Protein AF-A0A1Q9MZ43-F1 (afdb_monomer_lite)

Sequence (380 aa):
MIFENDQVIDEEHNCGMGNIPNIKDFVMHPITAGITEICFRAGCSLTLVGNVIAVASSGENAQPFSVPVIVAAQNDEGRVVGIGSYEMFRDRIASGFGESQHAKFTSNIFNWLVSEKRYQMRAQNKVPIPNIAGAVFAQQEFAANTTPQNDSGSPPVGTLSTEPSANAAKYEVNTMININTKSDLGIELTNILIEFETLKGRLEAVIRAVMQSKEVIQMGLDARAMPTLPSYESTSDTSTEIPRSAPATPTLTPLPEPPRSKFSDLPIPPPGAPTITPQTLQETSALVDTIPEQEVAPKKSSKKTPAEPTENKEDLLTEMETIRSQIISIQDLKTFSEKKFKAGKIDATAFKKQEASLETDLKRAQFRLSEIEGKLKHFK

Foldseek 3Di:
DDFDPDAKFAPPAAPPGRSFHWWQAFDDDLLCVVPRTAGQHGFTFDDDDPQKDQGTFGDCRIVVHRTRQWIWHDDPQAIDIDGRGPQLCDPPDRRHCPPPCNVVSVVSVVVVRCGPVQVVCVVVVNHPDPPVVVVVVVVCVVVVPDPPDPPVDDDPPDPDDPDDPPCPDPPPPDDDQDDPDPVSVVVVVVVVVRVVVVVVVVVVVVVVVVCPDPVVVVVVVVVVPDDDDDDDDDDDDDDDDDDDDDDDDDDDDDDDDDDDDDDDDDDDDDPDDDDDDDDDDDDDDDDDDDDDDDDDDDDDDPDPDDPDPPDDLVNLVVVLVVLVVVLVVLVVVLVVLVVCVVVVNDDPVVSVVSNVVSVVVNVVSVVVSVVSVVVNVVVD

Radius of gyration: 32.49 Å; chains: 1; bounding box: 84×82×87 Å

Structure (mmCIF, N/CA/C/O backbone):
data_AF-A0A1Q9MZ43-F1
#
_entry.id   AF-A0A1Q9MZ43-F1
#
loop_
_atom_site.group_PDB
_atom_site.id
_atom_site.type_symbol
_atom_site.label_atom_id
_atom_site.label_alt_id
_atom_site.label_comp_id
_atom_site.label_asym_id
_atom_site.label_entity_id
_atom_site.label_seq_id
_atom_site.pdbx_PDB_ins_code
_atom_site.Cartn_x
_atom_site.Cartn_y
_atom_site.Cartn_z
_atom_site.occupancy
_atom_site.B_iso_or_equiv
_atom_site.auth_seq_id
_atom_site.auth_comp_id
_atom_site.auth_asym_id
_atom_site.auth_atom_id
_atom_site.pdbx_PDB_model_num
ATOM 1 N N . MET A 1 1 ? 1.167 -0.014 14.588 1.00 92.94 1 MET A N 1
ATOM 2 C CA . MET A 1 1 ? 1.391 0.217 13.144 1.00 92.94 1 MET A CA 1
ATOM 3 C C . MET A 1 1 ? 1.456 1.716 12.903 1.00 92.94 1 MET A C 1
ATOM 5 O O . MET A 1 1 ? 0.676 2.426 13.529 1.00 92.94 1 MET A O 1
ATOM 9 N N . ILE A 1 2 ? 2.391 2.181 12.078 1.00 97.19 2 ILE A N 1
ATOM 10 C CA . ILE A 1 2 ? 2.583 3.591 11.705 1.00 97.19 2 ILE A CA 1
ATOM 11 C C . ILE A 1 2 ? 2.497 3.673 10.180 1.00 97.19 2 ILE A C 1
ATOM 13 O O . ILE A 1 2 ? 3.044 2.806 9.505 1.00 97.19 2 ILE A O 1
ATOM 17 N N . PHE A 1 3 ? 1.780 4.669 9.661 1.00 98.19 3 PHE A N 1
ATOM 18 C CA . PHE A 1 3 ? 1.714 4.951 8.228 1.00 98.19 3 PHE A CA 1
ATOM 19 C C . PHE A 1 3 ? 2.869 5.871 7.866 1.00 98.19 3 PHE A C 1
ATOM 21 O O . PHE A 1 3 ? 3.004 6.940 8.467 1.00 98.19 3 PHE A O 1
ATOM 28 N N . GLU A 1 4 ? 3.695 5.451 6.918 1.00 98.25 4 GLU A N 1
ATOM 29 C CA . GLU A 1 4 ? 4.826 6.255 6.481 1.00 98.25 4 GLU A CA 1
ATOM 30 C C . GLU A 1 4 ? 4.370 7.362 5.528 1.00 98.25 4 GLU A C 1
ATOM 32 O O . GLU A 1 4 ? 3.367 7.242 4.820 1.00 98.25 4 GLU A O 1
ATOM 37 N N . ASN A 1 5 ? 5.116 8.466 5.522 1.00 97.50 5 ASN A N 1
ATOM 38 C CA . ASN A 1 5 ? 4.918 9.555 4.570 1.00 97.50 5 ASN A CA 1
ATOM 39 C C . ASN A 1 5 ? 5.711 9.275 3.285 1.00 97.50 5 ASN A C 1
ATOM 41 O O . ASN A 1 5 ? 6.652 9.995 2.945 1.00 97.50 5 ASN A O 1
ATOM 45 N N . ASP A 1 6 ? 5.365 8.178 2.622 1.00 97.62 6 ASP A N 1
ATOM 46 C CA . ASP A 1 6 ? 5.946 7.747 1.359 1.00 97.62 6 ASP A CA 1
ATOM 47 C C . ASP A 1 6 ? 4.859 7.286 0.376 1.00 97.62 6 ASP A C 1
ATOM 49 O O . ASP A 1 6 ? 3.658 7.341 0.650 1.00 97.62 6 ASP A O 1
ATOM 53 N N . GLN A 1 7 ? 5.291 6.863 -0.808 1.00 98.25 7 GLN A N 1
ATOM 54 C CA . GLN A 1 7 ? 4.433 6.224 -1.791 1.00 98.25 7 GLN A CA 1
ATOM 55 C C . GLN A 1 7 ? 5.154 5.000 -2.338 1.00 98.25 7 GLN A C 1
ATOM 57 O O . GLN A 1 7 ? 6.305 5.099 -2.760 1.00 98.25 7 GLN A O 1
ATOM 62 N N . VAL A 1 8 ? 4.464 3.862 -2.351 1.00 98.31 8 VAL A N 1
ATOM 63 C CA . VAL A 1 8 ? 4.978 2.624 -2.935 1.00 98.31 8 VAL A CA 1
ATOM 64 C C . VAL A 1 8 ? 4.791 2.675 -4.447 1.00 98.31 8 VAL A C 1
ATOM 66 O O . VAL A 1 8 ? 3.669 2.790 -4.945 1.00 98.31 8 VAL A O 1
ATOM 69 N N . ILE A 1 9 ? 5.902 2.598 -5.173 1.00 98.31 9 ILE A N 1
ATOM 70 C CA . ILE A 1 9 ? 5.971 2.685 -6.633 1.00 98.31 9 ILE A CA 1
ATOM 71 C C . ILE A 1 9 ? 6.724 1.460 -7.156 1.00 98.31 9 ILE A C 1
ATOM 73 O O . ILE A 1 9 ? 7.784 1.140 -6.641 1.00 98.31 9 ILE A O 1
ATOM 77 N N . ASP A 1 10 ? 6.222 0.786 -8.185 1.00 98.19 10 ASP A N 1
ATOM 78 C CA . ASP A 1 10 ? 6.925 -0.297 -8.883 1.00 98.19 10 ASP A CA 1
ATOM 79 C C . ASP A 1 10 ? 6.786 -0.093 -10.393 1.00 98.19 10 ASP A C 1
ATOM 81 O O . ASP A 1 10 ? 5.701 -0.236 -10.950 1.00 98.19 10 ASP A O 1
ATOM 85 N N . GLU A 1 11 ? 7.869 0.275 -11.075 1.00 97.81 11 GLU A N 1
ATOM 86 C CA . GLU A 1 11 ? 7.840 0.571 -12.516 1.00 97.81 11 GLU A CA 1
ATOM 87 C C . GLU A 1 11 ? 7.746 -0.688 -13.393 1.00 97.81 11 GLU A C 1
ATOM 89 O O . GLU A 1 11 ? 7.346 -0.603 -14.555 1.00 97.81 11 GLU A O 1
ATOM 94 N N . GLU A 1 12 ? 8.078 -1.862 -12.850 1.00 97.38 12 GLU A N 1
ATOM 95 C CA . GLU A 1 12 ? 8.149 -3.115 -13.606 1.00 97.38 12 GLU A CA 1
ATOM 96 C C . GLU A 1 12 ? 6.896 -3.976 -13.413 1.00 97.38 12 GLU A C 1
ATOM 98 O O . GLU A 1 12 ? 6.358 -4.526 -14.376 1.00 97.38 12 GLU A O 1
ATOM 103 N N . HIS A 1 13 ? 6.402 -4.072 -12.179 1.00 97.31 13 HIS A N 1
ATOM 104 C CA . HIS A 1 13 ? 5.303 -4.952 -11.792 1.00 97.31 13 HIS A CA 1
ATOM 105 C C . HIS A 1 13 ? 4.106 -4.132 -11.300 1.00 97.31 13 HIS A C 1
ATOM 107 O O . HIS A 1 13 ? 3.821 -4.066 -10.107 1.00 97.31 13 HIS A O 1
ATOM 113 N N . ASN A 1 14 ? 3.357 -3.533 -12.228 1.00 96.62 14 ASN A N 1
ATOM 114 C CA . ASN A 1 14 ? 2.222 -2.660 -11.910 1.00 96.62 14 ASN A CA 1
ATOM 115 C C . ASN A 1 14 ? 0.987 -2.873 -12.798 1.00 96.62 14 ASN A C 1
ATOM 117 O O . ASN A 1 14 ? 1.035 -3.555 -13.820 1.00 96.62 14 ASN A O 1
ATOM 121 N N . CYS A 1 15 ? -0.130 -2.253 -12.409 1.00 94.38 15 CYS A N 1
ATOM 122 C CA . CYS A 1 15 ? -1.392 -2.239 -13.155 1.00 94.38 15 CYS A CA 1
ATOM 123 C C . CYS A 1 15 ? -1.462 -1.064 -14.154 1.00 94.38 15 CYS A C 1
ATOM 125 O O . CYS A 1 15 ? -2.457 -0.343 -14.222 1.00 94.38 15 CYS A O 1
ATOM 127 N N . GLY A 1 16 ? -0.386 -0.844 -14.917 1.00 94.00 16 GLY A N 1
ATOM 128 C CA . GLY A 1 16 ? -0.294 0.144 -15.999 1.00 94.00 16 GLY A CA 1
ATOM 129 C C . GLY A 1 16 ? 0.328 1.492 -15.622 1.00 94.00 16 GLY A C 1
ATOM 130 O O . GLY A 1 16 ? 0.611 2.292 -16.513 1.00 94.00 16 GLY A O 1
ATOM 131 N N . MET A 1 17 ? 0.552 1.757 -14.336 1.00 95.06 17 MET A N 1
ATOM 132 C CA . MET A 1 17 ? 1.260 2.940 -13.837 1.00 95.06 17 MET A CA 1
ATOM 133 C C . MET A 1 17 ? 2.116 2.553 -12.634 1.00 95.06 17 MET A C 1
ATOM 135 O O . MET A 1 17 ? 1.642 1.801 -11.785 1.00 95.06 17 MET A O 1
ATOM 139 N N . GLY A 1 18 ? 3.327 3.109 -12.517 1.00 94.88 18 GLY A N 1
ATOM 140 C CA . GLY A 1 18 ? 4.262 2.768 -11.439 1.00 94.88 18 GLY A CA 1
ATOM 141 C C . GLY A 1 18 ? 3.680 2.934 -10.032 1.00 94.88 18 GLY A C 1
ATOM 142 O O . GLY A 1 18 ? 3.953 2.138 -9.145 1.00 94.88 18 GLY A O 1
ATOM 143 N N . ASN A 1 19 ? 2.785 3.903 -9.826 1.00 96.62 19 ASN A N 1
ATOM 144 C CA . ASN A 1 19 ? 2.089 4.122 -8.553 1.00 96.62 19 ASN A CA 1
ATOM 145 C C . ASN A 1 19 ? 0.909 3.159 -8.292 1.00 96.62 19 ASN A C 1
ATOM 147 O O . ASN A 1 19 ? 0.085 3.422 -7.412 1.00 96.62 19 ASN A O 1
ATOM 151 N N . ILE A 1 20 ? 0.782 2.080 -9.067 1.00 97.44 20 ILE A N 1
ATOM 152 C CA . ILE A 1 20 ? -0.196 1.002 -8.870 1.00 97.44 20 ILE A CA 1
ATOM 153 C C . ILE A 1 20 ? 0.532 -0.351 -8.874 1.00 97.44 20 ILE A C 1
ATOM 155 O O . ILE A 1 20 ? 0.290 -1.178 -9.760 1.00 97.44 20 ILE A O 1
ATOM 159 N N . PRO A 1 21 ? 1.461 -0.581 -7.929 1.00 97.94 21 PRO A N 1
ATOM 160 C CA . PRO A 1 21 ? 2.193 -1.838 -7.834 1.00 97.94 21 PRO A CA 1
ATOM 161 C C . PRO A 1 21 ? 1.262 -3.047 -7.678 1.00 97.94 21 PRO A C 1
ATOM 163 O O . PRO A 1 21 ? 0.248 -3.001 -6.976 1.00 97.94 21 PRO A O 1
ATOM 166 N N . ASN A 1 22 ? 1.647 -4.154 -8.311 1.00 97.75 22 ASN A N 1
ATOM 167 C CA . ASN A 1 22 ? 1.044 -5.467 -8.120 1.00 97.75 22 ASN A CA 1
ATOM 168 C C . ASN A 1 22 ? 1.655 -6.135 -6.891 1.00 97.75 22 ASN A C 1
ATOM 170 O O . ASN A 1 22 ? 2.789 -6.610 -6.928 1.00 97.75 22 ASN A O 1
ATOM 174 N N . ILE A 1 23 ? 0.891 -6.221 -5.808 1.00 98.19 23 ILE A N 1
ATOM 175 C CA . ILE A 1 23 ? 1.345 -6.869 -4.579 1.00 98.19 23 ILE A CA 1
ATOM 176 C C . ILE A 1 23 ? 1.039 -8.361 -4.664 1.00 98.19 23 ILE A C 1
ATOM 178 O O . ILE A 1 23 ? -0.119 -8.754 -4.818 1.00 98.19 23 ILE A O 1
ATOM 182 N N . LYS A 1 24 ? 2.094 -9.176 -4.578 1.00 98.12 24 LYS A N 1
ATOM 183 C CA . LYS A 1 24 ? 2.049 -10.648 -4.673 1.00 98.12 24 LYS A CA 1
ATOM 184 C C . LYS A 1 24 ? 2.716 -11.348 -3.493 1.00 98.12 24 LYS A C 1
ATOM 186 O O . LYS A 1 24 ? 2.477 -12.534 -3.280 1.00 98.12 24 LYS A O 1
ATOM 191 N N . ASP A 1 25 ? 3.548 -10.627 -2.746 1.00 98.06 25 ASP A N 1
ATOM 192 C CA . ASP A 1 25 ? 4.229 -11.155 -1.571 1.00 98.06 25 ASP A CA 1
ATOM 193 C C . ASP A 1 25 ? 3.279 -11.124 -0.370 1.00 98.06 25 ASP A C 1
ATOM 195 O O . ASP A 1 25 ? 3.124 -10.104 0.307 1.00 98.06 25 ASP A O 1
ATOM 199 N N . PHE A 1 26 ? 2.576 -12.239 -0.166 1.00 98.25 26 PHE A N 1
ATOM 200 C CA . PHE A 1 26 ? 1.626 -12.423 0.923 1.00 98.25 26 PHE A CA 1
ATOM 201 C C . PHE A 1 26 ? 2.137 -13.443 1.932 1.00 98.25 26 PHE A C 1
ATOM 203 O O . PHE A 1 26 ? 2.513 -14.564 1.586 1.00 98.25 26 PHE A O 1
ATOM 210 N N . VAL A 1 27 ? 2.006 -13.106 3.211 1.00 96.12 27 VAL A N 1
ATOM 211 C CA . VAL A 1 27 ? 2.093 -14.084 4.295 1.00 96.12 27 VAL A CA 1
ATOM 212 C C . VAL A 1 27 ? 0.751 -14.809 4.411 1.00 96.12 27 VAL A C 1
ATOM 214 O O . VAL A 1 27 ? -0.322 -14.220 4.236 1.00 96.12 27 VAL A O 1
ATOM 217 N N . MET A 1 28 ? 0.797 -16.108 4.718 1.00 96.25 28 MET A N 1
ATOM 218 C CA . MET A 1 28 ? -0.404 -16.915 4.922 1.00 96.25 28 MET A CA 1
ATOM 219 C C . MET A 1 28 ? -1.231 -16.353 6.087 1.00 96.25 28 MET A C 1
ATOM 221 O O . MET A 1 28 ? -0.858 -16.481 7.253 1.00 96.25 28 MET A O 1
ATOM 225 N N . HIS A 1 29 ? -2.375 -15.749 5.768 1.00 97.81 29 HIS A N 1
ATOM 226 C CA . HIS A 1 29 ? -3.280 -15.141 6.736 1.00 97.81 29 HIS A CA 1
ATOM 227 C C . HIS A 1 29 ? -4.737 -15.299 6.264 1.00 97.81 29 HIS A C 1
ATOM 229 O O . HIS A 1 29 ? -4.988 -15.290 5.058 1.00 97.81 29 HIS A O 1
ATOM 235 N N . PRO A 1 30 ? -5.739 -15.397 7.162 1.00 97.56 30 PRO A N 1
ATOM 236 C CA . PRO A 1 30 ? -7.140 -15.508 6.746 1.00 97.56 30 PRO A CA 1
ATOM 237 C C . PRO A 1 30 ? -7.608 -14.389 5.805 1.00 97.56 30 PRO A C 1
ATOM 239 O O . PRO A 1 30 ? -8.410 -14.639 4.909 1.00 97.56 30 PRO A O 1
ATOM 242 N N . ILE A 1 31 ? -7.079 -13.168 5.955 1.00 98.12 31 ILE A N 1
ATOM 243 C CA . ILE A 1 31 ? -7.461 -12.043 5.082 1.00 98.12 31 ILE A CA 1
ATOM 244 C C . ILE A 1 31 ? -6.949 -12.203 3.637 1.00 98.12 31 ILE A C 1
ATOM 246 O O . ILE A 1 31 ? -7.586 -11.716 2.709 1.00 98.12 31 ILE A O 1
ATOM 250 N N . THR A 1 32 ? -5.851 -12.933 3.424 1.00 98.19 32 THR A N 1
ATOM 251 C CA . THR A 1 32 ? -5.269 -13.218 2.097 1.00 98.19 32 THR A CA 1
ATOM 252 C C . THR A 1 32 ? -5.718 -14.568 1.532 1.00 98.19 32 THR A C 1
ATOM 254 O O . THR A 1 32 ? -5.229 -15.002 0.492 1.00 98.19 32 THR A O 1
ATOM 257 N N . ALA A 1 33 ? -6.682 -15.244 2.170 1.00 97.81 33 ALA A N 1
ATOM 258 C CA . ALA A 1 33 ? -7.140 -16.565 1.753 1.00 97.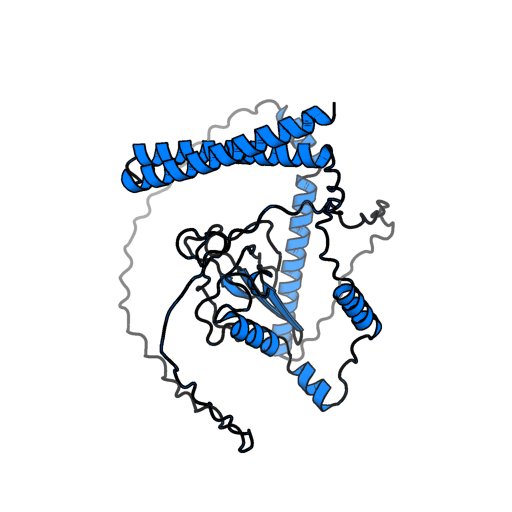81 33 ALA A CA 1
ATOM 259 C C . ALA A 1 33 ? -7.665 -16.574 0.304 1.00 97.81 33 ALA A C 1
ATOM 261 O O . ALA A 1 33 ? -8.703 -15.988 -0.028 1.00 97.81 33 ALA A O 1
ATOM 262 N N . GLY A 1 34 ? -6.937 -17.286 -0.563 1.00 97.12 34 GLY A N 1
ATOM 263 C CA . GLY A 1 34 ? -7.233 -17.398 -1.988 1.00 97.12 34 GLY A CA 1
ATOM 264 C C . GLY A 1 34 ? -7.133 -16.073 -2.747 1.00 97.12 34 GLY A C 1
ATOM 265 O O . GLY A 1 34 ? -7.880 -15.907 -3.714 1.00 97.12 34 GLY A O 1
ATOM 266 N N . ILE A 1 35 ? -6.289 -15.154 -2.272 1.00 98.31 35 ILE A N 1
ATOM 267 C CA . ILE A 1 35 ? -5.844 -13.954 -2.980 1.00 98.31 35 ILE A CA 1
ATOM 268 C C . ILE A 1 35 ? -4.448 -14.240 -3.533 1.00 98.31 35 ILE A C 1
ATOM 270 O O . ILE A 1 35 ? -3.586 -14.711 -2.795 1.00 98.31 35 ILE A O 1
ATOM 274 N N . THR A 1 36 ? -4.233 -14.003 -4.824 1.00 98.12 36 THR A N 1
ATOM 275 C CA . THR A 1 36 ? -2.933 -14.233 -5.481 1.00 98.12 36 THR A CA 1
ATOM 276 C C . THR A 1 36 ? -2.225 -12.940 -5.848 1.00 98.12 36 THR A C 1
ATOM 278 O O . THR A 1 36 ? -1.003 -12.929 -5.952 1.00 98.12 36 THR A O 1
ATOM 281 N N . GLU A 1 37 ? -2.978 -11.864 -6.064 1.00 97.50 37 GLU A N 1
ATOM 282 C CA . GLU A 1 37 ? -2.453 -10.528 -6.331 1.00 97.50 37 GLU A CA 1
ATOM 283 C C . GLU A 1 37 ? -3.507 -9.462 -6.015 1.00 97.50 37 GLU A C 1
ATOM 285 O O . GLU A 1 37 ? -4.711 -9.730 -6.069 1.00 97.50 37 GLU A O 1
ATOM 290 N N . ILE A 1 38 ? -3.046 -8.256 -5.687 1.00 97.81 38 ILE A N 1
ATOM 291 C CA . ILE A 1 38 ? -3.879 -7.052 -5.565 1.00 97.81 38 ILE A CA 1
ATOM 292 C C . ILE A 1 38 ? -3.181 -5.875 -6.258 1.00 97.81 38 ILE A C 1
ATOM 294 O O . ILE A 1 38 ? -1.956 -5.755 -6.192 1.00 97.81 38 ILE A O 1
ATOM 298 N N . CYS A 1 39 ? -3.957 -4.984 -6.876 1.00 97.56 39 CYS A N 1
ATOM 299 C CA . CYS A 1 39 ? -3.443 -3.716 -7.390 1.00 97.56 39 CYS A CA 1
ATOM 300 C C . CYS A 1 39 ? -3.431 -2.683 -6.254 1.00 97.56 39 CYS A C 1
ATOM 302 O O . CYS A 1 39 ? -4.473 -2.165 -5.846 1.00 97.56 39 CYS A O 1
ATOM 304 N N . PHE A 1 40 ? -2.252 -2.352 -5.737 1.00 97.81 40 PHE A N 1
ATOM 305 C CA . PHE A 1 40 ? -2.106 -1.467 -4.585 1.00 97.81 40 PHE A CA 1
ATOM 306 C C . PHE A 1 40 ? -1.929 -0.014 -5.028 1.00 97.81 40 PHE A C 1
ATOM 308 O O . PHE A 1 40 ? -0.827 0.503 -5.171 1.00 97.81 40 PHE A O 1
ATOM 315 N N . ARG A 1 41 ? -3.051 0.651 -5.303 1.00 96.88 41 ARG A N 1
ATOM 316 C CA . ARG A 1 41 ? -3.077 1.993 -5.897 1.00 96.88 41 ARG A CA 1
ATOM 317 C C . ARG A 1 41 ? -2.673 3.083 -4.906 1.00 96.88 41 ARG A C 1
ATOM 319 O O . ARG A 1 41 ? -3.319 3.232 -3.874 1.00 96.88 41 ARG A O 1
ATOM 326 N N . ALA A 1 42 ? -1.680 3.891 -5.272 1.00 96.19 42 ALA A N 1
ATOM 327 C CA . ALA A 1 42 ? -1.280 5.126 -4.596 1.00 96.19 42 ALA A CA 1
ATOM 328 C C . ALA A 1 42 ? -1.202 5.013 -3.061 1.00 96.19 42 ALA A C 1
ATOM 330 O O . ALA A 1 42 ? -1.640 5.915 -2.350 1.00 96.19 42 ALA A O 1
ATOM 331 N N . GLY A 1 43 ? -0.697 3.883 -2.564 1.00 97.56 43 GLY A N 1
ATOM 332 C CA . GLY A 1 43 ? -0.582 3.638 -1.133 1.00 97.56 43 GLY A CA 1
ATOM 333 C C . GLY A 1 43 ? 0.805 3.938 -0.582 1.00 97.56 43 GLY A C 1
ATOM 334 O O . GLY A 1 43 ? 1.780 3.994 -1.333 1.00 97.56 43 GLY A O 1
ATOM 335 N N . CYS A 1 44 ? 0.881 4.097 0.734 1.00 98.56 44 CYS A N 1
ATOM 336 C CA . CYS A 1 44 ? 2.131 4.204 1.478 1.00 98.56 44 CYS A CA 1
ATOM 337 C C . CYS A 1 44 ? 2.539 2.864 2.104 1.00 98.56 44 CYS A C 1
ATOM 339 O O . CYS A 1 44 ? 1.768 1.896 2.132 1.00 98.56 44 CYS A O 1
ATOM 341 N N . SER A 1 45 ? 3.769 2.810 2.600 1.00 98.62 45 SER A N 1
ATOM 342 C CA . SER A 1 45 ? 4.272 1.712 3.410 1.00 98.62 45 SER A CA 1
ATOM 343 C C . SER A 1 45 ? 3.867 1.849 4.882 1.00 98.62 45 SER A C 1
ATOM 345 O O . SER A 1 45 ? 3.374 2.885 5.343 1.00 98.62 45 SER A O 1
ATOM 347 N N . LEU A 1 46 ? 4.027 0.758 5.632 1.00 98.56 46 LEU A N 1
ATOM 348 C CA . LEU A 1 46 ? 3.656 0.655 7.036 1.00 98.56 46 LEU A CA 1
ATOM 349 C C . LEU A 1 46 ? 4.844 0.183 7.878 1.00 98.56 46 LEU A C 1
ATOM 351 O O . LEU A 1 46 ? 5.414 -0.881 7.631 1.00 98.56 46 LEU A O 1
ATOM 355 N N . THR A 1 47 ? 5.129 0.897 8.964 1.00 97.88 47 THR A N 1
ATOM 356 C CA . THR A 1 47 ? 6.062 0.435 9.999 1.00 97.88 47 THR A CA 1
ATOM 357 C C . THR A 1 47 ? 5.324 -0.363 11.074 1.00 97.88 47 THR A C 1
ATOM 359 O O . THR A 1 47 ? 4.303 0.060 11.640 1.00 97.88 47 THR A O 1
ATOM 362 N N . LEU A 1 48 ? 5.845 -1.551 11.386 1.00 96.12 48 LEU A N 1
ATOM 363 C CA . LEU A 1 48 ? 5.297 -2.427 12.421 1.00 96.12 48 LEU A CA 1
ATOM 364 C C . LEU A 1 48 ? 5.740 -1.942 13.801 1.00 96.12 48 LEU A C 1
ATOM 366 O O . LEU A 1 48 ? 6.912 -1.673 14.041 1.00 96.12 48 LEU A O 1
ATOM 370 N N . VAL A 1 49 ? 4.783 -1.866 14.724 1.00 94.06 49 VAL A N 1
ATOM 371 C CA . VAL A 1 49 ? 5.023 -1.522 16.131 1.00 94.06 49 VAL A CA 1
ATOM 372 C C . VAL A 1 49 ? 4.162 -2.441 16.983 1.00 94.06 49 VAL A C 1
ATOM 374 O O . VAL A 1 49 ? 2.937 -2.410 16.838 1.00 94.06 49 VAL A O 1
ATOM 377 N N . GLY A 1 50 ? 4.793 -3.226 17.859 1.00 91.31 50 GLY A N 1
ATOM 378 C CA . GLY A 1 50 ? 4.128 -4.192 18.739 1.00 91.31 50 GLY A CA 1
ATOM 379 C C . GLY A 1 50 ? 3.811 -5.531 18.062 1.00 91.31 50 GLY A C 1
ATOM 380 O O . GLY A 1 50 ? 4.464 -5.918 17.095 1.00 91.31 50 GLY A O 1
ATOM 381 N N . ASN A 1 51 ? 2.801 -6.240 18.578 1.00 92.56 51 ASN A N 1
ATOM 382 C CA . ASN A 1 51 ? 2.365 -7.541 18.063 1.00 92.56 51 ASN A CA 1
ATOM 383 C C . ASN A 1 51 ? 1.517 -7.379 16.787 1.00 92.56 51 ASN A C 1
ATOM 385 O O . ASN A 1 51 ? 0.284 -7.380 16.819 1.00 92.56 51 ASN A O 1
ATOM 389 N N . VAL A 1 52 ? 2.203 -7.151 15.671 1.00 97.00 52 VAL A N 1
ATOM 390 C CA . VAL A 1 52 ? 1.618 -6.892 14.354 1.00 97.00 52 VAL A CA 1
ATOM 391 C C . VAL A 1 52 ? 2.293 -7.805 13.336 1.00 97.00 52 VAL A C 1
ATOM 393 O O . VAL A 1 52 ? 3.507 -7.975 13.363 1.00 97.00 52 VAL A O 1
ATOM 396 N N . ILE A 1 53 ? 1.512 -8.370 12.421 1.00 97.31 53 ILE A N 1
ATOM 397 C CA . ILE A 1 53 ? 1.989 -9.227 11.336 1.00 97.31 53 ILE A CA 1
ATOM 398 C C . ILE A 1 53 ? 1.891 -8.442 10.027 1.00 97.31 53 ILE A C 1
ATOM 400 O O . ILE A 1 53 ? 0.830 -7.899 9.710 1.00 97.31 53 ILE A O 1
ATOM 404 N N . ALA A 1 54 ? 2.981 -8.395 9.260 1.00 98.12 54 ALA A N 1
ATOM 405 C CA . ALA A 1 54 ? 2.955 -7.937 7.875 1.00 98.12 54 ALA A CA 1
ATOM 406 C C . ALA A 1 54 ? 2.288 -9.024 7.029 1.00 98.12 54 ALA A C 1
ATOM 408 O O . ALA A 1 54 ? 2.823 -10.117 6.875 1.00 98.12 54 ALA A O 1
ATOM 409 N N . VAL A 1 55 ? 1.079 -8.751 6.549 1.00 98.38 55 VAL A N 1
ATOM 410 C CA . VAL A 1 55 ? 0.298 -9.716 5.770 1.00 98.38 55 VAL A CA 1
ATOM 411 C C . VAL A 1 55 ? 0.626 -9.622 4.285 1.00 98.38 55 VAL A C 1
ATOM 413 O O . VAL A 1 55 ? 0.553 -10.627 3.581 1.00 98.38 55 VAL A O 1
ATOM 416 N N . ALA A 1 56 ? 0.991 -8.433 3.816 1.00 98.50 56 ALA A N 1
ATOM 417 C CA . ALA A 1 56 ? 1.477 -8.225 2.464 1.00 98.50 56 ALA A CA 1
ATOM 418 C C . ALA A 1 56 ? 2.610 -7.201 2.457 1.00 98.50 56 ALA A C 1
ATOM 420 O O . ALA A 1 56 ? 2.558 -6.224 3.218 1.00 98.50 56 ALA A O 1
ATOM 421 N N . SER A 1 57 ? 3.568 -7.400 1.557 1.00 98.62 57 SER A N 1
ATOM 422 C CA . SER A 1 57 ? 4.724 -6.523 1.367 1.00 98.62 57 SER A CA 1
ATOM 423 C C . SER A 1 57 ? 4.853 -6.071 -0.087 1.00 98.62 57 SER A C 1
ATOM 425 O O . SER A 1 57 ? 4.369 -6.735 -1.003 1.00 98.62 57 SER A O 1
ATOM 427 N N . SER A 1 58 ? 5.500 -4.928 -0.310 1.00 98.38 58 SER A N 1
ATOM 428 C CA . SER A 1 58 ? 5.897 -4.487 -1.646 1.00 98.38 58 SER A CA 1
ATOM 429 C C . SER A 1 58 ? 6.903 -5.457 -2.276 1.00 98.38 58 SER A C 1
ATOM 431 O O . SER A 1 58 ? 7.570 -6.225 -1.583 1.00 98.38 58 SER A O 1
ATOM 433 N N . GLY A 1 59 ? 6.992 -5.453 -3.607 1.00 95.56 59 GLY A N 1
ATOM 434 C CA . GLY A 1 59 ? 7.935 -6.303 -4.334 1.00 95.56 59 GLY A CA 1
ATOM 435 C C . GLY A 1 59 ? 9.397 -5.894 -4.129 1.00 95.56 59 GLY A C 1
ATOM 436 O O . GLY A 1 59 ? 9.703 -4.815 -3.624 1.00 95.56 59 GLY A O 1
ATOM 437 N N . GLU A 1 60 ? 10.316 -6.750 -4.577 1.00 95.31 60 GLU A N 1
ATOM 438 C CA . GLU A 1 60 ? 11.763 -6.476 -4.545 1.00 95.31 60 GLU A CA 1
ATOM 439 C C . GLU A 1 60 ? 12.171 -5.317 -5.473 1.00 95.31 60 GLU A C 1
ATOM 441 O O . GLU A 1 60 ? 13.142 -4.618 -5.196 1.00 95.31 60 GLU A O 1
ATOM 446 N N . ASN A 1 61 ? 11.411 -5.091 -6.551 1.00 95.62 61 ASN A N 1
ATOM 447 C CA . ASN A 1 61 ? 11.641 -4.009 -7.518 1.00 95.62 61 ASN A CA 1
ATOM 448 C C . ASN A 1 61 ? 10.831 -2.741 -7.207 1.00 95.62 61 ASN A C 1
ATOM 450 O O . ASN A 1 61 ? 10.931 -1.747 -7.929 1.00 95.62 61 ASN A O 1
ATOM 454 N N . ALA A 1 62 ? 10.032 -2.767 -6.138 1.00 98.06 62 ALA A N 1
ATOM 455 C CA . ALA A 1 62 ? 9.289 -1.607 -5.689 1.00 98.06 62 ALA A CA 1
ATOM 456 C C . ALA A 1 62 ? 10.199 -0.635 -4.925 1.00 98.06 62 ALA A C 1
ATOM 458 O O . ALA A 1 62 ? 11.221 -1.004 -4.350 1.00 98.06 62 ALA A O 1
ATOM 459 N N . GLN A 1 63 ? 9.785 0.621 -4.870 1.00 97.62 63 GLN A N 1
ATOM 460 C CA . GLN A 1 63 ? 10.375 1.672 -4.069 1.00 97.62 63 GLN A CA 1
ATOM 461 C C . GLN A 1 63 ? 9.289 2.230 -3.141 1.00 97.62 63 GLN A C 1
ATOM 463 O O . GLN A 1 63 ? 8.328 2.813 -3.641 1.00 97.62 63 GLN A O 1
ATOM 468 N N . PRO A 1 64 ? 9.437 2.111 -1.812 1.00 97.69 64 PRO A N 1
ATOM 469 C CA . PRO A 1 64 ? 10.421 1.284 -1.091 1.00 97.69 64 PRO A CA 1
ATOM 470 C C . PRO A 1 64 ? 10.283 -0.239 -1.337 1.00 97.69 64 PRO A C 1
ATOM 472 O O . PRO A 1 64 ? 9.183 -0.748 -1.571 1.00 97.69 64 PRO A O 1
ATOM 475 N N . PHE A 1 65 ? 11.410 -0.960 -1.258 1.00 95.06 65 PHE A N 1
ATOM 476 C CA . PHE A 1 65 ? 11.503 -2.398 -1.559 1.00 95.06 65 PHE A CA 1
ATOM 477 C C . PHE A 1 65 ? 11.129 -3.265 -0.353 1.00 95.06 65 PHE A C 1
ATOM 479 O O . PHE A 1 65 ? 11.540 -2.966 0.768 1.00 95.06 65 PHE A O 1
ATOM 486 N N . SER A 1 66 ? 10.396 -4.359 -0.584 1.00 96.88 66 SER A N 1
ATOM 487 C CA . SER A 1 66 ? 10.079 -5.380 0.433 1.00 96.88 66 SER A CA 1
ATOM 488 C C . SER A 1 66 ? 9.556 -4.826 1.765 1.00 96.88 66 SER A C 1
ATOM 490 O O . SER A 1 66 ? 9.852 -5.365 2.833 1.00 96.88 66 SER A O 1
ATOM 492 N N . VAL A 1 67 ? 8.780 -3.741 1.720 1.00 98.38 67 VAL A N 1
ATOM 493 C CA . VAL A 1 67 ? 8.209 -3.126 2.921 1.00 98.38 67 VAL A CA 1
ATOM 494 C C . VAL A 1 67 ? 6.755 -3.539 3.127 1.00 98.38 67 VAL A C 1
ATOM 496 O O . VAL A 1 67 ? 6.034 -3.756 2.155 1.00 98.38 67 VAL A O 1
ATOM 499 N N . PRO A 1 68 ? 6.271 -3.601 4.374 1.00 98.69 68 PRO A N 1
ATOM 500 C CA . PRO A 1 68 ? 4.879 -3.918 4.666 1.00 98.69 68 PRO A CA 1
ATOM 501 C C . PRO A 1 68 ? 3.923 -2.876 4.081 1.00 98.69 68 PRO A C 1
ATOM 503 O O . PRO A 1 68 ? 4.111 -1.676 4.259 1.00 98.69 68 PRO A O 1
ATOM 506 N N . VAL A 1 69 ? 2.857 -3.341 3.435 1.00 98.62 69 VAL A N 1
ATOM 507 C CA . VAL A 1 69 ? 1.795 -2.485 2.865 1.00 98.62 69 VAL A CA 1
ATOM 508 C C . VAL A 1 69 ? 0.412 -2.812 3.427 1.00 98.62 69 VAL A C 1
ATOM 510 O O . VAL A 1 69 ? -0.486 -1.965 3.446 1.00 98.62 69 VAL A O 1
ATOM 513 N N . ILE A 1 70 ? 0.248 -4.037 3.936 1.00 98.62 70 ILE A N 1
ATOM 514 C CA . ILE A 1 70 ? -0.923 -4.488 4.686 1.00 98.62 70 ILE A CA 1
ATOM 515 C C . ILE A 1 70 ? -0.437 -5.168 5.956 1.00 98.62 70 ILE A C 1
ATOM 517 O O . ILE A 1 70 ? 0.379 -6.089 5.912 1.00 98.62 70 ILE A O 1
ATOM 521 N N . VAL A 1 71 ? -0.990 -4.757 7.091 1.00 98.62 71 VAL A N 1
ATOM 522 C CA . VAL A 1 71 ? -0.679 -5.336 8.395 1.00 98.62 71 VAL A CA 1
ATOM 523 C C . VAL A 1 71 ? -1.944 -5.757 9.124 1.00 98.62 71 VAL A C 1
ATOM 525 O O . VAL A 1 71 ? -2.993 -5.127 8.998 1.00 98.62 71 VAL A O 1
ATOM 528 N N . ALA A 1 72 ? -1.841 -6.807 9.926 1.00 98.12 72 ALA A N 1
ATOM 529 C CA . ALA A 1 72 ? -2.909 -7.266 10.799 1.00 98.12 72 ALA A CA 1
ATOM 530 C C . ALA A 1 72 ? -2.394 -7.384 12.232 1.00 98.12 72 ALA A C 1
ATOM 532 O O . ALA A 1 72 ? -1.259 -7.794 12.470 1.00 98.12 72 ALA A O 1
ATOM 533 N N . ALA A 1 73 ? -3.232 -7.020 13.194 1.00 97.19 73 ALA A N 1
ATOM 534 C CA . ALA A 1 73 ? -2.943 -7.153 14.611 1.00 97.19 73 ALA A CA 1
ATOM 535 C C . ALA A 1 73 ? -4.152 -7.755 15.319 1.00 97.19 73 ALA A C 1
ATOM 537 O O . ALA A 1 73 ? -5.294 -7.361 15.064 1.00 97.19 73 ALA A O 1
ATOM 538 N N . GLN A 1 74 ? -3.895 -8.689 16.226 1.00 94.62 74 GLN A N 1
ATOM 539 C CA . GLN A 1 74 ? -4.902 -9.228 17.124 1.00 94.62 74 GLN A CA 1
ATOM 540 C C . GLN A 1 74 ? -4.409 -9.059 18.556 1.00 94.62 74 GLN A C 1
ATOM 542 O O . GLN A 1 74 ? -3.303 -9.482 18.885 1.00 94.62 74 GLN A O 1
ATOM 547 N N . ASN A 1 75 ? -5.242 -8.448 19.392 1.00 91.00 75 ASN A N 1
ATOM 548 C CA . ASN A 1 75 ? -5.024 -8.375 20.827 1.00 91.00 75 ASN A CA 1
ATOM 549 C C . ASN A 1 75 ? -6.291 -8.863 21.527 1.00 91.00 75 ASN A C 1
ATOM 551 O O . ASN A 1 75 ? -7.345 -8.231 21.415 1.00 91.00 75 ASN A O 1
ATOM 555 N N . ASP A 1 76 ? -6.195 -10.021 22.175 1.00 88.69 76 ASP A N 1
ATOM 556 C CA . ASP A 1 76 ? -7.330 -10.774 22.705 1.00 88.69 76 ASP A CA 1
ATOM 557 C C . ASP A 1 76 ? -8.432 -10.987 21.643 1.00 88.69 76 ASP A C 1
ATOM 559 O O . ASP A 1 76 ? -8.251 -11.683 20.637 1.00 88.6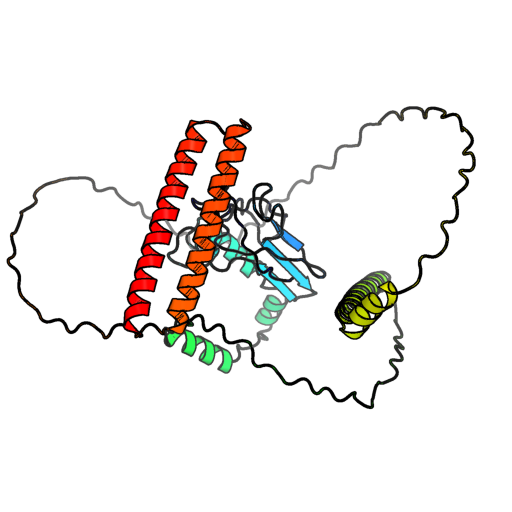9 76 ASP A O 1
ATOM 563 N N . GLU A 1 77 ? -9.587 -10.357 21.858 1.00 87.38 77 GLU A N 1
ATOM 564 C CA . GLU A 1 77 ? -10.773 -10.406 21.001 1.00 87.38 77 GLU A CA 1
ATOM 565 C C . GLU A 1 77 ? -10.846 -9.228 20.014 1.00 87.38 77 GLU A C 1
ATOM 567 O O . GLU A 1 77 ? -11.747 -9.180 19.169 1.00 87.38 77 GLU A O 1
ATOM 572 N N . GLY A 1 78 ? -9.937 -8.258 20.145 1.00 91.44 78 GLY A N 1
ATOM 573 C CA . GLY A 1 78 ? -9.803 -7.110 19.260 1.00 91.44 78 GLY A CA 1
ATOM 574 C C . GLY A 1 78 ? -8.943 -7.455 18.050 1.00 91.44 78 GLY A C 1
ATOM 575 O O . GLY A 1 78 ? -7.862 -8.026 18.182 1.00 91.44 78 GLY A O 1
ATOM 576 N N . ARG A 1 79 ? -9.416 -7.094 16.858 1.00 95.50 79 ARG A N 1
ATOM 577 C CA . ARG A 1 79 ? -8.704 -7.294 15.593 1.00 95.50 79 ARG A CA 1
ATOM 578 C C . ARG A 1 79 ? -8.643 -5.976 14.838 1.00 95.50 79 ARG A C 1
ATOM 580 O O . ARG A 1 79 ? -9.629 -5.243 14.799 1.00 95.50 79 ARG A O 1
ATOM 587 N N . VAL A 1 80 ? -7.490 -5.682 14.248 1.00 96.25 80 VAL A N 1
ATOM 588 C CA . VAL A 1 80 ? -7.250 -4.471 13.456 1.00 96.25 80 VAL A CA 1
ATOM 589 C C . VAL A 1 80 ? -6.506 -4.858 12.184 1.00 96.25 80 VAL A C 1
ATOM 591 O O . VAL A 1 80 ? -5.566 -5.648 12.235 1.00 96.25 80 VAL A O 1
ATOM 594 N N . VAL A 1 81 ? -6.916 -4.289 11.052 1.00 98.19 81 VAL A N 1
ATOM 595 C CA . VAL A 1 81 ? -6.178 -4.355 9.784 1.00 98.19 81 VAL A CA 1
ATOM 596 C C . VAL A 1 81 ? -5.789 -2.933 9.396 1.00 98.19 81 VAL A C 1
ATOM 598 O O . VAL A 1 81 ? -6.645 -2.051 9.374 1.00 98.19 81 VAL A O 1
ATOM 601 N N . GLY A 1 82 ? -4.507 -2.714 9.114 1.00 98.06 82 GLY A N 1
ATOM 602 C CA . GLY A 1 82 ? -3.986 -1.480 8.532 1.00 98.06 82 GLY A CA 1
ATOM 603 C C . GLY A 1 82 ? -3.609 -1.709 7.077 1.00 98.06 82 GLY A C 1
ATOM 604 O O . GLY A 1 82 ? -2.985 -2.719 6.758 1.00 98.06 82 GLY A O 1
ATOM 605 N N . ILE A 1 83 ? -4.001 -0.792 6.197 1.00 98.56 83 ILE A N 1
ATOM 606 C CA . ILE A 1 83 ? -3.774 -0.891 4.752 1.00 98.56 83 ILE A CA 1
ATOM 607 C C . ILE A 1 83 ? -3.307 0.474 4.272 1.00 98.56 83 ILE A C 1
ATOM 609 O O . ILE A 1 83 ? -4.032 1.451 4.443 1.00 98.56 83 ILE A O 1
ATOM 613 N N . GLY A 1 84 ? -2.121 0.545 3.672 1.00 98.31 84 GLY A N 1
ATOM 614 C CA . GLY A 1 84 ? -1.542 1.811 3.213 1.00 98.31 84 GLY A CA 1
ATOM 615 C C . GLY A 1 84 ? -2.233 2.429 1.990 1.00 98.31 84 GLY A C 1
ATOM 616 O O . GLY A 1 84 ? -1.863 3.519 1.578 1.00 98.31 84 GLY A O 1
ATOM 617 N N . SER A 1 85 ? -3.238 1.767 1.406 1.00 97.69 85 SER A N 1
ATOM 618 C CA . SER A 1 85 ? -4.017 2.249 0.258 1.00 97.69 85 SER A CA 1
ATOM 619 C C . SER A 1 85 ? -5.516 2.208 0.554 1.00 97.69 85 SER A C 1
ATOM 621 O O . SER A 1 85 ? -6.092 1.141 0.761 1.00 97.69 85 SER A O 1
ATOM 623 N N . TYR A 1 86 ? -6.171 3.369 0.517 1.00 96.25 86 TYR A N 1
ATOM 624 C CA . TYR A 1 86 ? -7.636 3.450 0.507 1.00 96.25 86 TYR A CA 1
ATOM 625 C C . TYR A 1 86 ? -8.205 3.441 -0.921 1.00 96.25 86 TYR A C 1
ATOM 627 O O . TYR A 1 86 ? -9.346 3.034 -1.141 1.00 96.25 86 TYR A O 1
ATOM 635 N N . GLU A 1 87 ? -7.404 3.863 -1.905 1.00 96.56 87 GLU A N 1
ATOM 636 C CA . GLU A 1 87 ? -7.795 3.966 -3.313 1.00 96.56 87 GLU A CA 1
ATOM 637 C C . GLU A 1 87 ? -8.191 2.604 -3.901 1.00 96.56 87 GLU A C 1
ATOM 639 O O . GLU A 1 87 ? -9.130 2.530 -4.691 1.00 96.56 87 GLU A O 1
ATOM 644 N N . MET A 1 88 ? -7.569 1.507 -3.456 1.00 96.06 88 MET A N 1
ATOM 645 C CA . MET A 1 88 ? -7.928 0.154 -3.906 1.00 96.06 88 MET A CA 1
ATOM 646 C C . MET A 1 88 ? -9.381 -0.250 -3.582 1.00 96.06 88 MET A C 1
ATOM 648 O O . MET A 1 88 ? -9.912 -1.180 -4.188 1.00 96.06 88 MET A O 1
ATOM 652 N N . PHE A 1 89 ? -10.048 0.464 -2.668 1.00 96.62 89 PHE A N 1
ATOM 653 C CA . PHE A 1 89 ? -11.448 0.241 -2.296 1.00 96.62 89 PHE A CA 1
ATOM 654 C C . PHE A 1 89 ? -12.413 1.273 -2.885 1.00 96.62 89 PHE A C 1
ATOM 656 O O . PHE A 1 89 ? -13.601 1.242 -2.573 1.00 96.62 89 PHE A O 1
ATOM 663 N N . ARG A 1 90 ? -11.941 2.197 -3.730 1.00 95.00 90 ARG A N 1
ATOM 664 C CA . ARG A 1 90 ? -12.814 3.185 -4.370 1.00 95.00 90 ARG A CA 1
ATOM 665 C C . ARG A 1 90 ? -13.550 2.589 -5.560 1.00 95.00 90 ARG A C 1
ATOM 667 O O . ARG A 1 90 ? -12.983 1.855 -6.370 1.00 95.00 90 ARG A O 1
ATOM 674 N N . ASP A 1 91 ? -14.806 2.978 -5.707 1.00 93.88 91 ASP A N 1
ATOM 675 C CA . ASP A 1 91 ? -15.600 2.639 -6.879 1.00 93.88 91 ASP A CA 1
ATOM 676 C C . ASP A 1 91 ? -15.182 3.456 -8.107 1.00 93.88 91 ASP A C 1
ATOM 678 O O . ASP A 1 91 ? -14.741 4.601 -8.002 1.00 93.88 91 ASP A O 1
ATOM 682 N N . ARG A 1 92 ? -15.414 2.884 -9.296 1.00 91.75 92 ARG A N 1
ATOM 683 C CA . ARG A 1 92 ? -15.320 3.571 -10.602 1.00 91.75 92 ARG A CA 1
ATOM 684 C C . ARG A 1 92 ? -13.955 4.194 -10.919 1.00 91.75 92 ARG A C 1
ATOM 686 O O . ARG A 1 92 ? -13.880 5.106 -11.740 1.00 91.75 92 ARG A O 1
ATOM 693 N N . ILE A 1 93 ? -12.883 3.683 -10.325 1.00 91.38 93 ILE A N 1
ATOM 694 C CA . ILE A 1 93 ? -11.514 4.010 -10.724 1.00 91.38 93 ILE A CA 1
ATOM 695 C C . ILE A 1 93 ? -10.795 2.756 -11.216 1.00 91.38 93 ILE A C 1
ATOM 697 O O . ILE A 1 93 ? -11.103 1.640 -10.791 1.00 91.38 93 ILE A O 1
ATOM 701 N N . ALA A 1 94 ? -9.829 2.940 -12.115 1.00 89.00 94 AL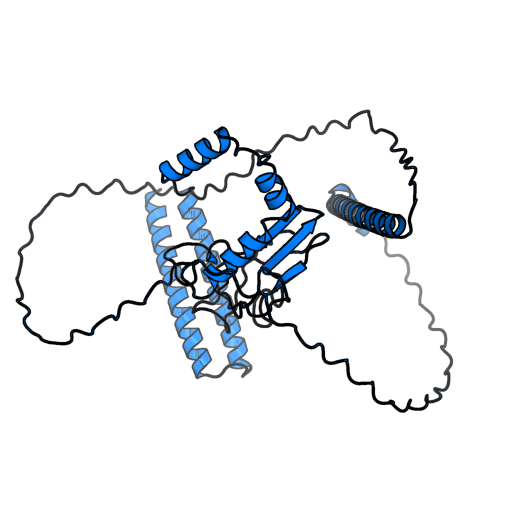A A N 1
ATOM 702 C CA . ALA A 1 94 ? -8.951 1.854 -12.536 1.00 89.00 94 ALA A CA 1
ATOM 703 C C . ALA A 1 94 ? -8.196 1.299 -11.319 1.00 89.00 94 ALA A C 1
ATOM 705 O O . ALA A 1 94 ? -7.667 2.082 -10.521 1.00 89.00 94 ALA A O 1
ATOM 706 N N . SER A 1 95 ? -8.155 -0.028 -11.182 1.00 92.00 95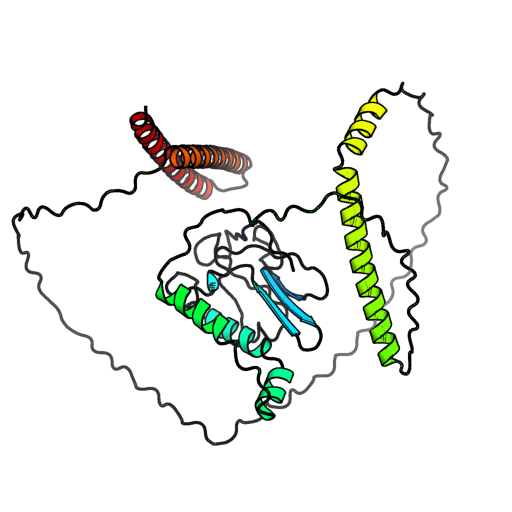 SER A N 1
ATOM 707 C CA . SER A 1 95 ? -7.541 -0.710 -10.033 1.00 92.00 95 SER A CA 1
ATOM 708 C C . SER A 1 95 ? -8.163 -0.349 -8.672 1.00 92.00 95 SER A C 1
ATOM 710 O O . SER A 1 95 ? -7.502 -0.428 -7.639 1.00 92.00 95 SER A O 1
ATOM 712 N N . GLY A 1 96 ? -9.425 0.093 -8.675 1.00 93.50 96 GLY A N 1
ATOM 713 C CA . GLY A 1 96 ? -10.240 0.288 -7.475 1.00 93.50 96 GLY A CA 1
ATOM 714 C C . GLY A 1 96 ? -10.973 -0.992 -7.065 1.00 93.50 96 GLY A C 1
ATOM 715 O O . GLY A 1 96 ? -10.528 -2.101 -7.347 1.00 93.50 96 GLY A O 1
ATOM 716 N N . PHE A 1 97 ? -12.145 -0.858 -6.446 1.00 96.06 97 PHE A N 1
ATOM 717 C CA . PHE A 1 97 ? -12.912 -1.991 -5.911 1.00 96.06 97 PHE A CA 1
ATOM 718 C C . PHE A 1 97 ? -13.364 -3.005 -6.977 1.00 96.06 97 PHE A C 1
ATOM 720 O O . PHE A 1 97 ? -13.547 -4.183 -6.679 1.00 96.06 97 PHE A O 1
ATOM 727 N N . GLY A 1 98 ? -13.525 -2.553 -8.226 1.00 93.19 98 GLY A N 1
ATOM 728 C CA . GLY A 1 98 ? -13.902 -3.401 -9.361 1.00 93.19 98 GLY A CA 1
ATOM 729 C C . GLY A 1 98 ? -12.805 -4.361 -9.837 1.00 93.19 98 GLY A C 1
ATOM 730 O O . GLY A 1 98 ? -13.074 -5.180 -10.713 1.00 93.19 98 GLY A O 1
ATOM 731 N N . GLU A 1 99 ? -11.591 -4.267 -9.288 1.00 94.69 99 GLU A N 1
ATOM 732 C CA . GLU A 1 99 ? -10.503 -5.194 -9.590 1.00 94.69 99 GLU A CA 1
ATOM 733 C C . GLU A 1 99 ? -10.830 -6.608 -9.086 1.00 94.69 99 GLU A C 1
ATOM 735 O O . GLU A 1 99 ? -11.397 -6.792 -8.004 1.00 94.69 99 GLU A O 1
ATOM 740 N N . SER A 1 100 ? -10.455 -7.620 -9.870 1.00 89.75 100 SER A N 1
ATOM 741 C CA . SER A 1 100 ? -11.007 -8.982 -9.768 1.00 89.75 100 SER A CA 1
ATOM 742 C C . SER A 1 100 ? -10.926 -9.620 -8.371 1.00 89.75 100 SER A C 1
ATOM 744 O O . SER A 1 100 ? -11.817 -10.379 -7.984 1.00 89.75 100 SER A O 1
ATOM 746 N N . GLN A 1 101 ? -9.887 -9.303 -7.593 1.00 97.31 101 GLN A N 1
ATOM 747 C CA . GLN A 1 101 ? -9.658 -9.888 -6.267 1.00 97.31 101 GLN A CA 1
ATOM 748 C C . GLN A 1 101 ? -9.950 -8.936 -5.105 1.00 97.31 101 GLN A C 1
ATOM 750 O O . GLN A 1 101 ? -10.036 -9.395 -3.963 1.00 97.31 101 GLN A O 1
ATOM 755 N N . HIS A 1 102 ? -10.164 -7.639 -5.359 1.00 97.38 102 HIS A N 1
ATOM 756 C CA . HIS A 1 102 ? -10.359 -6.653 -4.292 1.00 97.38 102 HIS A CA 1
ATOM 757 C C . HIS A 1 102 ? -11.641 -6.928 -3.504 1.00 97.38 102 HIS A C 1
ATOM 759 O O . HIS A 1 102 ? -11.600 -6.959 -2.279 1.00 97.38 102 HIS A O 1
ATOM 765 N N . ALA A 1 103 ? -12.749 -7.261 -4.174 1.00 96.69 103 ALA A N 1
ATOM 766 C CA . ALA A 1 103 ? -13.998 -7.612 -3.494 1.00 96.69 103 ALA A CA 1
ATOM 767 C C . ALA A 1 103 ? -13.849 -8.824 -2.551 1.00 96.69 103 ALA A C 1
ATOM 769 O O . ALA A 1 103 ? -14.358 -8.819 -1.426 1.00 96.69 103 ALA A O 1
ATOM 770 N N . LYS A 1 104 ? -13.110 -9.857 -2.981 1.00 98.06 104 LYS A N 1
ATOM 771 C CA . LYS A 1 104 ? -12.830 -11.040 -2.155 1.00 98.06 104 LYS A CA 1
ATOM 772 C C . LYS A 1 104 ? -11.907 -10.695 -0.988 1.00 98.06 104 LYS A C 1
ATOM 774 O O . LYS A 1 104 ? -12.189 -11.092 0.139 1.00 98.06 104 LYS A O 1
ATOM 779 N N . PHE A 1 105 ? -10.853 -9.922 -1.239 1.00 98.25 105 PHE A N 1
ATOM 780 C CA . PHE A 1 105 ? -9.935 -9.449 -0.206 1.00 98.25 105 PHE A CA 1
ATOM 781 C C . PHE A 1 105 ? -10.672 -8.634 0.868 1.00 98.25 105 PHE A C 1
ATOM 783 O O . PHE A 1 105 ? -10.554 -8.923 2.057 1.00 98.25 105 PHE A O 1
ATOM 790 N N . THR A 1 106 ? -11.534 -7.699 0.458 1.00 97.88 106 THR A N 1
ATOM 791 C CA . THR A 1 106 ? -12.412 -6.931 1.350 1.00 97.88 106 THR A CA 1
ATOM 792 C C . THR A 1 106 ? -13.343 -7.836 2.159 1.00 97.88 106 THR A C 1
ATOM 794 O O . THR A 1 106 ? -13.484 -7.651 3.369 1.00 97.88 106 THR A O 1
ATOM 797 N N . SER A 1 107 ? -13.955 -8.846 1.532 1.00 97.44 107 SER A N 1
ATOM 798 C CA . SER A 1 107 ? -14.796 -9.816 2.243 1.00 97.44 107 SER A CA 1
ATOM 799 C C . SER A 1 107 ? -14.004 -10.592 3.298 1.00 97.44 107 SER A C 1
ATOM 801 O O . SER A 1 107 ? -14.450 -10.699 4.441 1.00 97.44 107 SER A O 1
ATOM 803 N N . ASN A 1 108 ? -12.804 -11.070 2.959 1.00 98.25 108 ASN A N 1
ATOM 804 C CA . ASN A 1 108 ? -11.931 -11.770 3.897 1.00 98.25 108 ASN A CA 1
ATOM 805 C C . ASN A 1 108 ? -11.537 -10.874 5.085 1.00 98.25 108 ASN A C 1
ATOM 807 O O . ASN A 1 108 ? -11.572 -11.335 6.227 1.00 98.25 108 ASN A O 1
ATOM 811 N N . ILE A 1 109 ? -11.216 -9.594 4.837 1.00 97.94 109 ILE A N 1
ATOM 812 C CA . ILE A 1 109 ? -10.935 -8.606 5.891 1.00 97.94 109 ILE A CA 1
ATOM 813 C C . ILE A 1 109 ? -12.129 -8.489 6.837 1.00 97.94 109 ILE A C 1
ATOM 815 O O . ILE A 1 109 ? -11.966 -8.654 8.044 1.00 97.94 109 ILE A O 1
ATOM 819 N N . PHE A 1 110 ? -13.333 -8.241 6.315 1.00 96.81 110 PHE A N 1
ATOM 820 C CA . PHE A 1 110 ? -14.510 -8.074 7.167 1.00 96.81 110 PHE A CA 1
ATOM 821 C C . PHE A 1 110 ? -14.853 -9.343 7.944 1.00 96.81 110 PHE A C 1
ATOM 823 O O . PHE A 1 110 ? -15.133 -9.260 9.138 1.00 96.81 110 PHE A O 1
ATOM 830 N N . ASN A 1 111 ? -14.770 -10.512 7.310 1.00 95.69 111 ASN A N 1
ATOM 831 C CA . ASN A 1 111 ? -15.004 -11.789 7.981 1.00 95.69 111 ASN A CA 1
ATOM 832 C C . ASN A 1 111 ? -13.999 -12.023 9.113 1.00 95.69 111 ASN A C 1
ATOM 834 O O . ASN A 1 111 ? -14.384 -12.491 10.182 1.00 95.69 111 ASN A O 1
ATOM 838 N N . TRP A 1 112 ? -12.732 -11.656 8.910 1.00 95.94 112 TRP A N 1
ATOM 839 C CA . TRP A 1 112 ? -11.709 -11.762 9.944 1.00 95.94 112 TRP A CA 1
ATOM 840 C C . TRP A 1 112 ? -11.901 -10.735 11.066 1.00 95.94 112 TRP A C 1
ATOM 842 O O . TRP A 1 112 ? -11.741 -11.082 12.232 1.00 95.94 112 TRP A O 1
ATOM 852 N N . LEU A 1 113 ? -12.291 -9.495 10.758 1.00 95.69 113 LEU A N 1
ATOM 853 C CA . LEU A 1 113 ? -12.533 -8.449 11.761 1.00 95.69 113 LEU A CA 1
ATOM 854 C C . LEU A 1 113 ? -13.717 -8.766 12.690 1.00 95.69 113 LEU A C 1
ATOM 856 O O . LEU A 1 113 ? -13.752 -8.296 13.829 1.00 95.69 113 LEU A O 1
ATOM 860 N N . VAL A 1 114 ? -14.687 -9.568 12.242 1.00 91.50 114 VAL A N 1
ATOM 861 C CA . VAL A 1 114 ? -15.777 -10.040 13.103 1.00 91.50 114 VAL A CA 1
ATOM 862 C C . VAL A 1 114 ? -15.255 -11.142 14.029 1.00 91.50 114 VAL A C 1
ATOM 864 O O . VAL A 1 114 ? -15.138 -12.301 13.643 1.00 91.50 114 VAL A O 1
ATOM 867 N N . SER A 1 115 ? -14.969 -10.783 15.281 1.00 86.81 115 SER A N 1
ATOM 868 C CA . SER A 1 115 ? -14.525 -11.742 16.296 1.00 86.81 115 SER A CA 1
ATOM 869 C C . SER A 1 115 ? -15.641 -12.680 16.766 1.00 86.81 115 SER A C 1
ATOM 871 O O . SER A 1 115 ? -16.832 -12.351 16.740 1.00 86.81 115 SER A O 1
ATOM 873 N N . GLU A 1 116 ? -15.249 -13.841 17.287 1.00 87.50 116 GLU A N 1
ATOM 874 C CA . GLU A 1 116 ? -16.131 -14.837 17.902 1.00 87.50 116 GLU A CA 1
ATOM 875 C C . GLU A 1 116 ? -16.987 -14.217 19.015 1.00 87.50 116 GLU A C 1
ATOM 877 O O . GLU A 1 116 ? -18.181 -14.507 19.120 1.00 87.50 116 GLU A O 1
ATOM 882 N N . LYS A 1 117 ? -16.426 -13.273 19.784 1.00 87.12 117 LYS A N 1
ATOM 883 C CA . LYS A 1 117 ? -17.168 -12.504 20.790 1.00 87.12 117 LYS A CA 1
ATOM 884 C C . LYS A 1 117 ? -18.378 -11.795 20.187 1.00 87.12 117 LYS A C 1
ATOM 886 O O . LYS A 1 117 ? -19.466 -11.820 20.761 1.00 87.12 117 LYS A O 1
ATOM 891 N N . ARG A 1 118 ? -18.231 -11.173 19.010 1.00 84.19 118 ARG A N 1
ATOM 892 C CA . ARG A 1 118 ? -19.339 -10.488 18.323 1.00 84.19 118 ARG A CA 1
ATOM 893 C C . ARG A 1 118 ? -20.461 -11.471 17.978 1.00 84.19 118 ARG A C 1
ATOM 895 O O . ARG A 1 118 ? -21.631 -11.113 18.126 1.00 84.19 118 ARG A O 1
ATOM 902 N N . TYR A 1 119 ? -20.122 -12.694 17.569 1.00 85.12 119 TYR A N 1
ATOM 903 C CA . TYR A 1 119 ? -21.103 -13.756 17.327 1.00 85.12 119 TYR A CA 1
ATOM 904 C C . TYR A 1 119 ? -21.800 -14.200 18.614 1.00 85.12 119 TYR A C 1
ATOM 906 O O . TYR A 1 119 ? -23.027 -14.280 18.642 1.00 85.12 119 TYR A O 1
ATOM 914 N N . GLN A 1 120 ? -21.052 -14.405 19.699 1.00 89.25 120 GLN A N 1
ATOM 915 C CA . GLN A 1 120 ? -21.620 -14.771 21.000 1.00 89.25 120 GLN A CA 1
ATOM 916 C C . GLN A 1 120 ? -22.562 -13.685 21.539 1.00 89.25 120 GLN A C 1
ATOM 918 O O . GLN A 1 120 ? -23.660 -13.991 22.000 1.00 89.25 120 GLN A O 1
ATOM 923 N N . MET A 1 121 ? -22.195 -12.406 21.418 1.00 87.81 121 MET A N 1
ATOM 924 C CA . MET A 1 121 ? -23.069 -11.294 21.807 1.00 87.81 121 MET A CA 1
ATOM 925 C C . MET A 1 121 ? -24.346 -11.235 20.962 1.00 87.81 121 MET A C 1
ATOM 927 O O . MET A 1 121 ? -25.411 -10.957 21.508 1.00 87.81 121 MET A O 1
ATOM 931 N N . ARG A 1 122 ? -24.267 -11.517 19.650 1.00 87.69 122 ARG A N 1
ATOM 932 C CA . ARG A 1 122 ? -25.453 -11.637 18.780 1.00 87.69 122 ARG A CA 1
ATOM 933 C C . ARG A 1 122 ? -26.361 -12.772 19.229 1.00 87.69 122 ARG A C 1
ATOM 935 O O . ARG A 1 122 ? -27.551 -12.541 19.396 1.00 87.69 122 ARG A O 1
ATOM 942 N N . ALA A 1 123 ? -25.803 -13.952 19.488 1.00 91.12 123 ALA A N 1
ATOM 943 C CA . ALA A 1 123 ? -26.565 -15.101 19.971 1.00 91.12 123 ALA A CA 1
ATOM 944 C C . ALA A 1 123 ? -27.259 -14.823 21.318 1.00 91.12 123 ALA A C 1
ATOM 946 O O . ALA A 1 123 ? -28.347 -15.327 21.573 1.00 91.12 123 ALA A O 1
ATOM 947 N N . GLN A 1 124 ? -26.657 -13.982 22.163 1.00 95.31 124 GLN A N 1
ATOM 948 C CA . GLN A 1 124 ? -27.223 -13.564 23.448 1.00 95.31 124 GLN A CA 1
ATOM 949 C C . GLN A 1 124 ? -28.157 -12.344 23.359 1.00 95.31 124 GLN A C 1
ATOM 951 O O . GLN A 1 124 ? -28.617 -11.877 24.398 1.00 95.31 124 GLN A O 1
ATOM 956 N N . ASN A 1 125 ? -28.411 -11.785 22.167 1.00 91.25 125 ASN A N 1
ATOM 957 C CA . ASN A 1 125 ? -29.107 -10.501 21.987 1.00 91.25 125 ASN A CA 1
ATOM 958 C C . ASN A 1 125 ? -28.497 -9.337 22.803 1.00 91.25 125 ASN A C 1
ATOM 960 O O . ASN A 1 125 ? -29.188 -8.399 23.185 1.00 91.25 125 ASN A O 1
ATOM 964 N N . LYS A 1 126 ? -27.181 -9.374 23.050 1.00 91.62 126 LYS A N 1
ATOM 965 C CA . LYS A 1 126 ? -26.406 -8.341 23.767 1.00 91.62 126 LYS A CA 1
ATOM 966 C C . LYS A 1 126 ? -25.538 -7.504 22.828 1.00 91.62 126 LYS A C 1
ATOM 968 O O . LYS A 1 126 ? -24.478 -7.016 23.213 1.00 91.62 126 LYS A O 1
ATOM 973 N N . VAL A 1 127 ? -25.927 -7.386 21.561 1.00 83.38 127 VAL A N 1
ATOM 974 C CA . VAL A 1 127 ? -25.158 -6.588 20.601 1.00 83.38 127 VAL A CA 1
AT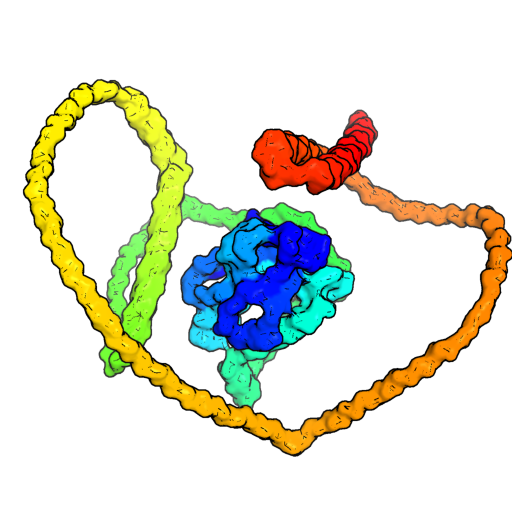OM 975 C C . VAL A 1 127 ? -25.259 -5.121 21.008 1.00 83.38 127 VAL A C 1
ATOM 977 O O . VAL A 1 127 ? -26.378 -4.639 21.189 1.00 83.38 127 VAL A O 1
ATOM 980 N N . PRO A 1 128 ? -24.136 -4.393 21.114 1.00 78.75 128 PRO A N 1
ATOM 981 C CA . PRO A 1 128 ? -24.183 -2.951 21.284 1.00 78.75 128 PRO A CA 1
ATOM 982 C C . PRO A 1 128 ? -25.009 -2.342 20.150 1.00 78.75 128 PRO A C 1
ATOM 984 O O . PRO A 1 128 ? -24.688 -2.538 18.972 1.00 78.75 128 PRO A O 1
ATOM 987 N N . ILE A 1 129 ? -26.084 -1.640 20.505 1.00 77.88 129 ILE A N 1
ATOM 988 C CA . ILE A 1 129 ? -26.862 -0.857 19.548 1.00 77.88 129 ILE A CA 1
ATOM 989 C C . ILE A 1 129 ? -25.930 0.266 19.077 1.00 77.88 129 ILE A C 1
ATOM 991 O O . ILE A 1 129 ? -25.360 0.956 19.930 1.00 77.88 129 ILE A O 1
ATOM 995 N N . PRO A 1 130 ? -25.709 0.433 17.760 1.00 73.81 130 PRO A N 1
ATOM 996 C CA . PRO A 1 130 ? -24.902 1.532 17.248 1.00 73.81 130 PRO A CA 1
ATOM 997 C C . PRO A 1 130 ? -25.379 2.848 17.859 1.00 73.81 130 PRO A C 1
ATOM 999 O O . PRO A 1 130 ? -26.584 3.099 17.907 1.00 73.81 130 PRO A O 1
ATOM 1002 N N . ASN A 1 131 ? -24.451 3.673 18.348 1.00 76.50 131 ASN A N 1
ATOM 1003 C CA . ASN A 1 131 ? -24.816 4.982 18.870 1.00 76.50 131 ASN A CA 1
ATOM 1004 C C . ASN A 1 131 ? -25.502 5.773 17.747 1.00 76.50 131 ASN A C 1
ATOM 1006 O O . ASN A 1 131 ? -24.865 6.126 16.753 1.00 76.50 131 ASN A O 1
ATOM 1010 N N . ILE A 1 132 ? -26.799 6.034 17.911 1.00 75.06 132 ILE A N 1
ATOM 1011 C CA . ILE A 1 132 ? -27.636 6.701 16.910 1.00 75.06 132 ILE A CA 1
ATOM 1012 C C . ILE A 1 132 ? -27.055 8.081 16.574 1.00 75.06 132 ILE A C 1
ATOM 1014 O O . ILE A 1 132 ? -27.083 8.480 15.416 1.00 75.06 132 ILE A O 1
ATOM 1018 N N . ALA A 1 133 ? -26.429 8.766 17.539 1.00 73.06 133 ALA A N 1
ATOM 1019 C CA . ALA A 1 133 ? -25.774 10.050 17.296 1.00 73.06 133 ALA A CA 1
ATOM 1020 C C . ALA A 1 133 ? -24.624 9.948 16.274 1.00 73.06 133 ALA A C 1
ATOM 1022 O O . ALA A 1 133 ? -24.484 10.818 15.420 1.00 73.06 133 ALA A O 1
ATOM 1023 N N . GLY A 1 134 ? -23.847 8.859 16.306 1.00 66.00 134 GLY A N 1
ATOM 1024 C CA . GLY A 1 134 ? -22.779 8.618 15.330 1.00 66.00 134 GLY A CA 1
ATOM 1025 C C . GLY A 1 134 ? -23.310 8.240 13.945 1.00 66.00 134 GLY A C 1
ATOM 1026 O O . GLY A 1 134 ? -22.744 8.645 12.935 1.00 66.00 134 GLY A O 1
ATOM 1027 N N . ALA A 1 135 ? -24.431 7.513 13.884 1.00 65.31 135 ALA A N 1
ATOM 1028 C CA . ALA A 1 135 ? -25.077 7.161 12.618 1.00 65.31 135 ALA A CA 1
ATOM 1029 C C . ALA A 1 135 ? -25.704 8.382 11.921 1.00 65.31 135 ALA A C 1
ATOM 1031 O O . ALA A 1 135 ? -25.607 8.508 10.703 1.00 65.31 135 ALA A O 1
ATOM 1032 N N . VAL A 1 136 ? -26.304 9.297 12.691 1.00 73.69 136 VAL A N 1
ATOM 1033 C CA . VAL A 1 136 ? -26.858 10.558 12.171 1.00 73.69 136 VAL A CA 1
ATOM 1034 C C . VAL A 1 136 ? -25.744 11.468 11.649 1.00 73.69 136 VAL A C 1
ATOM 1036 O O . VAL A 1 136 ? -25.904 12.049 10.579 1.00 73.69 136 VAL A O 1
ATOM 1039 N N . PHE A 1 137 ? -24.600 11.536 12.340 1.00 67.19 137 PHE A N 1
ATOM 1040 C CA . PHE A 1 137 ? -23.433 12.291 11.871 1.00 67.19 137 PHE A CA 1
ATOM 1041 C C . PHE A 1 137 ? -22.908 11.756 10.526 1.00 67.19 137 PHE A C 1
ATOM 1043 O O . PHE A 1 137 ? -22.786 12.512 9.565 1.00 67.19 137 PHE A O 1
ATOM 1050 N N . ALA A 1 138 ? -22.707 10.437 10.415 1.00 64.12 138 ALA A N 1
ATOM 1051 C CA . ALA A 1 138 ? -22.236 9.809 9.177 1.00 64.12 138 ALA A CA 1
ATOM 1052 C C . ALA A 1 138 ? -23.227 9.968 8.006 1.00 64.12 138 ALA A C 1
ATOM 1054 O O . ALA A 1 138 ? -22.820 10.163 6.863 1.00 64.12 138 ALA A O 1
ATOM 1055 N N . GLN A 1 139 ? -24.538 9.911 8.272 1.00 69.00 139 GLN A N 1
ATOM 1056 C CA . GLN A 1 139 ? -25.557 10.155 7.245 1.00 69.00 139 GLN A CA 1
ATOM 1057 C C . GLN A 1 139 ? -25.599 11.616 6.790 1.00 69.00 139 GLN A C 1
ATOM 1059 O O . GLN A 1 139 ? -25.850 11.863 5.612 1.00 69.00 139 GLN A O 1
ATOM 1064 N N . GLN A 1 140 ? -25.353 12.576 7.685 1.00 69.00 140 GLN A N 1
ATOM 1065 C CA . GLN A 1 140 ? -25.301 13.994 7.329 1.00 69.00 140 GLN A CA 1
ATOM 1066 C C . GLN A 1 140 ? -24.078 14.323 6.467 1.00 69.00 140 GLN A C 1
ATOM 1068 O O . GLN A 1 140 ? -24.239 15.029 5.476 1.00 69.00 140 GLN A O 1
ATOM 1073 N N . GLU A 1 141 ? -22.900 13.759 6.754 1.00 56.56 141 GLU A N 1
ATOM 1074 C CA . GLU A 1 141 ? -21.724 13.901 5.876 1.00 56.56 141 GLU A CA 1
ATOM 1075 C C . GLU A 1 141 ? -21.951 13.266 4.498 1.00 56.56 141 GLU A C 1
ATOM 1077 O O . GLU A 1 141 ? -21.630 13.869 3.474 1.00 56.56 141 GLU A O 1
ATOM 1082 N N . PHE A 1 142 ? -22.565 12.078 4.444 1.00 59.09 142 PHE A N 1
ATOM 1083 C CA . PHE A 1 142 ? -22.826 11.397 3.173 1.00 59.09 142 PHE A CA 1
ATOM 1084 C C . PHE A 1 142 ? -23.893 12.115 2.329 1.00 59.09 142 PHE A C 1
ATOM 1086 O O . PHE A 1 142 ? -23.775 12.196 1.108 1.00 59.09 142 PHE A O 1
ATOM 1093 N N . ALA A 1 143 ? -24.932 12.667 2.966 1.00 63.44 143 ALA A N 1
ATOM 1094 C CA . ALA A 1 143 ? -25.981 13.430 2.290 1.00 63.44 143 ALA A CA 1
ATOM 1095 C C . ALA A 1 143 ? -25.524 14.834 1.863 1.00 63.44 143 ALA A C 1
ATOM 1097 O O . ALA A 1 143 ? -26.085 15.394 0.920 1.00 63.44 143 ALA A O 1
ATOM 1098 N N . ALA A 1 144 ? -24.511 15.402 2.525 1.00 57.34 144 ALA A N 1
ATOM 1099 C CA . ALA A 1 144 ? -23.997 16.727 2.200 1.00 57.34 144 ALA A CA 1
ATOM 1100 C C . ALA A 1 144 ? -23.252 16.777 0.856 1.00 57.34 144 ALA A C 1
ATOM 1102 O O . ALA A 1 144 ? -23.045 17.870 0.336 1.00 57.34 144 ALA A O 1
ATOM 1103 N N . ASN A 1 145 ? -22.866 15.632 0.267 1.00 46.59 145 ASN A N 1
ATOM 1104 C CA . ASN A 1 145 ? -22.109 15.560 -0.993 1.00 46.59 145 ASN A CA 1
ATOM 1105 C C . ASN A 1 145 ? -20.855 16.465 -1.000 1.00 46.59 145 ASN A C 1
ATOM 1107 O O . ASN A 1 145 ? -20.320 16.821 -2.052 1.00 46.59 145 ASN A O 1
ATOM 1111 N N . THR A 1 146 ? -20.394 16.860 0.186 1.00 43.78 146 THR A N 1
ATOM 1112 C CA . THR A 1 146 ? -19.171 17.603 0.406 1.00 43.78 146 THR A CA 1
ATOM 1113 C C . THR A 1 146 ? -18.058 16.580 0.358 1.00 43.78 146 THR A C 1
ATOM 1115 O O . THR A 1 146 ? -17.714 15.970 1.367 1.00 43.78 146 THR A O 1
ATOM 1118 N N . THR A 1 147 ? -17.495 16.364 -0.831 1.00 41.16 147 THR A N 1
ATOM 1119 C CA . THR A 1 147 ? -16.092 15.948 -0.918 1.00 41.16 147 THR A CA 1
ATOM 1120 C C . THR A 1 147 ? -15.320 16.835 0.055 1.00 41.16 147 THR A C 1
ATOM 1122 O O . THR A 1 147 ? -15.425 18.058 -0.094 1.00 41.16 147 THR A O 1
ATOM 1125 N N . PRO A 1 148 ? -14.610 16.284 1.054 1.00 38.22 148 PRO A N 1
ATOM 1126 C CA . PRO A 1 148 ? -13.752 17.106 1.882 1.00 38.22 148 PRO A CA 1
ATOM 1127 C C . PRO A 1 148 ? -12.794 17.811 0.926 1.00 38.22 148 PRO A C 1
ATOM 1129 O O . PRO A 1 148 ? -12.033 17.167 0.201 1.00 38.22 148 PRO A O 1
ATOM 1132 N N . GLN A 1 149 ? -12.901 19.139 0.845 1.00 37.66 149 GLN A N 1
ATOM 1133 C CA . GLN A 1 149 ? -11.797 19.925 0.327 1.00 37.66 149 GLN A CA 1
ATOM 1134 C C . GLN A 1 149 ? -10.583 19.517 1.156 1.00 37.66 149 GLN A C 1
ATOM 1136 O O . GLN A 1 149 ? -10.681 19.419 2.380 1.00 37.66 149 GLN A O 1
ATOM 1141 N N . ASN A 1 150 ? -9.475 19.234 0.472 1.00 38.62 150 ASN A N 1
ATOM 1142 C CA . ASN A 1 150 ? -8.155 19.109 1.070 1.00 38.62 150 ASN A CA 1
ATOM 1143 C C . ASN A 1 150 ? -7.811 20.442 1.743 1.00 38.62 150 ASN A C 1
ATOM 1145 O O . ASN A 1 150 ? -7.093 21.260 1.178 1.00 38.62 150 ASN A O 1
ATOM 1149 N N . ASP A 1 151 ? -8.376 20.686 2.916 1.00 35.81 151 ASP A N 1
ATOM 1150 C CA . ASP A 1 151 ? -7.958 21.752 3.793 1.00 35.81 151 ASP A CA 1
ATOM 1151 C C . ASP A 1 151 ? -6.905 21.123 4.697 1.00 35.81 151 ASP A C 1
ATOM 1153 O O . ASP A 1 151 ? -7.198 20.324 5.589 1.00 35.81 151 ASP A O 1
ATOM 1157 N N . SER A 1 152 ? -5.645 21.421 4.401 1.00 37.53 152 SER A N 1
ATOM 1158 C CA . SER A 1 152 ? -4.458 21.079 5.189 1.00 37.53 152 SER A CA 1
ATOM 1159 C C . SER A 1 152 ? -4.426 21.844 6.523 1.00 37.53 152 SER A C 1
ATOM 1161 O O . SER A 1 152 ? -3.389 22.344 6.962 1.00 37.53 152 SER A O 1
ATOM 1163 N N . GLY A 1 153 ? -5.583 21.937 7.182 1.00 34.03 153 GLY A N 1
ATOM 1164 C CA . GLY A 1 153 ? -5.751 22.449 8.525 1.00 34.03 153 GLY A CA 1
ATOM 1165 C C . GLY A 1 153 ? -5.058 21.507 9.494 1.00 34.03 153 GLY A C 1
ATOM 1166 O O . GLY A 1 153 ? -5.492 20.380 9.728 1.00 34.03 153 GLY A O 1
ATOM 1167 N N . SER A 1 154 ? -3.947 21.981 10.045 1.00 37.19 154 SER A N 1
ATOM 1168 C CA . SER A 1 154 ? -3.265 21.335 11.161 1.00 37.19 154 SER A CA 1
ATOM 1169 C C . SER A 1 154 ? -4.277 21.023 12.273 1.00 37.19 154 SER A C 1
ATOM 1171 O O . SER A 1 154 ? -5.153 21.855 12.533 1.00 37.19 154 SER A O 1
ATOM 1173 N N . PRO A 1 155 ? -4.183 19.863 12.950 1.00 38.38 155 PRO A N 1
ATOM 1174 C CA . PRO A 1 155 ? -5.048 19.584 14.088 1.00 38.38 155 PRO A CA 1
ATOM 1175 C C . PRO A 1 155 ? -4.905 20.718 15.115 1.00 38.38 155 PRO A C 1
ATOM 1177 O O . PRO A 1 155 ? -3.804 21.259 15.264 1.00 38.38 155 PRO A O 1
ATOM 1180 N N . PRO A 1 156 ? -5.987 21.108 15.816 1.00 36.50 156 PRO A N 1
ATOM 1181 C CA . PRO A 1 156 ? -5.922 22.174 16.802 1.00 36.50 156 PRO A CA 1
ATOM 1182 C C . PRO A 1 156 ? -4.825 21.847 17.813 1.00 36.50 156 PRO A C 1
ATOM 1184 O O . PRO A 1 156 ? -4.872 20.824 18.499 1.00 36.50 156 PRO A O 1
ATOM 1187 N N . VAL A 1 157 ? -3.813 22.715 17.863 1.00 37.81 157 VAL A N 1
ATOM 1188 C CA . VAL A 1 157 ? -2.729 22.654 18.838 1.00 37.81 157 VAL A CA 1
ATOM 1189 C C . VAL A 1 157 ? -3.361 22.836 20.210 1.00 37.81 157 VAL A C 1
ATOM 1191 O O . VAL A 1 157 ? -3.660 23.949 20.638 1.00 37.81 157 VAL A O 1
ATOM 1194 N N . GLY A 1 158 ? -3.596 21.720 20.897 1.00 34.59 158 GLY A N 1
ATOM 1195 C CA . GLY A 1 158 ? -3.852 21.736 22.323 1.00 34.59 158 GLY A CA 1
ATOM 1196 C C . GLY A 1 158 ? -2.621 22.323 22.999 1.00 34.59 158 GLY A C 1
ATOM 1197 O O . GLY A 1 158 ? -1.541 21.738 22.956 1.00 34.59 158 GLY A O 1
ATOM 1198 N N . THR A 1 159 ? -2.774 23.502 23.590 1.00 30.84 159 THR A N 1
ATOM 1199 C CA . THR A 1 159 ? -1.787 24.105 24.482 1.00 30.84 159 THR A CA 1
ATOM 1200 C C . THR A 1 159 ? -1.508 23.136 25.630 1.00 30.84 159 THR A C 1
ATOM 1202 O O . THR A 1 159 ? -2.302 23.023 26.565 1.00 30.84 159 THR A O 1
ATOM 1205 N N . LEU A 1 160 ? -0.394 22.410 25.547 1.00 34.81 160 LEU A N 1
ATOM 1206 C CA . LEU A 1 160 ? 0.157 21.659 26.666 1.00 34.81 160 LEU A CA 1
ATOM 1207 C C . LEU A 1 160 ? 0.688 22.670 27.683 1.00 34.81 160 LEU A C 1
ATOM 1209 O O . LEU A 1 160 ? 1.596 23.444 27.383 1.00 34.81 160 LEU A O 1
ATOM 1213 N N . SER A 1 161 ? 0.086 22.675 28.873 1.00 34.09 161 SER A N 1
ATOM 1214 C CA . SER A 1 161 ? 0.577 23.441 30.016 1.00 34.09 161 SER A CA 1
ATOM 1215 C C . SER A 1 161 ? 2.026 23.038 30.308 1.00 34.09 161 SER A C 1
ATOM 1217 O O . SER A 1 161 ? 2.313 21.862 30.529 1.00 34.09 161 SER A O 1
ATOM 1219 N N . THR A 1 162 ? 2.938 24.007 30.273 1.00 37.00 162 THR A N 1
ATOM 1220 C CA . THR A 1 162 ? 4.372 23.857 30.568 1.00 37.00 162 THR A CA 1
ATOM 1221 C C . THR A 1 162 ? 4.695 24.043 32.050 1.00 37.00 162 THR A C 1
ATOM 1223 O O . THR A 1 162 ? 5.864 24.161 32.413 1.00 37.00 162 THR A O 1
ATOM 1226 N N . GLU A 1 163 ? 3.695 24.043 32.933 1.00 37.25 163 GLU A N 1
ATOM 1227 C CA . GLU A 1 163 ? 3.964 24.034 34.368 1.00 37.25 163 GLU A CA 1
ATOM 1228 C C . GLU A 1 163 ? 4.405 22.632 34.825 1.00 37.25 163 GLU A C 1
ATOM 1230 O O . GLU A 1 163 ? 3.654 21.663 34.658 1.00 37.25 163 GLU A O 1
ATOM 1235 N N . PRO A 1 164 ? 5.609 22.483 35.414 1.00 40.09 164 PRO A N 1
ATOM 1236 C CA . PRO A 1 164 ? 6.014 21.231 36.028 1.00 40.09 164 PRO A CA 1
ATOM 1237 C C . PRO A 1 164 ? 5.061 20.948 37.189 1.00 40.09 164 PRO A C 1
ATOM 1239 O O . PRO A 1 164 ? 5.040 21.664 38.190 1.00 40.09 164 PRO A O 1
ATOM 1242 N N . SER A 1 165 ? 4.241 19.907 37.041 1.00 41.75 165 SER A N 1
ATOM 1243 C CA . SER A 1 165 ? 3.358 19.454 38.110 1.00 41.75 165 SER A CA 1
ATOM 1244 C C . SER A 1 165 ? 4.195 19.165 39.357 1.00 41.75 165 SER A C 1
ATOM 1246 O O . SER A 1 165 ? 5.051 18.280 39.347 1.00 41.75 165 SER A O 1
ATOM 1248 N N . ALA A 1 166 ? 3.923 19.887 40.447 1.00 46.00 166 ALA A N 1
ATOM 1249 C CA . ALA A 1 166 ? 4.563 19.706 41.754 1.00 46.00 166 ALA A CA 1
ATOM 1250 C C . ALA A 1 166 ? 4.297 18.320 42.391 1.00 46.00 166 ALA A C 1
ATOM 1252 O O . ALA A 1 166 ? 4.766 18.040 43.490 1.00 46.00 166 ALA A O 1
ATOM 1253 N N . ASN A 1 167 ? 3.581 17.439 41.684 1.00 43.78 167 ASN A N 1
ATOM 1254 C CA . ASN A 1 167 ? 3.293 16.062 42.054 1.00 43.78 167 ASN A CA 1
ATOM 1255 C C . ASN A 1 167 ? 3.992 15.082 41.101 1.00 43.78 167 ASN A C 1
ATOM 1257 O O . ASN A 1 167 ? 3.344 14.232 40.488 1.00 43.78 167 ASN A O 1
ATOM 1261 N N . ALA A 1 168 ? 5.321 15.161 40.987 1.00 43.94 168 ALA A N 1
ATOM 1262 C CA . ALA A 1 168 ? 6.108 14.030 40.503 1.00 43.94 168 ALA A CA 1
ATOM 1263 C C . ALA A 1 168 ? 5.994 12.903 41.543 1.00 43.94 168 ALA A C 1
ATOM 1265 O O . ALA A 1 168 ? 6.815 12.776 42.452 1.00 43.94 168 ALA A O 1
ATOM 1266 N N . ALA A 1 169 ? 4.896 12.149 41.468 1.00 42.50 169 ALA A N 1
ATOM 1267 C CA . ALA A 1 169 ? 4.636 11.021 42.339 1.00 42.50 169 ALA A CA 1
ATOM 1268 C C . ALA A 1 169 ? 5.832 10.068 42.263 1.00 42.50 169 ALA A C 1
ATOM 1270 O O . ALA A 1 169 ? 6.255 9.673 41.175 1.00 42.50 169 ALA A O 1
ATOM 1271 N N . LYS A 1 170 ? 6.388 9.705 43.424 1.00 48.81 170 LYS A N 1
ATOM 1272 C CA . LYS A 1 170 ? 7.277 8.548 43.529 1.00 48.81 170 LYS A CA 1
ATOM 1273 C C . LYS A 1 170 ? 6.514 7.352 42.965 1.00 48.81 170 LYS A C 1
ATOM 1275 O O . LYS A 1 170 ? 5.560 6.885 43.581 1.00 48.81 170 LYS A O 1
ATOM 1280 N N . TYR A 1 171 ? 6.912 6.895 41.784 1.00 44.44 171 TYR A N 1
ATOM 1281 C CA . TYR A 1 171 ? 6.413 5.656 41.208 1.00 44.44 171 TYR A CA 1
ATOM 1282 C C . TYR A 1 171 ? 7.024 4.493 41.995 1.00 44.44 171 TYR A C 1
ATOM 1284 O O . TYR A 1 171 ? 8.094 3.996 41.659 1.00 44.44 171 TYR A O 1
ATOM 1292 N N . GLU A 1 172 ? 6.365 4.086 43.077 1.00 40.31 172 GLU A N 1
ATOM 1293 C CA . GLU A 1 172 ? 6.607 2.781 43.690 1.00 40.31 172 GLU A CA 1
ATOM 1294 C C . GLU A 1 172 ? 5.756 1.750 42.947 1.00 40.31 172 GLU A C 1
ATOM 1296 O O . GLU A 1 172 ? 4.549 1.634 43.156 1.00 40.31 172 GLU A O 1
ATOM 1301 N N . VAL A 1 173 ? 6.386 1.022 42.025 1.00 52.81 173 VAL A N 1
ATOM 1302 C CA . VAL A 1 173 ? 5.756 -0.114 41.348 1.00 52.81 173 VAL A CA 1
ATOM 1303 C C . VAL A 1 173 ? 5.869 -1.313 42.279 1.00 52.81 173 VAL A C 1
ATOM 1305 O O . VAL A 1 173 ? 6.905 -1.969 42.339 1.00 52.81 173 VAL A O 1
ATOM 1308 N N . ASN A 1 174 ? 4.814 -1.564 43.050 1.00 52.53 174 ASN A N 1
ATOM 1309 C CA . ASN A 1 174 ? 4.715 -2.738 43.908 1.00 52.53 174 ASN A CA 1
ATOM 1310 C C . ASN A 1 174 ? 3.628 -3.668 43.353 1.00 52.53 174 ASN A C 1
ATOM 1312 O O . ASN A 1 174 ? 2.489 -3.675 43.819 1.00 52.53 174 ASN A O 1
ATOM 1316 N N . THR A 1 175 ? 3.955 -4.396 42.286 1.00 70.31 175 THR A N 1
ATOM 1317 C CA . THR A 1 175 ? 3.063 -5.382 41.665 1.00 70.31 175 THR A CA 1
ATOM 1318 C C . THR A 1 175 ? 3.341 -6.766 42.237 1.00 70.31 175 THR A C 1
ATOM 1320 O O . THR A 1 175 ? 4.385 -7.369 42.001 1.00 70.31 175 THR A O 1
ATOM 1323 N N . MET A 1 176 ? 2.384 -7.286 43.005 1.00 68.56 176 MET A N 1
ATOM 1324 C CA . MET A 1 176 ? 2.401 -8.670 43.469 1.00 68.56 176 MET A CA 1
ATOM 1325 C C . MET A 1 176 ? 1.806 -9.556 42.367 1.00 68.56 176 MET A C 1
ATOM 1327 O O . MET A 1 176 ? 0.610 -9.476 42.091 1.00 68.56 176 MET A O 1
ATOM 1331 N N . ILE A 1 177 ? 2.638 -10.373 41.717 1.00 78.88 177 ILE A N 1
ATOM 1332 C CA . ILE A 1 177 ? 2.205 -11.284 40.648 1.00 78.88 177 ILE A CA 1
ATOM 1333 C C . ILE A 1 177 ? 1.881 -12.647 41.271 1.00 78.88 177 ILE A C 1
ATOM 1335 O O . ILE A 1 177 ? 2.763 -13.313 41.812 1.00 78.88 177 ILE A O 1
ATOM 1339 N N . ASN A 1 178 ? 0.617 -13.069 41.190 1.00 79.81 178 ASN A N 1
ATOM 1340 C CA . ASN A 1 178 ? 0.175 -14.387 41.651 1.00 79.81 178 ASN A CA 1
ATOM 1341 C C . ASN A 1 178 ? 0.137 -15.370 40.477 1.00 79.81 178 ASN A C 1
ATOM 1343 O O . ASN A 1 178 ? -0.770 -15.329 39.650 1.00 79.81 178 ASN A O 1
ATOM 1347 N N . ILE A 1 179 ? 1.113 -16.276 40.428 1.00 84.31 179 ILE A N 1
ATOM 1348 C CA . ILE A 1 179 ? 1.245 -17.282 39.369 1.00 84.31 179 ILE A CA 1
ATOM 1349 C C . ILE A 1 179 ? 0.650 -18.601 39.872 1.00 84.31 179 ILE A C 1
ATOM 1351 O O . ILE A 1 179 ? 1.270 -19.294 40.677 1.00 84.31 179 ILE A O 1
ATOM 1355 N N . ASN A 1 180 ? -0.549 -18.953 39.402 1.00 87.38 180 ASN A N 1
ATOM 1356 C CA . ASN A 1 180 ? -1.246 -20.172 39.834 1.00 87.38 180 ASN A CA 1
ATOM 1357 C C . ASN A 1 180 ? -0.984 -21.363 38.905 1.00 87.38 180 ASN A C 1
ATOM 1359 O O . ASN A 1 180 ? -1.008 -22.514 39.343 1.00 87.38 180 ASN A O 1
ATOM 1363 N N . THR A 1 181 ? -0.724 -21.109 37.621 1.00 87.94 181 THR A N 1
ATOM 1364 C CA . THR A 1 181 ? -0.477 -22.151 36.619 1.00 87.94 181 THR A CA 1
ATOM 1365 C C . THR A 1 181 ? 0.728 -21.831 35.729 1.00 87.94 181 THR A C 1
ATOM 1367 O O . THR A 1 181 ? 1.181 -20.692 35.622 1.00 87.94 181 THR A O 1
ATOM 1370 N N . LYS A 1 182 ? 1.260 -22.855 35.045 1.00 82.81 182 LYS A N 1
ATOM 1371 C CA . LYS A 1 182 ? 2.378 -22.692 34.097 1.00 82.81 182 LYS A CA 1
ATOM 1372 C C . LYS A 1 182 ? 1.996 -21.828 32.885 1.00 82.81 182 LYS A C 1
ATOM 1374 O O . LYS A 1 182 ? 2.860 -21.153 32.335 1.00 82.81 182 LYS A O 1
ATOM 1379 N N . SER A 1 183 ? 0.725 -21.842 32.478 1.00 78.56 183 SER A N 1
ATOM 1380 C CA . SER A 1 183 ? 0.207 -20.933 31.450 1.00 78.56 183 SER A CA 1
ATOM 1381 C C . SER A 1 183 ? 0.202 -19.485 31.932 1.00 78.56 183 SER A C 1
ATOM 1383 O O . SER A 1 183 ? 0.638 -18.621 31.178 1.00 78.56 183 SER A O 1
ATOM 1385 N N . ASP A 1 184 ? -0.180 -19.229 33.189 1.00 80.44 184 ASP A N 1
ATOM 1386 C CA . ASP A 1 184 ? -0.180 -17.871 33.761 1.00 80.44 184 ASP A CA 1
ATOM 1387 C C . ASP A 1 184 ? 1.237 -17.293 33.811 1.00 80.44 184 ASP A C 1
ATOM 1389 O O . ASP A 1 184 ? 1.442 -16.129 33.490 1.00 80.44 184 ASP A O 1
ATOM 1393 N N . LEU A 1 185 ? 2.240 -18.126 34.119 1.00 84.44 185 LEU A N 1
ATOM 1394 C CA . LEU A 1 185 ? 3.646 -17.717 34.068 1.00 84.44 185 LEU A CA 1
ATOM 1395 C C . LEU A 1 185 ? 4.067 -17.272 32.661 1.00 84.44 185 LEU A C 1
ATOM 1397 O O . LEU A 1 185 ? 4.776 -16.281 32.511 1.00 84.44 185 LEU A O 1
ATOM 1401 N N . GLY A 1 186 ? 3.657 -18.016 31.630 1.00 81.31 186 GLY A N 1
ATOM 1402 C CA . GLY A 1 186 ? 3.965 -17.677 30.240 1.00 81.31 186 GLY A CA 1
ATOM 1403 C C . GLY A 1 186 ? 3.297 -16.375 29.799 1.00 81.31 186 GLY A C 1
ATOM 1404 O O . GLY A 1 186 ? 3.928 -15.560 29.125 1.00 81.31 186 GLY A O 1
ATOM 1405 N N . ILE A 1 187 ? 2.050 -16.160 30.221 1.00 76.69 187 ILE A N 1
ATOM 1406 C CA . ILE A 1 187 ? 1.310 -14.921 29.967 1.00 76.69 187 ILE A CA 1
ATOM 1407 C C . ILE A 1 187 ? 2.003 -13.747 30.663 1.00 76.69 187 ILE A C 1
ATOM 1409 O O . ILE A 1 187 ? 2.298 -12.754 30.005 1.00 76.69 187 ILE A O 1
ATOM 1413 N N . GLU A 1 188 ? 2.368 -13.880 31.940 1.00 87.50 188 GLU A N 1
ATOM 1414 C CA . GLU A 1 188 ? 2.994 -12.764 32.656 1.00 87.50 188 GLU A CA 1
ATOM 1415 C C . GLU A 1 188 ? 4.412 -12.455 32.201 1.00 87.50 188 GLU A C 1
ATOM 1417 O O . GLU A 1 188 ? 4.778 -11.288 32.095 1.00 87.50 188 GLU A O 1
ATOM 1422 N N . LEU A 1 189 ? 5.200 -13.462 31.820 1.00 83.94 189 LEU A N 1
ATOM 1423 C CA . LEU A 1 189 ? 6.483 -13.214 31.160 1.00 83.94 189 LEU A CA 1
ATOM 1424 C C . LEU A 1 189 ? 6.301 -12.471 29.831 1.00 83.94 189 LEU A C 1
ATOM 1426 O O . LEU A 1 189 ? 7.097 -11.591 29.510 1.00 83.94 189 LEU A O 1
ATOM 1430 N N . THR A 1 190 ? 5.248 -12.786 29.075 1.00 78.69 190 THR A N 1
ATOM 1431 C CA . THR A 1 190 ? 4.935 -12.084 27.822 1.00 78.69 190 THR A CA 1
ATOM 1432 C C . THR A 1 190 ? 4.534 -10.633 28.089 1.00 78.69 190 THR A C 1
ATOM 1434 O O . THR A 1 190 ? 5.030 -9.732 27.415 1.00 78.69 190 THR A O 1
ATOM 1437 N N . ASN A 1 191 ? 3.711 -10.384 29.110 1.00 74.94 191 ASN A N 1
ATOM 1438 C CA . ASN A 1 191 ? 3.317 -9.033 29.513 1.00 74.94 191 ASN A CA 1
ATOM 1439 C C . ASN A 1 191 ? 4.523 -8.201 29.972 1.00 74.94 191 ASN A C 1
ATOM 1441 O O . ASN A 1 191 ? 4.691 -7.071 29.519 1.00 74.94 191 ASN A O 1
ATOM 1445 N N . ILE A 1 192 ? 5.418 -8.780 30.781 1.00 86.81 192 ILE A N 1
ATOM 1446 C CA . ILE A 1 192 ? 6.662 -8.125 31.218 1.00 86.81 192 ILE A CA 1
ATOM 1447 C C . ILE A 1 192 ? 7.549 -7.764 30.016 1.00 86.81 192 ILE A C 1
ATOM 1449 O O . ILE A 1 192 ? 8.118 -6.673 29.972 1.00 86.81 192 ILE A O 1
ATOM 1453 N N . LEU A 1 193 ? 7.655 -8.642 29.012 1.00 80.75 193 LEU A N 1
ATOM 1454 C CA . LEU A 1 193 ? 8.407 -8.345 27.787 1.00 80.75 193 LEU A CA 1
ATOM 1455 C C . LEU A 1 193 ? 7.784 -7.184 26.995 1.00 80.75 193 LEU A C 1
ATOM 1457 O O . LEU A 1 193 ? 8.509 -6.325 26.492 1.00 80.75 193 LEU A O 1
ATOM 1461 N N . ILE A 1 194 ? 6.453 -7.113 26.920 1.00 74.31 194 ILE A N 1
ATOM 1462 C CA . ILE A 1 194 ? 5.735 -6.007 26.266 1.00 74.31 194 ILE A CA 1
ATOM 1463 C C . ILE A 1 194 ? 5.969 -4.681 27.006 1.00 74.31 194 ILE A C 1
ATOM 1465 O O . ILE A 1 194 ? 6.206 -3.643 26.375 1.00 74.31 194 ILE A O 1
ATOM 1469 N N . GLU A 1 195 ? 5.936 -4.695 28.339 1.00 79.81 195 GLU A N 1
ATOM 1470 C CA . GLU A 1 195 ? 6.250 -3.517 29.152 1.00 79.81 195 GLU A CA 1
ATOM 1471 C C . GLU A 1 195 ? 7.698 -3.060 28.948 1.00 79.81 195 GLU A C 1
ATOM 1473 O O . GLU A 1 195 ? 7.950 -1.858 28.830 1.00 79.81 195 GLU A O 1
ATOM 1478 N N . PHE A 1 196 ? 8.639 -4.000 28.824 1.00 87.94 196 PHE A N 1
ATOM 1479 C CA . PHE A 1 196 ? 10.044 -3.695 28.568 1.00 87.94 196 PHE A CA 1
ATOM 1480 C C . PHE A 1 196 ? 10.257 -3.007 27.212 1.00 87.94 196 PHE A C 1
ATOM 1482 O O . PHE A 1 196 ? 10.940 -1.985 27.143 1.00 87.94 196 PHE A O 1
ATOM 1489 N N . GLU A 1 197 ? 9.626 -3.496 26.140 1.00 78.12 197 GLU A N 1
ATOM 1490 C CA . GLU A 1 197 ? 9.692 -2.844 24.822 1.00 78.12 197 GLU A CA 1
ATOM 1491 C C . GLU A 1 197 ? 9.030 -1.456 24.835 1.00 78.12 197 GLU A C 1
ATOM 1493 O O . GLU A 1 197 ? 9.541 -0.502 24.242 1.00 78.12 197 GLU A O 1
ATOM 1498 N N . THR A 1 198 ? 7.935 -1.294 25.585 1.00 74.06 198 THR A N 1
ATOM 1499 C CA . THR A 1 198 ? 7.288 0.015 25.771 1.00 74.06 198 THR A CA 1
ATOM 1500 C C . THR A 1 198 ? 8.207 0.991 26.510 1.00 74.06 198 THR A C 1
ATOM 1502 O O . THR A 1 198 ? 8.332 2.156 26.119 1.00 74.06 198 THR A O 1
ATOM 1505 N N . LEU A 1 199 ? 8.875 0.529 27.571 1.00 85.31 199 LEU A N 1
ATOM 1506 C CA . LEU A 1 199 ? 9.837 1.319 28.336 1.00 85.31 199 LEU A CA 1
ATOM 1507 C C . LEU A 1 199 ? 11.035 1.723 27.472 1.00 85.31 199 LEU A C 1
ATOM 1509 O O . LEU A 1 199 ? 11.436 2.887 27.491 1.00 85.31 199 LEU A O 1
ATOM 1513 N N . LYS A 1 200 ? 11.564 0.793 26.674 1.00 88.06 200 LYS A N 1
ATOM 1514 C CA . LYS A 1 200 ? 12.636 1.053 25.711 1.00 88.06 200 LYS A CA 1
ATOM 1515 C C . LYS A 1 200 ? 12.235 2.130 24.703 1.00 88.06 200 LYS A C 1
ATOM 1517 O O . LYS A 1 200 ? 12.971 3.100 24.546 1.00 88.06 200 LYS A O 1
ATOM 1522 N N . GLY A 1 201 ? 11.050 2.032 24.095 1.00 77.69 201 GLY A N 1
ATOM 1523 C CA . GLY A 1 201 ? 10.552 3.049 23.160 1.00 77.69 201 GLY A CA 1
ATOM 1524 C C . GLY A 1 201 ? 10.422 4.440 23.798 1.00 77.69 201 GLY A C 1
ATOM 1525 O O . GLY A 1 201 ? 10.792 5.446 23.189 1.00 77.69 201 GLY A O 1
ATOM 1526 N N . ARG A 1 202 ? 9.973 4.514 25.060 1.00 81.12 202 ARG A N 1
ATOM 1527 C CA . ARG A 1 202 ? 9.945 5.775 25.827 1.00 81.12 202 ARG A CA 1
ATOM 1528 C C . ARG A 1 202 ? 11.351 6.318 26.087 1.00 81.12 202 ARG A C 1
ATOM 1530 O O . ARG A 1 202 ? 11.569 7.516 25.925 1.00 81.12 202 ARG A O 1
ATOM 1537 N N . LEU A 1 203 ? 12.304 5.459 26.451 1.00 83.19 203 LEU A N 1
ATOM 1538 C CA . LEU A 1 203 ? 13.695 5.853 26.678 1.00 83.19 203 LEU A CA 1
ATOM 1539 C C . LEU A 1 203 ? 14.347 6.383 25.392 1.00 83.19 203 LEU A C 1
ATOM 1541 O O . LEU A 1 203 ? 14.994 7.425 25.422 1.00 83.19 203 LEU A O 1
ATOM 1545 N N . GLU A 1 204 ? 14.126 5.727 24.252 1.00 84.31 204 GLU A N 1
ATOM 1546 C CA . GLU A 1 204 ? 14.610 6.190 22.946 1.00 84.31 204 GLU A CA 1
ATOM 1547 C C . GLU A 1 204 ? 14.025 7.551 22.550 1.00 84.31 204 GLU A C 1
ATOM 1549 O O . GLU A 1 204 ? 14.725 8.381 21.966 1.00 84.31 204 GLU A O 1
ATOM 1554 N N . ALA A 1 205 ? 12.751 7.800 22.865 1.00 77.31 205 ALA A N 1
ATOM 1555 C CA . ALA A 1 205 ? 12.121 9.096 22.637 1.00 77.31 205 ALA A CA 1
ATOM 1556 C C . ALA A 1 205 ? 12.744 10.190 23.519 1.00 77.31 205 ALA A C 1
ATOM 1558 O O . ALA A 1 205 ? 13.032 11.279 23.023 1.00 77.31 205 ALA A O 1
ATOM 1559 N N . VAL A 1 206 ? 13.024 9.890 24.793 1.00 87.00 206 VAL A N 1
ATOM 1560 C CA . VAL A 1 206 ? 13.737 10.809 25.696 1.00 87.00 206 VAL A CA 1
ATOM 1561 C C . VAL A 1 206 ? 15.149 11.086 25.183 1.00 87.00 206 VAL A C 1
ATOM 1563 O O . VAL A 1 206 ? 15.536 12.247 25.103 1.00 87.00 206 VAL A O 1
ATOM 1566 N N . ILE A 1 207 ? 15.899 10.061 24.768 1.00 84.62 207 ILE A N 1
ATOM 1567 C CA . ILE A 1 207 ? 17.242 10.234 24.191 1.00 84.62 207 ILE A CA 1
ATOM 1568 C C . ILE A 1 207 ? 17.179 11.137 22.956 1.00 84.62 207 ILE A C 1
ATOM 1570 O O . ILE A 1 207 ? 17.949 12.089 22.861 1.00 84.62 207 ILE A O 1
ATOM 1574 N N . ARG A 1 208 ? 16.234 10.898 22.037 1.00 81.38 208 ARG A N 1
ATOM 1575 C CA . ARG A 1 208 ? 16.044 11.753 20.855 1.00 81.38 208 ARG A CA 1
ATOM 1576 C C . ARG A 1 208 ? 15.713 13.195 21.232 1.00 81.38 208 ARG A C 1
ATOM 1578 O O . ARG A 1 208 ? 16.328 14.105 20.684 1.00 81.38 208 ARG A O 1
ATOM 1585 N N . ALA A 1 209 ? 14.803 13.406 22.180 1.00 82.25 209 ALA A N 1
ATOM 1586 C CA . ALA A 1 209 ? 14.441 14.740 22.651 1.00 82.25 209 ALA A CA 1
ATOM 1587 C C . ALA A 1 209 ? 15.635 15.467 23.295 1.00 82.25 209 ALA A C 1
ATOM 1589 O O . ALA A 1 209 ? 15.851 16.648 23.034 1.00 82.25 209 ALA A O 1
ATOM 1590 N N . VAL A 1 210 ? 16.453 14.756 24.079 1.00 87.19 210 VAL A N 1
ATOM 1591 C CA . VAL A 1 210 ? 17.680 15.294 24.682 1.00 87.19 210 VAL A CA 1
ATOM 1592 C C . VAL A 1 210 ? 18.710 15.642 23.608 1.00 87.19 210 VAL A C 1
ATOM 1594 O O . VAL A 1 210 ? 19.273 16.730 23.652 1.00 87.19 210 VAL A O 1
ATOM 1597 N N . MET A 1 211 ? 18.924 14.776 22.614 1.00 80.38 211 MET A N 1
ATOM 1598 C CA . MET A 1 211 ? 19.864 15.033 21.513 1.00 80.38 211 MET A CA 1
ATOM 1599 C C . MET A 1 211 ? 19.434 16.192 20.604 1.00 80.38 211 MET A C 1
ATOM 1601 O O . MET A 1 211 ? 20.283 16.859 20.019 1.00 80.38 211 MET A O 1
ATOM 1605 N N . GLN A 1 212 ? 18.129 16.433 20.478 1.00 82.25 212 GLN A N 1
ATOM 1606 C CA . GLN A 1 212 ? 17.571 17.554 19.717 1.00 82.25 212 GLN A CA 1
ATOM 1607 C C . GLN A 1 212 ? 17.461 18.843 20.545 1.00 82.25 212 GLN A C 1
ATOM 1609 O O . GLN A 1 212 ? 17.107 19.892 20.002 1.00 82.25 212 GLN A O 1
ATOM 1614 N N . SER A 1 213 ? 17.750 18.794 21.850 1.00 91.69 213 SER A N 1
ATOM 1615 C CA . SER A 1 213 ? 17.670 19.973 22.702 1.00 91.69 213 SER A CA 1
ATOM 1616 C C . SER A 1 213 ? 18.783 20.964 22.346 1.00 91.69 213 SER A C 1
ATOM 1618 O O . SER A 1 213 ? 19.938 20.601 22.103 1.00 91.69 213 SER A O 1
ATOM 1620 N N . LYS A 1 214 ? 18.432 22.255 22.317 1.00 85.06 214 LYS A N 1
ATOM 1621 C CA . LYS A 1 214 ? 19.374 23.333 21.982 1.00 85.06 214 LYS A CA 1
ATOM 1622 C C . LYS A 1 214 ? 20.567 23.376 22.940 1.00 85.06 214 LYS A C 1
ATOM 1624 O O . LYS A 1 214 ? 21.656 23.733 22.520 1.00 85.06 214 LYS A O 1
ATOM 1629 N N . GLU A 1 215 ? 20.375 22.975 24.194 1.00 84.19 215 GLU A N 1
ATOM 1630 C CA . GLU A 1 215 ? 21.410 22.957 25.233 1.00 84.19 215 GLU A CA 1
ATOM 1631 C C . GLU A 1 215 ? 22.488 21.900 24.959 1.00 84.19 215 GLU A C 1
ATOM 1633 O O . GLU A 1 215 ? 23.676 22.187 25.087 1.00 84.19 215 GLU A O 1
ATOM 1638 N N . VAL A 1 216 ? 22.099 20.700 24.513 1.00 77.62 216 VAL A N 1
ATOM 1639 C CA . VAL A 1 216 ? 23.048 19.632 24.149 1.00 77.62 216 VAL A CA 1
ATOM 1640 C C . VAL A 1 216 ? 23.788 19.973 22.856 1.00 77.62 216 VAL A C 1
ATOM 1642 O O . VAL A 1 216 ? 24.997 19.757 22.759 1.00 77.62 216 VAL A O 1
ATOM 1645 N N . ILE A 1 217 ? 23.093 20.576 21.888 1.00 79.44 217 ILE A N 1
ATOM 1646 C CA . ILE A 1 217 ? 23.710 21.074 20.652 1.00 79.44 217 ILE A CA 1
ATOM 1647 C C . ILE A 1 217 ? 24.723 22.188 20.966 1.00 79.44 217 ILE A C 1
ATOM 1649 O O . ILE A 1 217 ? 25.828 22.178 20.424 1.00 79.44 217 ILE A O 1
ATOM 1653 N N . GLN A 1 218 ? 24.388 23.107 21.878 1.00 79.44 218 GLN A N 1
ATOM 1654 C CA . GLN A 1 218 ? 25.277 24.192 22.295 1.00 79.44 218 GLN A CA 1
ATOM 1655 C C . GLN A 1 218 ? 26.507 23.665 23.053 1.00 79.44 218 GLN A C 1
ATOM 1657 O O . GLN A 1 218 ? 27.626 24.051 22.728 1.00 79.44 218 GLN A O 1
ATOM 1662 N N . MET A 1 219 ? 26.335 22.700 23.967 1.00 74.81 219 MET A N 1
ATOM 1663 C CA . MET A 1 219 ? 27.460 22.040 24.648 1.00 74.81 219 MET A CA 1
ATOM 1664 C C . MET A 1 219 ? 28.397 21.304 23.676 1.00 74.81 219 MET A C 1
ATOM 1666 O O . MET A 1 219 ? 29.614 21.313 23.863 1.00 74.81 219 MET A O 1
ATOM 1670 N N . GLY A 1 220 ? 27.860 20.694 22.614 1.00 74.12 220 GLY A N 1
ATOM 1671 C CA . GLY A 1 220 ? 28.668 20.070 21.562 1.00 74.12 220 GLY A CA 1
ATOM 1672 C C . GLY A 1 220 ? 29.468 21.073 20.718 1.00 74.12 220 GLY A C 1
ATOM 1673 O O . GLY A 1 220 ? 30.563 20.749 20.251 1.00 74.12 220 GLY A O 1
ATOM 1674 N N . LEU A 1 221 ? 28.949 22.291 20.537 1.00 74.75 221 LEU A N 1
ATOM 1675 C CA . LEU A 1 221 ? 29.644 23.380 19.844 1.00 74.75 221 LEU A CA 1
ATOM 1676 C C . LEU A 1 221 ? 30.762 23.979 20.708 1.00 74.75 221 LEU A C 1
ATOM 1678 O O . LEU A 1 221 ? 31.860 24.200 20.199 1.00 74.75 221 LEU A O 1
ATOM 1682 N N . ASP A 1 222 ? 30.526 24.148 22.009 1.00 74.00 222 ASP A N 1
ATOM 1683 C CA . ASP A 1 222 ? 31.516 24.704 22.939 1.00 74.00 222 ASP A CA 1
ATOM 1684 C C . ASP A 1 222 ? 32.677 23.722 23.207 1.00 74.00 222 ASP A C 1
ATOM 1686 O O . ASP A 1 222 ? 33.833 24.130 23.341 1.00 74.00 222 ASP A O 1
ATOM 1690 N N . ALA A 1 223 ? 32.422 22.408 23.173 1.00 62.38 223 ALA A N 1
ATOM 1691 C CA . ALA A 1 223 ? 33.457 21.378 23.324 1.00 62.38 223 ALA A CA 1
ATOM 1692 C C . ALA A 1 223 ? 34.480 21.334 22.165 1.00 62.38 223 ALA A C 1
ATOM 1694 O O . ALA A 1 223 ? 35.578 20.798 22.333 1.00 62.38 223 ALA A O 1
ATOM 1695 N N . ARG A 1 224 ? 34.172 21.921 20.997 1.00 57.03 224 ARG A N 1
ATOM 1696 C CA . ARG A 1 224 ? 35.117 22.039 19.867 1.00 57.03 224 ARG A CA 1
ATOM 1697 C C . ARG A 1 224 ? 36.145 23.168 20.027 1.00 57.03 224 ARG A C 1
ATOM 1699 O O . ARG A 1 224 ? 37.043 23.265 19.196 1.00 57.03 224 ARG A O 1
ATOM 1706 N N . ALA A 1 225 ? 36.058 23.977 21.085 1.00 52.12 225 ALA A N 1
ATOM 1707 C CA . ALA A 1 225 ? 37.035 25.020 21.412 1.00 52.12 225 ALA A CA 1
ATOM 1708 C C . ALA A 1 225 ? 38.119 24.566 22.415 1.00 52.12 225 ALA A C 1
ATOM 1710 O O . ALA A 1 225 ? 38.837 25.396 22.973 1.00 52.12 225 ALA A O 1
ATOM 1711 N N . MET A 1 226 ? 38.253 23.260 22.665 1.00 50.22 226 MET A N 1
ATOM 1712 C CA . MET A 1 226 ? 39.295 22.721 23.544 1.00 50.22 226 MET A CA 1
ATOM 1713 C C . MET A 1 226 ? 40.633 22.559 22.792 1.00 50.22 226 MET A C 1
ATOM 1715 O O . MET A 1 226 ? 40.637 22.108 21.644 1.00 50.22 226 MET A O 1
ATOM 1719 N N . PRO A 1 227 ? 41.782 22.891 23.418 1.00 55.44 227 PRO A N 1
ATOM 1720 C CA . PRO A 1 227 ? 43.093 22.717 22.806 1.00 55.44 227 PRO A CA 1
ATOM 1721 C C . PRO A 1 227 ? 43.377 21.235 22.539 1.00 55.44 227 PRO A C 1
ATOM 1723 O O . PRO A 1 227 ? 43.148 20.382 23.396 1.00 55.44 227 PRO A O 1
ATOM 1726 N N . THR A 1 228 ? 43.897 20.940 21.346 1.00 49.00 228 THR A N 1
ATOM 1727 C CA . THR A 1 228 ? 44.373 19.614 20.929 1.00 49.00 228 THR A CA 1
ATOM 1728 C C . THR A 1 228 ? 45.297 19.010 21.985 1.00 49.00 228 THR A C 1
ATOM 1730 O O . THR A 1 228 ? 46.402 19.506 22.207 1.00 49.00 228 THR A O 1
ATOM 1733 N N . LEU A 1 229 ? 44.841 17.932 22.627 1.00 50.91 229 LEU A N 1
ATOM 1734 C CA . LEU A 1 229 ? 45.668 17.101 23.499 1.00 50.91 229 LEU A CA 1
ATOM 1735 C C . LEU A 1 229 ? 46.740 16.361 22.674 1.00 50.91 229 LEU A C 1
ATOM 1737 O O . LEU A 1 229 ? 46.500 16.036 21.507 1.00 50.91 229 LEU A O 1
ATOM 1741 N N . PRO A 1 230 ? 47.921 16.091 23.261 1.00 51.12 230 PRO A N 1
ATOM 1742 C CA . PRO A 1 230 ? 49.022 15.440 22.568 1.00 51.12 230 PRO A CA 1
ATOM 1743 C C . PRO A 1 230 ? 48.662 13.998 22.196 1.00 51.12 230 PRO A C 1
ATOM 1745 O O . PRO A 1 230 ? 48.168 13.224 23.015 1.00 51.12 230 PRO A O 1
ATOM 1748 N N . SER A 1 231 ? 48.935 13.665 20.936 1.00 39.47 231 SER A N 1
ATOM 1749 C CA . SER A 1 231 ? 48.826 12.326 20.360 1.00 39.47 231 SER A CA 1
ATOM 1750 C C . SER A 1 231 ? 49.652 11.326 21.169 1.00 39.47 231 SER A C 1
ATOM 1752 O O . SER A 1 231 ? 50.875 11.441 21.219 1.00 39.47 231 SER A O 1
ATOM 1754 N N . TYR A 1 232 ? 48.995 10.335 21.772 1.00 43.12 232 TYR A N 1
ATOM 1755 C CA . TYR A 1 232 ? 49.671 9.156 22.306 1.00 43.12 232 TYR A CA 1
ATOM 1756 C C . TYR A 1 232 ? 49.889 8.157 21.167 1.00 43.12 232 TYR A C 1
ATOM 1758 O O . TYR A 1 232 ? 48.930 7.669 20.568 1.00 43.12 232 TYR A O 1
ATOM 1766 N N . GLU A 1 233 ? 51.155 7.875 20.858 1.00 44.00 233 GLU A N 1
ATOM 1767 C CA . GLU A 1 233 ? 51.544 6.782 19.970 1.00 44.00 233 GLU A CA 1
ATOM 1768 C C . GLU A 1 233 ? 51.095 5.450 20.578 1.00 44.00 233 GLU A C 1
ATOM 1770 O O . GLU A 1 233 ? 51.482 5.076 21.686 1.00 44.00 233 GLU A O 1
ATOM 1775 N N . SER A 1 234 ? 50.238 4.741 19.845 1.00 42.19 234 SER A N 1
ATOM 1776 C CA . SER A 1 234 ? 49.809 3.392 20.188 1.00 42.19 234 SER A CA 1
ATOM 1777 C C . SER A 1 234 ? 50.878 2.414 19.706 1.00 42.19 234 SER A C 1
ATOM 1779 O O . SER A 1 234 ? 51.034 2.181 18.508 1.00 42.19 234 SER A O 1
ATOM 1781 N N . THR A 1 235 ? 51.650 1.870 20.645 1.00 39.06 235 THR A N 1
ATOM 1782 C CA . THR A 1 235 ? 52.576 0.764 20.398 1.00 39.06 235 THR A CA 1
ATOM 1783 C C . THR A 1 235 ? 51.780 -0.510 20.137 1.00 39.06 235 THR A C 1
ATOM 1785 O O . THR A 1 235 ? 51.042 -0.989 20.997 1.00 39.06 235 THR A O 1
ATOM 1788 N N . SER A 1 236 ? 51.927 -1.042 18.928 1.00 42.44 236 SER A N 1
ATOM 1789 C CA . SER A 1 236 ? 51.393 -2.324 18.485 1.00 42.44 236 SER A CA 1
ATOM 1790 C C . SER A 1 236 ? 52.101 -3.479 19.196 1.00 42.44 236 SER A C 1
ATOM 1792 O O . SER A 1 236 ? 53.264 -3.754 18.895 1.00 42.44 236 SER A O 1
ATOM 1794 N N . ASP A 1 237 ? 51.395 -4.172 20.088 1.00 40.47 237 ASP A N 1
ATOM 1795 C CA . ASP A 1 237 ? 51.867 -5.419 20.688 1.00 40.47 237 ASP A CA 1
ATOM 1796 C C . ASP A 1 237 ? 51.277 -6.642 19.967 1.00 40.47 237 ASP A C 1
ATOM 1798 O O . ASP A 1 237 ? 50.086 -6.948 20.029 1.00 40.47 237 ASP A O 1
ATOM 1802 N N . THR A 1 238 ? 52.165 -7.294 19.219 1.00 47.59 238 THR A N 1
ATOM 1803 C CA . THR A 1 238 ? 52.401 -8.741 19.137 1.00 47.59 238 THR A CA 1
ATOM 1804 C C . THR A 1 238 ? 51.217 -9.662 19.467 1.00 47.59 238 THR A C 1
ATOM 1806 O O . THR A 1 238 ? 50.986 -10.022 20.619 1.00 47.59 238 THR A O 1
ATOM 1809 N N . SER A 1 239 ? 50.523 -10.144 18.431 1.00 41.69 239 SER A N 1
ATOM 1810 C CA . SER A 1 239 ? 49.624 -11.301 18.531 1.00 41.69 239 SER A CA 1
ATOM 1811 C C . SER A 1 239 ? 50.281 -12.543 17.933 1.00 41.69 239 SER A C 1
ATOM 1813 O O . SER A 1 239 ? 50.575 -12.614 16.743 1.00 41.69 239 SER A O 1
ATOM 1815 N N . THR A 1 240 ? 50.513 -13.499 18.823 1.00 42.69 240 THR A N 1
ATOM 1816 C CA . THR A 1 240 ? 51.080 -14.833 18.643 1.00 42.69 240 THR A CA 1
ATOM 1817 C C . THR A 1 240 ? 50.253 -15.691 17.680 1.00 42.69 240 THR A C 1
ATOM 1819 O O . THR A 1 240 ? 49.034 -15.801 17.819 1.00 42.69 240 THR A O 1
ATOM 1822 N N . GLU A 1 241 ? 50.928 -16.338 16.729 1.00 41.28 241 GLU A N 1
ATOM 1823 C CA . GLU A 1 241 ? 50.361 -17.348 15.833 1.00 41.28 241 GLU A CA 1
ATOM 1824 C C . GLU A 1 241 ? 49.847 -18.565 16.621 1.00 41.28 241 GLU A C 1
ATOM 1826 O O . GLU A 1 241 ? 50.598 -19.225 17.340 1.00 41.28 241 GLU A O 1
ATOM 1831 N N . ILE A 1 242 ? 48.564 -18.895 16.448 1.00 49.88 242 ILE A N 1
ATOM 1832 C CA . ILE A 1 242 ? 47.975 -20.173 16.866 1.00 49.88 242 ILE A CA 1
ATOM 1833 C C . ILE A 1 242 ? 47.763 -21.018 15.597 1.00 49.88 242 ILE A C 1
ATOM 1835 O O . ILE A 1 242 ? 47.074 -20.560 14.679 1.00 49.88 242 ILE A O 1
ATOM 1839 N N . PRO A 1 243 ? 48.306 -22.248 15.509 1.00 46.03 243 PRO A N 1
ATOM 1840 C CA . PRO A 1 243 ? 48.108 -23.100 14.345 1.00 46.03 243 PRO A CA 1
ATOM 1841 C C . PRO A 1 243 ? 46.665 -23.626 14.282 1.00 46.03 243 PRO A C 1
ATOM 1843 O O . PRO A 1 243 ? 46.177 -24.284 15.201 1.00 46.03 243 PRO A O 1
ATOM 1846 N N . ARG A 1 244 ? 45.985 -23.344 13.161 1.00 42.12 244 ARG A N 1
ATOM 1847 C CA . ARG A 1 244 ? 44.670 -23.896 12.797 1.00 42.12 244 ARG A CA 1
ATOM 1848 C C . ARG A 1 244 ? 44.782 -25.402 12.542 1.00 42.12 244 ARG A C 1
ATOM 1850 O O . ARG A 1 244 ? 45.297 -25.816 11.506 1.00 42.12 244 ARG A O 1
ATOM 1857 N N . SER A 1 245 ? 44.235 -26.213 13.441 1.00 46.25 245 SER A N 1
ATOM 1858 C CA . SER A 1 245 ? 43.843 -27.590 13.143 1.00 46.25 245 SER A CA 1
ATOM 1859 C C . SER A 1 245 ? 42.483 -27.596 12.430 1.00 46.25 245 SER A C 1
ATOM 1861 O O . SER A 1 245 ? 41.538 -26.921 12.836 1.00 46.25 245 SER A O 1
ATOM 1863 N N . ALA A 1 246 ? 42.404 -28.325 11.317 1.00 48.28 246 ALA A N 1
ATOM 1864 C CA . ALA A 1 246 ? 41.196 -28.468 10.513 1.00 48.28 246 ALA A CA 1
ATOM 1865 C C . ALA A 1 246 ? 40.158 -29.352 11.236 1.00 48.28 246 ALA A C 1
ATOM 1867 O O . ALA A 1 246 ? 40.509 -30.462 11.648 1.00 48.28 246 ALA A O 1
ATOM 1868 N N . PRO A 1 247 ? 38.890 -28.924 11.380 1.00 50.44 247 PRO A N 1
ATOM 1869 C CA . PRO A 1 247 ? 37.844 -29.794 11.891 1.00 50.44 247 PRO A CA 1
ATOM 1870 C C . PRO A 1 247 ? 37.346 -30.736 10.788 1.00 50.44 247 PRO A C 1
ATOM 1872 O O . PRO A 1 247 ? 37.109 -30.333 9.648 1.00 50.44 247 PRO A O 1
ATOM 1875 N N . ALA A 1 248 ? 37.195 -32.006 11.157 1.00 49.94 248 ALA A N 1
ATOM 1876 C CA . ALA A 1 248 ? 36.638 -33.055 10.320 1.00 49.94 248 ALA A CA 1
ATOM 1877 C C . ALA A 1 248 ? 35.191 -32.739 9.909 1.00 49.94 248 ALA A C 1
ATOM 1879 O O . ALA A 1 248 ? 34.378 -32.269 10.705 1.00 49.94 248 ALA A O 1
ATOM 1880 N N . THR A 1 249 ? 34.888 -33.026 8.648 1.00 45.66 249 THR A N 1
ATOM 1881 C CA . THR A 1 249 ? 33.578 -32.892 8.013 1.00 45.66 249 THR A CA 1
ATOM 1882 C C . THR A 1 249 ? 32.558 -33.817 8.694 1.00 45.66 249 THR A C 1
ATOM 1884 O O . THR A 1 249 ? 32.785 -35.029 8.720 1.00 45.66 249 THR A O 1
ATOM 1887 N N . PRO A 1 250 ? 31.435 -33.312 9.238 1.00 48.84 250 PRO A N 1
ATOM 1888 C CA . PRO A 1 250 ? 30.377 -34.178 9.735 1.00 48.84 250 PRO A CA 1
ATOM 1889 C C . PRO A 1 250 ? 29.561 -34.733 8.561 1.00 48.84 250 PRO A C 1
ATOM 1891 O O . PRO A 1 250 ? 29.000 -33.992 7.753 1.00 48.84 250 PRO A O 1
ATOM 1894 N N . THR A 1 251 ? 29.500 -36.059 8.478 1.00 48.34 251 THR A N 1
ATOM 1895 C CA . THR A 1 251 ? 28.633 -36.811 7.567 1.00 48.34 251 THR A CA 1
ATOM 1896 C C . THR A 1 251 ? 27.166 -36.517 7.887 1.00 48.34 251 THR A C 1
ATOM 1898 O O . THR A 1 251 ? 26.688 -36.831 8.975 1.00 48.34 251 THR A O 1
ATOM 1901 N N . LEU A 1 252 ? 26.450 -35.917 6.935 1.00 42.50 252 LEU A N 1
ATOM 1902 C CA . LEU A 1 252 ? 25.015 -35.649 7.025 1.00 42.50 252 LEU A CA 1
ATOM 1903 C C . LEU A 1 252 ? 24.219 -36.956 6.886 1.00 42.50 252 LEU A C 1
ATOM 1905 O O . LEU A 1 252 ? 24.167 -37.554 5.813 1.00 42.50 252 LEU A O 1
ATOM 1909 N N . THR A 1 253 ? 23.574 -37.388 7.967 1.00 62.94 253 THR A N 1
ATOM 1910 C CA . THR A 1 253 ? 22.469 -38.355 7.921 1.00 62.94 253 THR A CA 1
ATOM 1911 C C . THR A 1 253 ? 21.211 -37.700 7.337 1.00 62.94 253 THR A C 1
ATOM 1913 O O . THR A 1 253 ? 20.896 -36.570 7.718 1.00 62.94 253 THR A O 1
ATOM 1916 N N . PRO A 1 254 ? 20.468 -38.381 6.445 1.00 52.78 254 PRO A N 1
ATOM 1917 C CA . PRO A 1 254 ? 19.249 -37.839 5.853 1.00 52.78 254 PRO A CA 1
ATOM 1918 C C . PRO A 1 254 ? 18.136 -37.698 6.899 1.00 52.78 254 PRO A C 1
ATOM 1920 O O . PRO A 1 254 ? 17.916 -38.585 7.727 1.00 52.78 254 PRO A O 1
ATOM 1923 N N . LEU A 1 255 ? 17.447 -36.558 6.851 1.00 55.09 255 LEU A N 1
ATOM 1924 C CA . LEU A 1 255 ? 16.331 -36.206 7.726 1.00 55.09 255 LEU A CA 1
ATOM 1925 C C . LEU A 1 255 ? 15.093 -37.059 7.368 1.00 55.09 255 LEU A C 1
ATOM 1927 O O . LEU A 1 255 ? 14.817 -37.229 6.179 1.00 55.09 255 LEU A O 1
ATOM 1931 N N . PRO A 1 256 ? 14.337 -37.592 8.346 1.00 60.19 256 PRO A N 1
ATOM 1932 C CA . PRO A 1 256 ? 13.107 -38.333 8.072 1.00 60.19 256 PRO A CA 1
ATOM 1933 C C . PRO A 1 256 ? 12.040 -37.441 7.420 1.00 60.19 256 PRO A C 1
ATOM 1935 O O . PRO A 1 256 ? 11.864 -36.284 7.804 1.00 60.19 256 PRO A O 1
ATOM 1938 N N . GLU A 1 257 ? 11.323 -37.996 6.438 1.00 55.91 257 GLU A N 1
ATOM 1939 C CA . GLU A 1 257 ? 10.237 -37.300 5.743 1.00 55.91 257 GLU A CA 1
ATOM 1940 C C . GLU A 1 257 ? 9.116 -36.890 6.717 1.00 55.91 257 GLU A C 1
ATOM 1942 O O . GLU A 1 257 ? 8.725 -37.681 7.585 1.00 55.91 257 GLU A O 1
ATOM 1947 N N . PRO A 1 258 ? 8.559 -35.672 6.578 1.00 52.19 258 PRO A N 1
ATOM 1948 C CA . PRO A 1 258 ? 7.462 -35.223 7.418 1.00 52.19 258 PRO A CA 1
ATOM 1949 C C . PRO A 1 258 ? 6.188 -36.047 7.155 1.00 52.19 258 PRO A C 1
ATOM 1951 O O . PRO A 1 258 ? 5.900 -36.418 6.011 1.00 52.19 258 PRO A O 1
ATOM 1954 N N . PRO A 1 259 ? 5.381 -36.322 8.197 1.00 48.62 259 PRO A N 1
ATOM 1955 C CA . PRO A 1 259 ? 4.155 -37.091 8.057 1.00 48.62 259 PRO A CA 1
ATOM 1956 C C . PRO A 1 259 ? 3.161 -36.350 7.160 1.00 48.62 259 PRO A C 1
ATOM 1958 O O . PRO A 1 259 ? 2.774 -35.213 7.431 1.00 48.62 259 PRO A O 1
ATOM 1961 N N . ARG A 1 260 ? 2.717 -37.022 6.093 1.00 41.59 260 ARG A N 1
ATOM 1962 C CA . ARG A 1 260 ? 1.636 -36.546 5.222 1.00 41.59 260 ARG A CA 1
ATOM 1963 C C . ARG A 1 260 ? 0.354 -36.419 6.045 1.00 41.59 260 ARG A C 1
ATOM 1965 O O . ARG A 1 260 ? -0.276 -37.428 6.368 1.00 41.59 260 ARG A O 1
ATOM 1972 N N . SER A 1 261 ? -0.038 -35.192 6.378 1.00 39.69 261 SER A N 1
ATOM 1973 C CA . SER A 1 261 ? -1.359 -34.925 6.936 1.00 39.69 261 SER A CA 1
ATOM 1974 C C . SER A 1 261 ? -2.404 -35.155 5.844 1.00 39.69 261 SER A C 1
ATOM 1976 O O . SER A 1 261 ? -2.385 -34.544 4.776 1.00 39.69 261 SER A O 1
ATOM 1978 N N . LYS A 1 262 ? -3.315 -36.095 6.091 1.00 38.84 262 LYS A N 1
ATOM 1979 C CA . LYS A 1 262 ? -4.539 -36.218 5.304 1.00 38.84 262 LYS A CA 1
ATOM 1980 C C . LYS A 1 262 ? -5.448 -35.079 5.750 1.00 38.84 262 LYS A C 1
ATOM 1982 O O . LYS A 1 262 ? -5.914 -35.089 6.886 1.00 38.84 262 LYS A O 1
ATOM 1987 N N . PHE A 1 263 ? -5.643 -34.087 4.888 1.00 36.00 263 PHE A N 1
ATOM 1988 C CA . PHE A 1 263 ? -6.698 -33.099 5.074 1.00 36.00 263 PHE A CA 1
ATOM 1989 C C . PHE A 1 263 ? -8.040 -33.826 5.007 1.00 36.00 263 PHE A C 1
ATOM 1991 O O . PHE A 1 263 ? -8.369 -34.442 3.996 1.00 36.00 263 PHE A O 1
ATOM 1998 N N . SER A 1 264 ? -8.772 -33.802 6.115 1.00 44.88 264 SER A N 1
ATOM 1999 C CA . SER A 1 264 ? -10.168 -34.213 6.167 1.00 44.88 264 SER A CA 1
ATOM 2000 C C . SER A 1 264 ? -11.005 -33.220 5.365 1.00 44.88 264 SER A C 1
ATOM 2002 O O . SER A 1 264 ? -10.822 -32.008 5.506 1.00 44.88 264 SER A O 1
ATOM 2004 N N . ASP A 1 265 ? -11.915 -33.740 4.548 1.00 43.62 265 ASP A N 1
ATOM 2005 C CA . ASP A 1 265 ? -12.858 -32.961 3.754 1.00 43.62 265 ASP A CA 1
ATOM 2006 C C . ASP A 1 265 ? -13.658 -31.973 4.620 1.00 43.62 265 ASP A C 1
ATOM 2008 O O . ASP A 1 265 ? -14.076 -32.276 5.742 1.00 43.62 265 ASP A O 1
ATOM 2012 N N . LEU A 1 266 ? -13.860 -30.768 4.080 1.00 44.69 266 LEU A N 1
ATOM 2013 C CA . LEU A 1 266 ? -14.662 -29.715 4.697 1.00 44.69 266 LEU A CA 1
ATOM 2014 C C . LEU A 1 266 ? -16.123 -30.171 4.891 1.00 44.69 266 LEU A C 1
ATOM 2016 O O . LEU A 1 266 ? -16.649 -30.915 4.059 1.00 44.69 266 LEU A O 1
ATOM 2020 N N . PRO A 1 267 ? -16.817 -29.697 5.945 1.00 42.19 267 PRO A N 1
ATOM 2021 C CA . PRO A 1 267 ? -18.212 -30.043 6.184 1.00 42.19 267 PRO A CA 1
ATOM 2022 C C . PRO A 1 267 ? -19.103 -29.561 5.037 1.00 42.19 267 PRO A C 1
ATOM 2024 O O . PRO A 1 267 ? -19.082 -28.388 4.659 1.00 42.19 267 PRO A O 1
ATOM 2027 N N . ILE A 1 268 ? -19.918 -30.476 4.517 1.00 55.78 268 ILE A N 1
ATOM 2028 C CA . ILE A 1 268 ? -20.961 -30.196 3.529 1.00 55.78 268 ILE A CA 1
ATOM 2029 C C . ILE A 1 268 ? -21.969 -29.209 4.152 1.00 55.78 268 ILE A C 1
ATOM 2031 O O . ILE A 1 268 ? -22.443 -29.457 5.265 1.00 55.78 268 ILE A O 1
ATOM 2035 N N . PRO A 1 269 ? -22.315 -28.099 3.475 1.00 52.53 269 PRO A N 1
ATOM 2036 C CA . PRO A 1 269 ? -23.322 -27.170 3.970 1.00 52.53 269 PRO A CA 1
ATOM 2037 C C . PRO A 1 269 ? -24.711 -27.834 4.039 1.00 52.53 269 PRO A C 1
ATOM 2039 O O . PRO A 1 269 ? -25.032 -28.691 3.212 1.00 52.53 269 PRO A O 1
ATOM 2042 N N . PRO A 1 270 ? -25.555 -27.450 5.012 1.00 53.53 270 PRO A N 1
ATOM 2043 C CA . PRO A 1 270 ? -26.871 -28.047 5.202 1.00 53.53 270 PRO A CA 1
ATOM 2044 C C . PRO A 1 270 ? -27.786 -27.826 3.982 1.00 53.53 270 PRO A C 1
ATOM 2046 O O . PRO A 1 270 ? -27.725 -26.773 3.339 1.00 53.53 270 PRO A O 1
ATOM 2049 N N . PRO A 1 271 ? -28.662 -28.795 3.663 1.00 41.09 271 PRO A N 1
ATOM 2050 C CA . PRO A 1 271 ? -29.560 -28.708 2.519 1.00 41.09 271 PRO A CA 1
ATOM 2051 C C . PRO A 1 271 ? -30.613 -27.621 2.771 1.00 41.09 271 PRO A C 1
ATOM 2053 O O . PRO A 1 271 ? -31.402 -27.723 3.708 1.00 41.09 271 PRO A O 1
ATOM 2056 N N . GLY A 1 272 ? -30.623 -26.572 1.943 1.00 51.59 272 GLY A N 1
ATOM 2057 C CA . GLY A 1 272 ? -31.630 -25.506 2.038 1.00 51.59 272 GLY A CA 1
ATOM 2058 C C . GLY A 1 272 ? -31.326 -24.183 1.327 1.00 51.59 272 GLY A C 1
ATOM 2059 O O . GLY A 1 272 ? -32.185 -23.306 1.325 1.00 51.59 272 GLY A O 1
ATOM 2060 N N . ALA A 1 273 ? -30.152 -24.001 0.714 1.00 38.62 273 ALA A N 1
ATOM 2061 C CA . ALA A 1 273 ? -29.869 -22.782 -0.047 1.00 38.62 273 ALA A CA 1
ATOM 2062 C C . ALA A 1 273 ? -30.509 -22.838 -1.456 1.00 38.62 273 ALA A C 1
ATOM 2064 O O . ALA A 1 273 ? -30.318 -23.832 -2.161 1.00 38.62 273 ALA A O 1
ATOM 2065 N N . PRO A 1 274 ? -31.254 -21.802 -1.891 1.00 43.28 274 PRO A N 1
ATOM 2066 C CA . PRO A 1 274 ? -31.893 -21.777 -3.203 1.00 43.28 274 PRO A CA 1
ATOM 2067 C C . PRO A 1 274 ? -30.855 -21.713 -4.330 1.00 43.28 274 PRO A C 1
ATOM 2069 O O . PRO A 1 274 ? -30.013 -20.818 -4.387 1.00 43.28 274 PRO A O 1
ATOM 2072 N N . THR A 1 275 ? -30.939 -22.679 -5.243 1.00 36.56 275 THR A N 1
ATOM 2073 C CA . THR A 1 275 ? -30.149 -22.764 -6.473 1.00 36.56 275 THR A CA 1
ATOM 2074 C C . THR A 1 275 ? -30.515 -21.615 -7.414 1.00 36.56 275 THR A C 1
ATOM 2076 O O . THR A 1 275 ? -31.610 -21.590 -7.971 1.00 36.56 275 THR A O 1
ATOM 2079 N N . ILE A 1 276 ? -29.596 -20.670 -7.615 1.00 39.16 276 ILE A N 1
ATOM 2080 C CA . ILE A 1 276 ? -29.717 -19.638 -8.651 1.00 39.16 276 ILE A CA 1
ATOM 2081 C C . ILE A 1 276 ? -29.252 -20.254 -9.973 1.00 39.16 276 ILE A C 1
ATOM 2083 O O . ILE A 1 276 ? -28.082 -20.593 -10.141 1.00 39.16 276 ILE A O 1
ATOM 2087 N N . THR A 1 277 ? -30.189 -20.440 -10.897 1.00 36.88 277 THR A N 1
ATOM 2088 C CA . THR A 1 277 ? -29.930 -20.924 -12.257 1.00 36.88 277 THR A CA 1
ATOM 2089 C C . THR A 1 277 ? -29.349 -19.784 -13.108 1.00 36.88 277 THR A C 1
ATOM 2091 O O . THR A 1 277 ? -29.941 -18.704 -13.124 1.00 36.88 277 THR A O 1
ATOM 2094 N N . PRO A 1 278 ? -28.234 -19.972 -13.837 1.00 35.84 278 PRO A N 1
ATOM 2095 C CA . PRO A 1 278 ? -27.722 -18.950 -14.747 1.00 35.84 278 PRO A CA 1
ATOM 2096 C C . PRO A 1 278 ? -28.610 -18.865 -15.994 1.00 35.84 278 PRO A C 1
ATOM 2098 O O . PRO A 1 278 ? -28.748 -19.846 -16.726 1.00 35.84 278 PRO A O 1
ATOM 2101 N N . GLN A 1 279 ? -29.209 -17.699 -16.244 1.00 37.12 279 GLN A N 1
ATOM 2102 C CA . GLN A 1 279 ? -29.862 -17.411 -17.518 1.00 37.12 279 GLN A CA 1
ATOM 2103 C C . GLN A 1 279 ? -28.812 -17.155 -18.603 1.00 37.12 279 GLN A C 1
ATOM 2105 O O . GLN A 1 279 ? -27.911 -16.331 -18.462 1.00 37.12 279 GLN A O 1
ATOM 2110 N N . THR A 1 280 ? -28.968 -17.904 -19.686 1.00 30.62 280 THR A N 1
ATOM 2111 C CA . THR A 1 280 ? -28.237 -17.847 -20.947 1.00 30.62 280 THR A CA 1
ATOM 2112 C C . THR A 1 280 ? -28.411 -16.483 -21.621 1.00 30.62 280 THR A C 1
ATOM 2114 O O . THR A 1 280 ? -29.522 -16.112 -21.993 1.00 30.62 280 THR A O 1
ATOM 2117 N N . LEU A 1 281 ? -27.313 -15.749 -21.815 1.00 36.06 281 LEU A N 1
ATOM 2118 C CA . LEU A 1 281 ? -27.258 -14.609 -22.731 1.00 36.06 281 LEU A CA 1
ATOM 2119 C C . LEU A 1 281 ? -27.170 -15.146 -24.163 1.00 36.06 281 LEU A C 1
ATOM 2121 O O . LEU A 1 281 ? -26.162 -15.732 -24.550 1.00 36.06 281 LEU A O 1
ATOM 2125 N N . GLN A 1 282 ? -28.253 -14.978 -24.922 1.00 34.88 282 GLN A N 1
ATOM 2126 C CA . GLN A 1 282 ? -28.267 -15.188 -26.365 1.00 34.88 282 GLN A CA 1
ATOM 2127 C C . GLN A 1 282 ? -27.650 -13.984 -27.077 1.00 34.88 282 GLN A C 1
ATOM 2129 O O . GLN A 1 282 ? -28.029 -12.836 -26.848 1.00 34.88 282 GLN A O 1
ATOM 2134 N N . GLU A 1 283 ? -26.709 -14.295 -27.962 1.00 37.50 283 GLU A N 1
ATOM 2135 C CA . GLU A 1 283 ? -26.165 -13.421 -28.990 1.00 37.50 283 GLU A CA 1
ATOM 2136 C C . GLU A 1 283 ? -27.263 -12.975 -29.964 1.00 37.50 283 GLU A C 1
ATOM 2138 O O . GLU A 1 283 ? -27.975 -13.798 -30.539 1.00 37.50 283 GLU A O 1
ATOM 2143 N N . THR A 1 284 ? -27.337 -11.673 -30.234 1.00 33.53 284 THR A N 1
ATOM 2144 C CA . THR A 1 284 ? -27.937 -11.156 -31.468 1.00 33.53 284 THR A CA 1
ATOM 2145 C C . THR A 1 284 ? -26.903 -10.315 -32.194 1.00 33.53 284 THR A C 1
ATOM 2147 O O . THR A 1 284 ? -26.626 -9.174 -31.829 1.00 33.53 284 THR A O 1
ATOM 2150 N N . SER A 1 285 ? -26.327 -10.923 -33.225 1.00 37.38 285 SER A N 1
ATOM 2151 C CA . SER A 1 285 ? -25.614 -10.258 -34.308 1.00 37.38 285 SER A CA 1
ATOM 2152 C C . SER A 1 285 ? -26.624 -9.932 -35.411 1.00 37.38 285 SER A C 1
ATOM 2154 O O . SER A 1 285 ? -27.373 -10.829 -35.794 1.00 37.38 285 SER A O 1
ATOM 2156 N N . ALA A 1 286 ? -26.648 -8.687 -35.907 1.00 35.28 286 ALA A N 1
ATOM 2157 C CA . ALA A 1 286 ? -26.577 -8.344 -37.339 1.00 35.28 286 ALA A CA 1
ATOM 2158 C C . ALA A 1 286 ? -27.228 -6.989 -37.709 1.00 35.28 286 ALA A C 1
ATOM 2160 O O . ALA A 1 286 ? -28.335 -6.679 -37.283 1.00 35.28 286 ALA A O 1
ATOM 2161 N N . LEU A 1 287 ? -26.532 -6.317 -38.644 1.00 34.28 287 LEU A N 1
ATOM 2162 C CA . LEU A 1 287 ? -26.960 -5.324 -39.652 1.00 34.28 287 LEU A CA 1
ATOM 2163 C C . LEU A 1 287 ? -27.282 -3.896 -39.154 1.00 34.28 287 LEU A C 1
ATOM 2165 O O . LEU A 1 287 ? -28.193 -3.713 -38.362 1.00 34.28 287 LEU A O 1
ATOM 2169 N N . VAL A 1 288 ? -26.522 -2.834 -39.470 1.00 35.81 288 VAL A N 1
ATOM 2170 C CA . VAL A 1 288 ? -26.000 -2.264 -40.743 1.00 35.81 288 VAL A CA 1
ATOM 2171 C C . VAL A 1 288 ? -26.776 -0.989 -41.118 1.00 35.81 288 VAL A C 1
ATOM 2173 O O . VAL A 1 288 ? -28.000 -0.964 -41.118 1.00 35.81 288 VAL A O 1
ATOM 2176 N N . ASP A 1 289 ? -25.979 0.017 -41.480 1.00 31.39 289 ASP A N 1
ATOM 2177 C CA . ASP A 1 289 ? -26.238 1.170 -42.345 1.00 31.39 289 ASP A CA 1
ATOM 2178 C C . ASP A 1 289 ? -26.863 2.486 -41.845 1.00 31.39 289 ASP A C 1
ATOM 2180 O O . ASP A 1 289 ? -27.959 2.588 -41.301 1.00 31.39 289 ASP A O 1
ATOM 2184 N N . THR A 1 290 ? -26.174 3.524 -42.334 1.00 33.09 290 THR A N 1
ATOM 2185 C CA . THR A 1 290 ? -26.611 4.871 -42.731 1.00 33.09 290 THR A CA 1
ATOM 2186 C C . THR A 1 290 ? -26.553 6.006 -41.709 1.00 33.09 290 THR A C 1
ATOM 2188 O O . THR A 1 290 ? -27.478 6.288 -40.953 1.00 33.09 290 THR A O 1
ATOM 2191 N N . ILE A 1 291 ? -25.447 6.742 -41.824 1.00 42.06 291 ILE A N 1
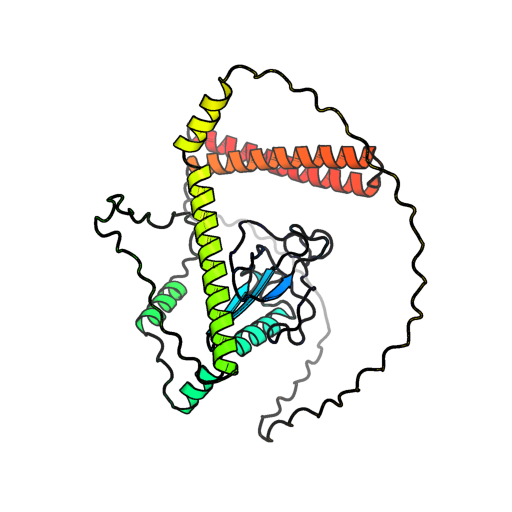ATOM 2192 C CA . ILE A 1 291 ? -25.283 8.159 -41.493 1.00 42.06 291 ILE A CA 1
ATOM 2193 C C . ILE A 1 291 ? -26.220 8.996 -42.383 1.00 42.06 291 ILE A C 1
ATOM 2195 O O . ILE A 1 291 ? -26.243 8.784 -43.597 1.00 42.06 291 ILE A O 1
ATOM 2199 N N . PRO A 1 292 ? -26.884 10.020 -41.823 1.00 39.38 292 PRO A N 1
ATOM 2200 C CA . PRO A 1 292 ? -27.047 11.271 -42.545 1.00 39.38 292 PRO A CA 1
ATOM 2201 C C . PRO A 1 292 ? -26.369 12.415 -41.794 1.00 39.38 292 PRO A C 1
ATOM 2203 O O . PRO A 1 292 ? -26.675 12.741 -40.648 1.00 39.38 292 PRO A O 1
ATOM 2206 N N . GLU A 1 293 ? -25.443 13.023 -42.516 1.00 42.44 293 GLU A N 1
ATOM 2207 C CA . GLU A 1 293 ? -24.850 14.327 -42.292 1.00 42.44 293 GLU A CA 1
ATOM 2208 C C . GLU A 1 293 ? -25.961 15.385 -42.239 1.00 42.44 293 GLU A C 1
ATOM 2210 O O . GLU A 1 293 ? -26.710 15.564 -43.200 1.00 42.44 293 GLU A O 1
ATOM 2215 N N . GLN A 1 294 ? -26.104 16.061 -41.095 1.00 37.03 294 GLN A N 1
ATOM 2216 C CA . GLN A 1 294 ? -27.001 17.204 -40.968 1.00 37.03 294 GLN A CA 1
ATOM 2217 C C . GLN A 1 294 ? -26.245 18.408 -40.408 1.00 37.03 294 GLN A C 1
ATOM 2219 O O . GLN A 1 294 ? -25.893 18.493 -39.232 1.00 37.03 294 GLN A O 1
ATOM 2224 N N . GLU A 1 295 ? -25.997 19.329 -41.328 1.00 45.03 295 GLU A N 1
ATOM 2225 C CA . GLU A 1 295 ? -25.483 20.676 -41.161 1.00 45.03 295 GLU A CA 1
ATOM 2226 C C . GLU A 1 295 ? -26.448 21.496 -40.281 1.00 45.03 295 GLU A C 1
ATOM 2228 O O . GLU A 1 295 ? -27.611 21.706 -40.635 1.00 45.03 295 GLU A O 1
ATOM 2233 N N . VAL A 1 296 ? -25.991 21.950 -39.107 1.00 35.75 296 VAL A N 1
ATOM 2234 C CA . VAL A 1 296 ? -26.770 22.837 -38.226 1.00 35.75 296 VAL A CA 1
ATOM 2235 C C . VAL A 1 296 ? -25.995 24.128 -37.977 1.00 35.75 296 VAL A C 1
ATOM 2237 O O . VAL A 1 296 ? -24.957 24.154 -37.320 1.00 35.75 296 VAL A O 1
ATOM 2240 N N . ALA A 1 297 ? -26.555 25.212 -38.511 1.00 43.81 297 ALA A N 1
ATOM 2241 C CA . ALA A 1 297 ? -26.134 26.596 -38.337 1.00 43.81 297 ALA A CA 1
ATOM 2242 C C . ALA A 1 297 ? -26.135 27.054 -36.854 1.00 43.81 297 ALA A C 1
ATOM 2244 O O . ALA A 1 297 ? -26.916 26.553 -36.037 1.00 43.81 297 ALA A O 1
ATOM 2245 N N . PRO A 1 298 ? -25.309 28.053 -36.481 1.00 37.31 298 PRO A N 1
ATOM 2246 C CA . PRO A 1 298 ? -25.040 28.379 -35.085 1.00 37.31 298 PRO A CA 1
ATOM 2247 C C . PRO A 1 298 ? -26.165 29.218 -34.463 1.00 37.31 298 PRO A C 1
ATOM 2249 O O . PRO A 1 298 ? -26.354 30.391 -34.789 1.00 37.31 298 PRO A O 1
ATOM 2252 N N . LYS A 1 299 ? -26.885 28.648 -33.489 1.00 36.53 299 LYS A N 1
ATOM 2253 C CA . LYS A 1 299 ? -27.744 29.417 -32.575 1.00 36.53 299 LYS A CA 1
ATOM 2254 C C . LYS A 1 299 ? -26.907 29.974 -31.421 1.00 36.53 299 LYS A C 1
ATOM 2256 O O . LYS A 1 299 ? -26.468 29.240 -30.541 1.00 36.53 299 LYS A O 1
ATOM 2261 N N . LYS A 1 300 ? -26.737 31.301 -31.409 1.00 44.09 300 LYS A N 1
ATOM 2262 C CA . LYS A 1 300 ? -26.281 32.089 -30.254 1.00 44.09 300 LYS A CA 1
ATOM 2263 C C . LYS A 1 300 ? -27.241 31.878 -29.077 1.00 44.09 300 LYS A C 1
ATOM 2265 O O . LYS A 1 300 ? -28.313 32.474 -29.048 1.00 44.09 300 LYS A O 1
ATOM 2270 N N . SER A 1 301 ? -26.844 31.075 -28.094 1.00 35.81 301 SER A N 1
ATOM 2271 C CA . SER A 1 301 ? -27.428 31.111 -26.751 1.00 35.81 301 SER A CA 1
ATOM 2272 C C . SER A 1 301 ? -26.404 31.704 -25.790 1.00 35.81 301 SER A C 1
ATOM 2274 O O . SER A 1 301 ? -25.362 31.102 -25.535 1.00 35.81 301 SER A O 1
ATOM 2276 N N . SER A 1 302 ? -26.698 32.890 -25.263 1.00 42.34 302 SER A N 1
ATOM 2277 C CA . SER A 1 302 ? -25.962 33.519 -24.169 1.00 42.34 302 SER A CA 1
ATOM 2278 C C . SER A 1 302 ? -26.125 32.680 -22.900 1.00 42.34 302 SER A C 1
ATOM 2280 O O . SER A 1 302 ? -27.081 32.850 -22.141 1.00 42.34 302 SER A O 1
ATOM 2282 N N . LYS A 1 303 ? -25.207 31.740 -22.684 1.00 36.91 303 LYS A N 1
ATOM 2283 C CA . LYS A 1 303 ? -25.093 31.001 -21.429 1.00 36.91 303 LYS A CA 1
ATOM 2284 C C . LYS A 1 303 ? -24.165 31.814 -20.528 1.00 36.91 303 LYS A C 1
ATOM 2286 O O . LYS A 1 303 ? -22.993 31.973 -20.848 1.00 36.91 303 LYS A O 1
ATOM 2291 N N . LYS A 1 304 ? -24.713 32.387 -19.450 1.00 44.22 304 LYS A N 1
ATOM 2292 C CA . LYS A 1 304 ? -23.931 32.986 -18.359 1.00 44.22 304 LYS A CA 1
ATOM 2293 C C . LYS A 1 304 ? -22.934 31.934 -17.873 1.00 44.22 304 LYS A C 1
ATOM 2295 O O . LYS A 1 304 ? -23.349 30.916 -17.321 1.00 44.22 304 LYS A O 1
ATOM 2300 N N . THR A 1 305 ? -21.653 32.171 -18.130 1.00 37.09 305 THR A N 1
ATOM 2301 C CA . THR A 1 305 ? -20.546 31.403 -17.567 1.00 37.09 305 THR A CA 1
ATOM 2302 C C . THR A 1 305 ? -20.652 31.480 -16.040 1.00 37.09 305 THR A C 1
ATOM 2304 O O . THR A 1 305 ? -20.822 32.586 -15.516 1.00 37.09 305 THR A O 1
ATOM 2307 N N . PRO A 1 306 ? -20.625 30.348 -15.317 1.00 41.84 306 PRO A N 1
ATOM 2308 C CA . PRO A 1 306 ? -20.451 30.359 -13.870 1.00 41.84 306 PRO A CA 1
ATOM 2309 C C . PRO A 1 306 ? -19.172 31.136 -13.561 1.00 41.84 306 PRO A C 1
ATOM 2311 O O . PRO A 1 306 ? -18.176 30.940 -14.253 1.00 41.84 306 PRO A O 1
ATOM 2314 N N . ALA A 1 307 ? -19.229 32.052 -12.594 1.00 47.16 307 ALA A N 1
ATOM 2315 C CA . ALA A 1 307 ? -18.070 32.827 -12.174 1.00 47.16 307 ALA A CA 1
ATOM 2316 C C . ALA A 1 307 ? -16.910 31.864 -11.886 1.00 47.16 307 ALA A C 1
ATOM 2318 O O . ALA A 1 307 ? -17.055 30.971 -11.049 1.00 47.16 307 ALA A O 1
ATOM 2319 N N . GLU A 1 308 ? -15.813 32.007 -12.635 1.00 53.66 308 GLU A N 1
ATOM 2320 C CA . GLU A 1 308 ? -14.587 31.264 -12.369 1.00 53.66 308 GLU A CA 1
ATOM 2321 C C . GLU A 1 308 ? -14.194 31.509 -10.909 1.00 53.66 308 GLU A C 1
ATOM 2323 O O . GLU A 1 308 ? -14.236 32.660 -10.455 1.00 53.66 308 GLU A O 1
ATOM 2328 N N . PRO A 1 309 ? -13.864 30.449 -10.154 1.00 51.53 309 PRO A N 1
ATOM 2329 C CA . PRO A 1 309 ? -13.325 30.617 -8.820 1.00 51.53 309 PRO A CA 1
ATOM 2330 C C . PRO A 1 309 ? -12.081 31.495 -8.939 1.00 51.53 309 PRO A C 1
ATOM 2332 O O . PRO A 1 309 ? -11.165 31.197 -9.703 1.00 51.53 309 PRO A O 1
ATOM 2335 N N . THR A 1 310 ? -12.085 32.618 -8.228 1.00 69.44 310 THR A N 1
ATOM 2336 C CA . THR A 1 310 ? -10.940 33.519 -8.139 1.00 69.44 310 THR A CA 1
ATOM 2337 C C . THR A 1 310 ? -9.790 32.755 -7.497 1.00 69.44 310 THR A C 1
ATOM 2339 O O . THR A 1 310 ? -9.763 32.604 -6.278 1.00 69.44 310 THR A O 1
ATOM 2342 N N . GLU A 1 311 ? -8.885 32.229 -8.324 1.00 80.25 311 GLU A N 1
ATOM 2343 C CA . GLU A 1 311 ? -7.637 31.607 -7.881 1.00 80.25 311 GLU A CA 1
ATOM 2344 C C . GLU A 1 311 ? -6.885 32.609 -6.989 1.00 80.25 311 GLU A C 1
ATOM 2346 O O . GLU A 1 311 ? -6.678 33.764 -7.372 1.00 80.25 311 GLU A O 1
ATOM 2351 N N . ASN A 1 312 ? -6.522 32.200 -5.772 1.00 92.06 312 ASN A N 1
ATOM 2352 C CA . ASN A 1 312 ? -5.790 33.058 -4.849 1.00 92.06 312 ASN A CA 1
ATOM 2353 C C . ASN A 1 312 ? -4.331 33.198 -5.326 1.00 92.06 312 ASN A C 1
ATOM 2355 O O . ASN A 1 312 ? -3.708 32.245 -5.795 1.00 92.06 312 ASN A O 1
ATOM 2359 N N . LYS A 1 313 ? -3.758 34.398 -5.185 1.00 94.50 313 LYS A N 1
ATOM 2360 C CA . LYS A 1 313 ? -2.359 34.692 -5.535 1.00 94.50 313 LYS A CA 1
ATOM 2361 C C . LYS A 1 313 ? -1.375 33.773 -4.803 1.00 94.50 313 LYS A C 1
ATOM 2363 O O . LYS A 1 313 ? -0.334 33.434 -5.359 1.00 94.50 313 LYS A O 1
ATOM 2368 N N . GLU A 1 314 ? -1.688 33.408 -3.563 1.00 93.19 314 GLU A N 1
ATOM 2369 C CA . GLU A 1 314 ? -0.859 32.525 -2.736 1.00 93.19 314 GLU A CA 1
ATOM 2370 C C . GLU A 1 314 ? -0.827 31.085 -3.274 1.00 93.19 314 GLU A C 1
ATOM 2372 O O . GLU A 1 314 ? 0.247 30.485 -3.368 1.00 93.19 314 GLU A O 1
ATOM 2377 N N . ASP A 1 315 ? -1.966 30.581 -3.753 1.00 90.38 315 ASP A N 1
ATOM 2378 C CA . ASP A 1 315 ? -2.064 29.257 -4.377 1.00 90.38 315 ASP A CA 1
ATOM 2379 C C . ASP A 1 315 ? -1.236 29.203 -5.667 1.00 90.38 315 ASP A C 1
ATOM 2381 O O . ASP A 1 315 ? -0.454 28.275 -5.872 1.00 90.38 315 ASP A O 1
ATOM 2385 N N . LEU A 1 316 ? -1.319 30.252 -6.496 1.00 95.19 316 LEU A N 1
ATOM 2386 C CA . LEU A 1 316 ? -0.535 30.365 -7.732 1.00 95.19 316 LEU A CA 1
ATOM 2387 C C . LEU A 1 316 ? 0.979 30.410 -7.472 1.00 95.19 316 LEU A C 1
ATOM 2389 O O . LEU A 1 316 ? 1.752 29.857 -8.254 1.00 95.19 316 LEU A O 1
ATOM 2393 N N . LEU A 1 317 ? 1.428 31.048 -6.386 1.00 94.50 317 LEU A N 1
ATOM 2394 C CA . LEU A 1 317 ? 2.847 31.054 -6.003 1.00 94.50 317 LEU A CA 1
ATOM 2395 C C . LEU A 1 317 ? 3.322 29.672 -5.542 1.00 94.50 317 LEU A C 1
ATOM 2397 O O . LEU A 1 317 ? 4.432 29.262 -5.881 1.00 94.50 317 LEU A O 1
ATOM 2401 N N . THR A 1 318 ? 2.479 28.951 -4.807 1.00 92.56 318 THR A N 1
ATOM 2402 C CA . THR A 1 318 ? 2.782 27.599 -4.322 1.00 92.56 318 THR A CA 1
ATOM 2403 C C . THR A 1 318 ? 2.820 26.596 -5.479 1.00 92.56 318 THR A C 1
ATOM 2405 O O . THR A 1 318 ? 3.739 25.777 -5.575 1.00 92.56 318 THR A O 1
ATOM 2408 N N . GLU A 1 319 ? 1.878 26.702 -6.420 1.00 93.62 319 GLU A N 1
ATOM 2409 C CA . GLU A 1 319 ? 1.875 25.906 -7.650 1.00 93.62 319 GLU A CA 1
ATOM 2410 C C . GLU A 1 319 ? 3.114 26.213 -8.509 1.00 93.62 319 GLU A C 1
ATOM 2412 O O . GLU A 1 319 ? 3.777 25.294 -8.991 1.00 93.62 319 GLU A O 1
ATOM 2417 N N . MET A 1 320 ? 3.499 27.489 -8.639 1.00 97.44 320 MET A N 1
ATOM 2418 C CA . MET A 1 320 ? 4.713 27.897 -9.357 1.00 97.44 320 MET A CA 1
ATOM 2419 C C . MET A 1 320 ? 5.974 27.235 -8.778 1.00 97.44 320 MET A C 1
ATOM 2421 O O . MET A 1 320 ? 6.809 26.738 -9.538 1.00 97.44 320 MET A O 1
ATOM 2425 N N . GLU A 1 321 ? 6.119 27.200 -7.451 1.00 95.44 321 GLU A N 1
ATOM 2426 C CA . GLU A 1 321 ? 7.278 26.585 -6.792 1.00 95.44 321 GLU A CA 1
ATOM 2427 C C . GLU A 1 321 ? 7.289 25.056 -6.940 1.00 95.44 321 GLU A C 1
ATOM 2429 O O . GLU A 1 321 ? 8.333 24.446 -7.201 1.00 95.44 321 GLU A O 1
ATOM 2434 N N . THR A 1 322 ? 6.108 24.439 -6.885 1.00 91.44 322 THR A N 1
ATOM 2435 C CA . THR A 1 322 ? 5.930 23.004 -7.143 1.00 91.44 322 THR A CA 1
ATOM 2436 C C . THR A 1 322 ? 6.383 22.643 -8.560 1.00 91.44 322 THR A C 1
ATOM 2438 O O . THR A 1 322 ? 7.148 21.697 -8.754 1.00 91.44 322 THR A O 1
ATOM 2441 N N . ILE A 1 323 ? 5.994 23.436 -9.562 1.00 95.88 323 ILE A N 1
ATOM 2442 C CA . ILE A 1 323 ? 6.378 23.195 -10.960 1.00 95.88 323 ILE A CA 1
ATOM 2443 C C . ILE A 1 323 ? 7.869 23.444 -11.190 1.00 95.88 323 ILE A C 1
ATOM 2445 O O . ILE A 1 323 ? 8.501 22.704 -11.944 1.00 95.88 323 ILE A O 1
ATOM 2449 N N . ARG A 1 324 ? 8.476 24.433 -10.523 1.00 96.44 324 ARG A N 1
ATOM 2450 C CA . ARG A 1 324 ? 9.936 24.630 -10.573 1.00 96.44 324 ARG A CA 1
ATOM 2451 C C . ARG A 1 324 ? 10.690 23.428 -10.020 1.00 96.44 324 ARG A C 1
ATOM 2453 O O . ARG A 1 324 ? 11.636 22.965 -10.655 1.00 96.44 324 ARG A O 1
ATOM 2460 N N . SER A 1 325 ? 10.226 22.885 -8.898 1.00 92.69 325 SER A N 1
ATOM 2461 C CA . SER A 1 325 ? 10.783 21.667 -8.299 1.00 92.69 325 SER A CA 1
ATOM 2462 C C . SER A 1 325 ? 10.664 20.475 -9.252 1.00 92.69 325 SER A C 1
ATOM 2464 O O . SER A 1 325 ? 11.623 19.728 -9.452 1.00 92.69 325 SER A O 1
ATOM 2466 N N . GLN A 1 326 ? 9.517 20.345 -9.924 1.00 94.81 326 GLN A N 1
ATOM 2467 C CA . GLN A 1 326 ? 9.294 19.314 -10.935 1.00 94.81 326 GLN A CA 1
ATOM 2468 C C . GLN A 1 326 ? 10.238 19.460 -12.142 1.00 94.81 326 GLN A C 1
ATOM 2470 O O . GLN A 1 326 ? 10.794 18.467 -12.605 1.00 94.81 326 GLN A O 1
ATOM 2475 N N . ILE A 1 327 ? 10.465 20.681 -12.639 1.00 97.88 327 ILE A N 1
ATOM 2476 C CA . ILE A 1 327 ? 11.402 20.943 -13.745 1.00 97.88 327 ILE A CA 1
ATOM 2477 C C . ILE A 1 327 ? 12.826 20.516 -13.371 1.00 97.88 327 ILE A C 1
ATOM 2479 O O . ILE A 1 327 ? 13.487 19.862 -14.178 1.00 97.88 327 ILE A O 1
ATOM 2483 N N . ILE A 1 328 ? 13.282 20.845 -12.158 1.00 95.25 328 ILE A N 1
ATOM 2484 C CA . ILE A 1 328 ? 14.610 20.450 -11.662 1.00 95.25 328 ILE A CA 1
ATOM 2485 C C . ILE A 1 328 ? 14.719 18.921 -11.612 1.00 95.25 328 ILE A C 1
ATOM 2487 O O . ILE A 1 328 ? 15.664 18.354 -12.154 1.00 95.25 328 ILE A O 1
ATOM 2491 N N . SER A 1 329 ? 13.708 18.242 -11.064 1.00 94.69 329 SER A N 1
ATOM 2492 C CA . SER A 1 329 ? 13.683 16.776 -10.991 1.00 94.69 329 SER A CA 1
ATOM 2493 C C . SER A 1 329 ? 13.748 16.110 -12.375 1.00 94.69 329 SER A C 1
ATOM 2495 O O . SER A 1 329 ? 14.522 15.172 -12.578 1.00 94.69 329 SER A O 1
ATOM 2497 N N . ILE A 1 330 ? 13.000 16.624 -13.361 1.00 96.00 330 ILE A N 1
ATOM 2498 C CA . ILE A 1 330 ? 13.038 16.117 -14.744 1.00 96.00 330 ILE A CA 1
ATOM 2499 C C . ILE A 1 330 ? 14.429 16.327 -15.364 1.00 96.00 330 ILE A C 1
ATOM 2501 O O . ILE A 1 330 ? 14.937 15.443 -16.059 1.00 96.00 330 ILE A O 1
ATOM 2505 N N . GLN A 1 331 ? 15.071 17.472 -15.106 1.00 97.44 331 GLN A N 1
ATOM 2506 C CA . GLN A 1 331 ? 16.431 17.748 -15.576 1.00 97.44 331 GLN A CA 1
ATOM 2507 C C . GLN A 1 331 ? 17.452 16.794 -14.949 1.00 97.44 331 GLN A C 1
ATOM 2509 O O . GLN A 1 331 ? 18.261 16.207 -15.672 1.00 97.44 331 GLN A O 1
ATOM 2514 N N . ASP A 1 332 ? 17.377 16.567 -13.639 1.00 95.94 332 ASP A N 1
ATOM 2515 C CA . ASP A 1 332 ? 18.246 15.620 -12.941 1.00 95.94 332 ASP A CA 1
ATOM 2516 C C . ASP A 1 332 ? 18.083 14.205 -13.505 1.00 95.94 332 ASP A C 1
ATOM 2518 O O . ASP A 1 332 ? 19.076 13.540 -13.822 1.00 95.94 332 ASP A O 1
ATOM 2522 N N . LEU A 1 333 ? 16.844 13.769 -13.747 1.00 93.88 333 LEU A N 1
ATOM 2523 C CA . LEU A 1 333 ? 16.555 12.464 -14.338 1.00 93.88 333 LEU A CA 1
ATOM 2524 C C . LEU A 1 333 ? 17.080 12.339 -15.778 1.00 93.88 333 LEU A C 1
ATOM 2526 O O . LEU A 1 333 ? 17.587 11.277 -16.163 1.00 93.88 333 LEU A O 1
ATOM 2530 N N . LYS A 1 334 ? 17.032 13.422 -16.563 1.00 97.44 334 LYS A N 1
ATOM 2531 C CA . LYS A 1 334 ? 17.637 13.480 -17.902 1.00 97.44 334 LYS A CA 1
ATOM 2532 C C . LYS A 1 334 ? 19.156 13.305 -17.822 1.00 97.44 334 LYS A C 1
ATOM 2534 O O . LYS A 1 334 ? 19.696 12.413 -18.478 1.00 97.44 334 LYS A O 1
ATOM 2539 N N . THR A 1 335 ? 19.842 14.050 -16.947 1.00 97.50 335 THR A N 1
ATOM 2540 C CA . THR A 1 335 ? 21.303 13.906 -16.769 1.00 97.50 335 THR A CA 1
ATOM 2541 C C . THR A 1 335 ? 21.698 12.517 -16.263 1.00 97.50 335 THR A C 1
ATOM 2543 O O . THR A 1 335 ? 22.731 11.969 -16.658 1.00 97.50 335 THR A O 1
ATOM 2546 N N . PHE A 1 336 ? 20.877 11.913 -15.404 1.00 97.38 336 PHE A N 1
ATOM 2547 C CA . PHE A 1 336 ? 21.093 10.563 -14.902 1.00 97.38 336 PHE A CA 1
ATOM 2548 C C . PHE A 1 336 ? 20.949 9.509 -16.006 1.00 97.38 336 PHE A C 1
ATOM 2550 O O . PHE A 1 336 ? 21.800 8.623 -16.130 1.00 97.38 336 PHE A O 1
ATOM 2557 N N . SER A 1 337 ? 19.917 9.632 -16.841 1.00 94.94 337 SER A N 1
ATOM 2558 C CA . SER A 1 337 ? 19.693 8.750 -17.990 1.00 94.94 337 SER A CA 1
ATOM 2559 C C . SER A 1 337 ? 20.848 8.854 -18.989 1.00 94.94 337 SER A C 1
ATOM 2561 O O . SER A 1 337 ? 21.395 7.837 -19.409 1.00 94.94 337 SER A O 1
ATOM 2563 N N . GLU A 1 338 ? 21.329 10.067 -19.278 1.00 98.19 338 GLU A N 1
ATOM 2564 C CA . GLU A 1 338 ? 22.515 10.277 -20.120 1.00 98.19 338 GLU A CA 1
ATOM 2565 C C . GLU A 1 338 ? 23.774 9.613 -19.546 1.00 98.19 338 GLU A C 1
ATOM 2567 O O . GLU A 1 338 ? 24.544 8.991 -20.282 1.00 98.19 338 GLU A O 1
ATOM 2572 N N . LYS A 1 339 ? 23.996 9.712 -18.227 1.00 98.06 339 LYS A N 1
ATOM 2573 C CA . LYS A 1 339 ? 25.118 9.036 -17.555 1.00 98.06 339 LYS A CA 1
ATOM 2574 C C . LYS A 1 339 ? 25.012 7.516 -17.684 1.00 98.06 339 LYS A C 1
ATOM 2576 O O . LYS A 1 339 ? 26.016 6.868 -17.977 1.00 98.06 339 LYS A O 1
ATOM 2581 N N . LYS A 1 340 ? 23.818 6.939 -17.504 1.00 96.94 340 LYS A N 1
ATOM 2582 C CA . LYS A 1 340 ? 23.585 5.495 -17.682 1.00 96.94 340 LYS A CA 1
ATOM 2583 C C . LYS A 1 340 ? 23.824 5.048 -19.125 1.00 96.94 340 LYS A C 1
ATOM 2585 O O . LYS A 1 340 ? 24.445 4.004 -19.325 1.00 96.94 340 LYS A O 1
ATOM 2590 N N . PHE A 1 341 ? 23.395 5.840 -20.107 1.00 98.06 341 PHE A N 1
ATOM 2591 C CA . PHE A 1 341 ? 23.623 5.555 -21.524 1.00 98.06 341 PHE A CA 1
ATOM 2592 C C . PHE A 1 341 ? 25.111 5.591 -21.878 1.00 98.06 341 PHE A C 1
ATOM 2594 O O . PHE A 1 341 ? 25.632 4.634 -22.445 1.00 98.06 341 PHE A O 1
ATOM 2601 N N . LYS A 1 342 ? 25.836 6.632 -21.444 1.00 98.06 342 LYS A N 1
ATOM 2602 C CA . LYS A 1 342 ? 27.297 6.733 -21.625 1.00 98.06 342 LYS A CA 1
ATOM 2603 C C . LYS A 1 342 ? 28.059 5.588 -20.955 1.00 98.06 342 LYS A C 1
ATOM 2605 O O . LYS A 1 342 ? 29.102 5.181 -21.451 1.00 98.06 342 LYS A O 1
ATOM 2610 N N . ALA A 1 343 ? 27.536 5.057 -19.851 1.00 97.81 343 ALA A N 1
ATOM 2611 C CA . ALA A 1 343 ? 28.093 3.894 -19.165 1.00 97.81 343 ALA A CA 1
ATOM 2612 C C . ALA A 1 343 ? 27.730 2.545 -19.823 1.00 97.81 343 ALA A C 1
ATOM 2614 O O . ALA A 1 343 ? 28.125 1.506 -19.301 1.00 97.81 343 ALA A O 1
ATOM 2615 N N . GLY A 1 344 ? 26.954 2.536 -20.915 1.00 97.38 344 GLY A N 1
ATOM 2616 C CA . GLY A 1 344 ? 26.503 1.315 -21.589 1.00 97.38 344 GLY A CA 1
ATOM 2617 C C . GLY A 1 344 ? 25.485 0.492 -20.791 1.00 97.38 344 GLY A C 1
ATOM 2618 O O . GLY A 1 344 ? 25.297 -0.684 -21.082 1.00 97.38 344 GLY A O 1
ATOM 2619 N N . LYS A 1 345 ? 24.841 1.082 -19.771 1.00 97.69 345 LYS A N 1
ATOM 2620 C CA . LYS A 1 345 ? 23.875 0.386 -18.896 1.00 97.69 345 LYS A CA 1
ATOM 2621 C C . LYS A 1 345 ? 22.456 0.319 -19.464 1.00 97.69 345 LYS A C 1
ATOM 2623 O O . LYS A 1 345 ? 21.629 -0.404 -18.923 1.00 97.69 345 LYS A O 1
ATOM 2628 N N . ILE A 1 346 ? 22.167 1.105 -20.493 1.00 96.31 346 ILE A N 1
ATOM 2629 C CA . ILE A 1 346 ? 20.883 1.146 -21.197 1.00 96.31 346 ILE A CA 1
ATOM 2630 C C . ILE A 1 346 ? 21.156 1.172 -22.695 1.00 96.31 346 ILE A C 1
ATOM 2632 O O . ILE A 1 346 ? 22.125 1.792 -23.141 1.00 96.31 346 ILE A O 1
ATOM 2636 N N . ASP A 1 347 ? 20.321 0.482 -23.465 1.00 97.94 347 ASP A N 1
ATOM 2637 C CA . ASP A 1 347 ? 20.445 0.445 -24.915 1.00 97.94 347 ASP A CA 1
ATOM 2638 C C . ASP A 1 347 ? 20.005 1.774 -25.551 1.00 97.94 347 ASP A C 1
ATOM 2640 O O . ASP A 1 347 ? 19.251 2.564 -24.976 1.00 97.94 347 ASP A O 1
ATOM 2644 N N . ALA A 1 348 ? 20.481 2.030 -26.771 1.00 98.25 348 ALA A N 1
ATOM 2645 C CA . ALA A 1 348 ? 20.211 3.281 -27.479 1.00 98.25 348 ALA A CA 1
ATOM 2646 C C . ALA A 1 348 ? 18.718 3.503 -27.778 1.00 98.25 348 ALA A C 1
ATOM 2648 O O . ALA A 1 348 ? 18.273 4.650 -27.854 1.00 98.25 348 ALA A O 1
ATOM 2649 N N . THR A 1 349 ? 17.940 2.430 -27.940 1.00 97.38 349 THR A N 1
ATOM 2650 C CA . THR A 1 349 ? 16.510 2.523 -28.259 1.00 97.38 349 THR A CA 1
ATOM 2651 C C . THR A 1 349 ? 15.714 2.909 -27.016 1.00 97.38 349 THR A C 1
ATOM 2653 O O . THR A 1 349 ? 14.903 3.837 -27.077 1.00 97.38 349 THR A O 1
ATOM 2656 N N . ALA A 1 350 ? 15.985 2.261 -25.878 1.00 95.00 350 ALA A N 1
ATOM 2657 C CA . ALA A 1 350 ? 15.402 2.609 -24.587 1.00 95.00 350 ALA A CA 1
ATOM 2658 C C . ALA A 1 350 ? 15.781 4.032 -24.163 1.00 95.00 350 ALA A C 1
ATOM 2660 O O . ALA A 1 350 ? 14.896 4.801 -23.787 1.00 95.00 350 ALA A O 1
ATOM 2661 N N . PHE A 1 351 ? 17.055 4.419 -24.313 1.00 97.94 351 PHE A N 1
ATOM 2662 C CA . PHE A 1 351 ? 17.506 5.779 -24.012 1.00 97.94 351 PHE A CA 1
ATOM 2663 C C . PHE A 1 351 ? 16.754 6.825 -24.845 1.00 97.94 351 PHE A C 1
ATOM 2665 O O . PHE A 1 351 ? 16.196 7.761 -24.281 1.00 97.94 351 PHE A O 1
ATOM 2672 N N . LYS A 1 352 ? 16.645 6.636 -26.168 1.00 97.88 352 LYS A N 1
ATOM 2673 C CA . LYS A 1 352 ? 15.932 7.575 -27.050 1.00 97.88 352 LYS A CA 1
ATOM 2674 C C . LYS A 1 352 ? 14.443 7.694 -26.704 1.00 97.88 352 LYS A C 1
ATOM 2676 O O . LYS A 1 352 ? 13.875 8.782 -26.785 1.00 97.88 352 LYS A O 1
ATOM 2681 N N . LYS A 1 353 ? 13.800 6.586 -26.317 1.00 97.00 353 LYS A N 1
ATOM 2682 C CA . LYS A 1 353 ? 12.397 6.588 -25.873 1.00 97.00 353 LYS A CA 1
ATOM 2683 C C . LYS A 1 353 ? 12.233 7.350 -24.555 1.00 97.00 353 LYS A C 1
ATOM 2685 O O . LYS A 1 353 ? 11.330 8.176 -24.444 1.00 97.00 353 LYS A O 1
ATOM 2690 N N . GLN A 1 354 ? 13.111 7.095 -23.586 1.00 94.44 354 GLN A N 1
ATOM 2691 C CA . GLN A 1 354 ? 13.104 7.773 -22.291 1.00 94.44 354 GLN A CA 1
ATOM 2692 C C . GLN A 1 354 ? 13.385 9.275 -22.445 1.00 94.44 354 GLN A C 1
ATOM 2694 O O . GLN A 1 354 ? 12.664 10.093 -21.882 1.00 94.44 354 GLN A O 1
ATOM 2699 N N . GLU A 1 355 ? 14.364 9.647 -23.271 1.00 98.00 355 GLU A N 1
ATOM 2700 C CA . GLU A 1 355 ? 14.700 11.038 -23.583 1.00 98.00 355 GLU A CA 1
ATOM 2701 C C . GLU A 1 355 ? 13.514 11.782 -24.215 1.00 98.00 355 GLU A C 1
ATOM 2703 O O . GLU A 1 355 ? 13.174 12.878 -23.776 1.00 98.00 355 GLU A O 1
ATOM 2708 N N . ALA A 1 356 ? 12.828 11.173 -25.189 1.00 97.62 356 ALA A N 1
ATOM 2709 C CA . ALA A 1 356 ? 11.650 11.772 -25.819 1.00 97.62 356 ALA A CA 1
ATOM 2710 C C . ALA A 1 356 ? 10.485 11.988 -24.833 1.00 97.62 356 ALA A C 1
ATOM 2712 O O . ALA A 1 356 ? 9.772 12.993 -24.928 1.00 97.62 356 ALA A O 1
ATOM 2713 N N . SER A 1 357 ? 10.299 11.067 -23.880 1.00 95.44 357 SER A N 1
ATOM 2714 C CA . SER A 1 357 ? 9.294 11.206 -22.819 1.00 95.44 357 SER A CA 1
ATOM 2715 C C . SER A 1 357 ? 9.631 12.370 -21.889 1.00 95.44 357 SER A C 1
ATOM 2717 O O . SER A 1 357 ? 8.820 13.280 -21.733 1.00 95.44 357 SER A O 1
ATOM 2719 N N . LEU A 1 358 ? 10.857 12.397 -21.351 1.00 95.88 358 LEU A N 1
ATOM 2720 C CA . LEU A 1 358 ? 11.314 13.454 -20.441 1.00 95.88 358 LEU A CA 1
ATOM 2721 C C . LEU A 1 358 ? 11.278 14.838 -21.102 1.00 95.88 358 LEU A C 1
ATOM 2723 O O . LEU A 1 358 ? 10.924 15.822 -20.460 1.00 95.88 358 LEU A O 1
ATOM 2727 N N . GLU A 1 359 ? 11.589 14.925 -22.397 1.00 97.81 359 GLU A N 1
ATOM 2728 C CA . GLU A 1 359 ? 11.503 16.169 -23.167 1.00 97.81 359 GLU A CA 1
ATOM 2729 C C . GLU A 1 359 ? 10.053 16.662 -23.318 1.00 97.81 359 GLU A C 1
ATOM 2731 O O . GLU A 1 359 ? 9.787 17.866 -23.291 1.00 97.81 359 GLU A O 1
ATOM 2736 N N . THR A 1 360 ? 9.098 15.741 -23.459 1.00 96.81 360 THR A N 1
ATOM 2737 C CA . THR A 1 360 ? 7.667 16.070 -23.532 1.00 96.81 360 THR A CA 1
ATOM 2738 C C . THR A 1 360 ? 7.156 16.586 -22.187 1.00 96.81 360 THR A C 1
ATOM 2740 O O . THR A 1 360 ? 6.463 17.607 -22.145 1.00 96.81 360 THR A O 1
ATOM 2743 N N . ASP A 1 361 ? 7.545 15.934 -21.091 1.00 93.81 361 ASP A N 1
ATOM 2744 C CA . ASP A 1 361 ? 7.165 16.338 -19.735 1.00 93.81 361 ASP A CA 1
ATOM 2745 C C . ASP A 1 361 ? 7.787 17.684 -19.350 1.00 93.81 361 ASP A C 1
ATOM 2747 O O . ASP A 1 361 ? 7.099 18.553 -18.810 1.00 93.81 361 ASP A O 1
ATOM 2751 N N . LEU A 1 362 ? 9.053 17.910 -19.720 1.00 97.69 362 LEU A N 1
ATOM 2752 C CA . LEU A 1 362 ? 9.740 19.184 -19.514 1.00 97.69 362 LEU A CA 1
ATOM 2753 C C . LEU A 1 362 ? 9.006 20.334 -20.214 1.00 97.69 362 LEU A C 1
ATOM 2755 O O . LEU A 1 362 ? 8.745 21.366 -19.596 1.00 97.69 362 LEU A O 1
ATOM 2759 N N . LYS A 1 363 ? 8.616 20.149 -21.483 1.00 98.00 363 LYS A N 1
ATOM 2760 C CA . LYS A 1 363 ? 7.850 21.154 -22.239 1.00 98.00 363 LYS A CA 1
ATOM 2761 C C . LYS A 1 363 ? 6.494 21.439 -21.602 1.00 98.00 363 LYS A C 1
ATOM 2763 O O . LYS A 1 363 ? 6.082 22.596 -21.549 1.00 98.00 363 LYS A O 1
ATOM 2768 N N . ARG A 1 364 ? 5.804 20.410 -21.099 1.00 96.50 364 ARG A N 1
ATOM 2769 C CA . ARG A 1 364 ? 4.515 20.571 -20.412 1.00 96.50 364 ARG A CA 1
ATOM 2770 C C . ARG A 1 364 ? 4.669 21.372 -19.117 1.00 96.50 364 ARG A C 1
ATOM 2772 O O . ARG A 1 364 ? 3.903 22.308 -18.899 1.00 96.50 364 ARG A O 1
ATOM 2779 N N . ALA A 1 365 ? 5.668 21.044 -18.299 1.00 96.12 365 ALA A N 1
ATOM 2780 C CA . ALA A 1 365 ? 5.948 21.760 -17.057 1.00 96.12 365 ALA A CA 1
ATOM 2781 C C . ALA A 1 365 ? 6.339 23.225 -17.323 1.00 96.12 365 ALA A C 1
ATOM 2783 O O . ALA A 1 365 ? 5.810 24.132 -16.684 1.00 96.12 365 ALA A O 1
ATOM 2784 N N . GLN A 1 366 ? 7.186 23.482 -18.326 1.00 97.88 366 GLN A N 1
ATOM 2785 C CA . GLN A 1 366 ? 7.559 24.841 -18.743 1.00 97.88 366 GLN A CA 1
ATOM 2786 C C . GLN A 1 366 ? 6.368 25.652 -19.271 1.00 97.88 366 GLN A C 1
ATOM 2788 O O . GLN A 1 366 ? 6.238 26.840 -18.961 1.00 97.88 366 GLN A O 1
ATOM 2793 N N . PHE A 1 367 ? 5.485 25.025 -20.053 1.00 97.94 367 PHE A N 1
ATOM 2794 C CA . PHE A 1 367 ? 4.266 25.669 -20.537 1.00 97.94 367 PHE A CA 1
ATOM 2795 C C . PHE A 1 367 ? 3.354 26.073 -19.375 1.00 97.94 367 PHE A C 1
ATOM 2797 O O . PHE A 1 367 ? 2.931 27.226 -19.305 1.00 97.94 367 PHE A O 1
ATOM 2804 N N . ARG A 1 368 ? 3.119 25.164 -18.419 1.00 97.19 368 ARG A N 1
ATOM 2805 C CA . ARG A 1 368 ? 2.306 25.455 -17.232 1.00 97.19 368 ARG A CA 1
ATOM 2806 C C . ARG A 1 368 ? 2.933 26.546 -16.360 1.00 97.19 368 ARG A C 1
ATOM 2808 O O . ARG A 1 368 ? 2.221 27.435 -15.906 1.00 97.19 368 ARG A O 1
ATOM 2815 N N . LEU A 1 369 ? 4.256 26.536 -16.188 1.00 97.69 369 LEU A N 1
ATOM 2816 C CA . LEU A 1 369 ? 4.968 27.605 -15.483 1.00 97.69 369 LEU A CA 1
ATOM 2817 C C . LEU A 1 369 ? 4.728 28.969 -16.150 1.00 97.69 369 LEU A C 1
ATOM 2819 O O . LEU A 1 369 ? 4.393 29.936 -15.471 1.00 97.69 369 LEU A O 1
ATOM 2823 N N . SER A 1 370 ? 4.826 29.028 -17.481 1.00 97.62 370 SER A N 1
ATOM 2824 C CA . SER A 1 370 ? 4.584 30.254 -18.256 1.00 97.62 370 SER A CA 1
ATOM 2825 C C . SER A 1 370 ? 3.137 30.747 -18.126 1.00 97.62 370 SER A C 1
ATOM 2827 O O . SER A 1 370 ? 2.890 31.952 -18.073 1.00 97.62 370 SER A O 1
ATOM 2829 N N . GLU A 1 371 ? 2.175 29.824 -18.056 1.00 97.50 371 GLU A N 1
ATOM 2830 C CA . GLU A 1 371 ? 0.758 30.127 -17.838 1.00 97.50 371 GLU A CA 1
ATOM 2831 C C . GLU A 1 371 ? 0.526 30.766 -16.459 1.00 97.50 371 GLU A C 1
ATOM 2833 O O . GLU A 1 371 ? -0.093 31.829 -16.366 1.00 97.50 371 GLU A O 1
ATOM 2838 N N . ILE A 1 372 ? 1.082 30.173 -15.395 1.00 96.44 372 ILE A N 1
ATOM 2839 C CA . ILE A 1 372 ? 0.980 30.692 -14.021 1.00 96.44 372 ILE A CA 1
ATOM 2840 C C . ILE A 1 372 ? 1.670 32.053 -13.894 1.00 96.44 372 ILE A C 1
ATOM 2842 O O . ILE A 1 372 ? 1.117 32.976 -13.296 1.00 96.44 372 ILE A O 1
ATOM 2846 N N . GLU A 1 373 ? 2.848 32.224 -14.499 1.00 96.94 373 GLU A N 1
ATOM 2847 C CA . GLU A 1 373 ? 3.531 33.520 -14.546 1.00 96.94 373 GLU A CA 1
ATOM 2848 C C . GLU A 1 373 ? 2.700 34.583 -15.280 1.00 96.94 373 GLU A C 1
ATOM 2850 O O . GLU A 1 373 ? 2.703 35.754 -14.889 1.00 96.94 373 GLU A O 1
ATOM 2855 N N . GLY A 1 374 ? 1.963 34.189 -16.324 1.00 97.12 374 GLY A N 1
ATOM 2856 C CA . GLY A 1 374 ? 0.987 35.036 -17.008 1.00 97.12 374 GLY A CA 1
ATOM 2857 C C . GLY A 1 374 ? -0.150 35.468 -16.083 1.00 97.12 374 GLY A C 1
ATOM 2858 O O . GLY A 1 374 ? -0.420 36.663 -15.963 1.00 97.12 374 GLY A O 1
ATOM 2859 N N . LYS A 1 375 ? -0.757 34.519 -15.361 1.00 95.75 375 LYS A N 1
ATOM 2860 C CA . LYS A 1 375 ? -1.817 34.791 -14.377 1.00 95.75 375 LYS A CA 1
ATOM 2861 C C . LYS A 1 375 ? -1.337 35.716 -13.257 1.00 95.75 375 LYS A C 1
ATOM 2863 O O . LYS A 1 375 ? -1.996 36.706 -12.959 1.00 95.75 375 LYS A O 1
ATOM 2868 N N . LEU A 1 376 ? -0.150 35.475 -12.696 1.00 95.56 376 LEU A N 1
ATOM 2869 C CA . LEU A 1 376 ? 0.436 36.302 -11.632 1.00 95.56 376 LEU A CA 1
ATOM 2870 C C . LEU A 1 376 ? 0.688 37.757 -12.053 1.00 95.56 376 LEU A C 1
ATOM 2872 O O . LEU A 1 376 ? 0.629 38.653 -11.209 1.00 95.56 376 LEU A O 1
ATOM 2876 N N . LYS A 1 377 ? 0.943 38.025 -13.342 1.00 95.88 377 LYS A N 1
ATOM 2877 C CA . LYS A 1 377 ? 1.074 39.400 -13.856 1.00 95.88 377 LYS A CA 1
ATOM 2878 C C . LYS A 1 377 ? -0.240 40.179 -13.804 1.00 95.88 377 LYS A C 1
ATOM 2880 O O . LYS A 1 377 ? -0.175 41.395 -13.685 1.00 95.88 377 LYS A O 1
ATOM 2885 N N . HIS A 1 378 ? -1.394 39.511 -13.840 1.00 92.38 378 HIS A N 1
ATOM 2886 C CA . HIS A 1 378 ? -2.704 40.157 -13.709 1.00 92.38 378 HIS A CA 1
ATOM 2887 C C . HIS A 1 378 ? -3.057 40.549 -12.262 1.00 92.38 378 HIS A C 1
ATOM 2889 O O . HIS A 1 378 ? -4.010 41.294 -12.056 1.00 92.38 378 HIS A O 1
ATOM 2895 N N . PHE A 1 379 ? -2.285 40.086 -11.269 1.00 87.31 379 PHE A N 1
ATOM 2896 C CA . PHE A 1 379 ? -2.426 40.455 -9.851 1.00 87.31 379 PHE A CA 1
ATOM 2897 C C . PHE A 1 379 ? -1.515 41.616 -9.413 1.00 87.31 379 PHE A C 1
ATOM 2899 O O . PHE A 1 379 ? -1.454 41.928 -8.219 1.00 87.31 379 PHE A O 1
ATOM 2906 N N . LYS A 1 380 ? -0.748 42.200 -10.337 1.00 70.69 380 LYS A N 1
ATOM 2907 C CA . LYS A 1 380 ? 0.026 43.428 -10.121 1.00 70.69 380 LYS A CA 1
ATOM 2908 C C . LYS A 1 380 ? -0.747 44.607 -10.679 1.00 70.69 380 LYS A C 1
ATOM 2910 O O . LYS A 1 380 ? -0.719 45.656 -10.001 1.00 70.69 380 LYS A O 1
#

pLDDT: mean 76.25, std 23.79, range [30.62, 98.69]

Secondary structure (DSSP, 8-state):
-EE-S---B-SSSBSSSTTSBEE-EE-S-GGGTT---EE-TTPPPEE--SS-EEEEE--TTSBSTT-EEEEEEEETTEEEEEES-SGGG-TTSTTSTTSTTHHHHHHHHHHHHS-HHHHHHHHTT-PPPP-HHHHHHHHHHHHTT--------PPP---------S--------------SHHHHHHHHHHHHHHHHHHHHHHHHHHHHHHTSHHHHHHHHHGGGS--PPPPP-----------PPPPPPP-PPPPPPP---PPPPPPPPS-----PPPP------------------------PPPPP---HHHHHHHHHHHHHHHHHHHHHHHHHHHHHHTTSS-HHHHHHHHHHHHHHHHHHHHHHHHHHHHHHTT-